Protein AF-D0MQZ5-F1 (afdb_monomer)

Solvent-accessible surface area (backbone atoms only — not comparable to full-atom values): 24372 Å² total; per-residue (Å²): 132,87,55,72,65,63,56,42,48,57,52,45,51,52,46,32,18,40,44,25,30,70,71,64,61,40,78,51,67,70,24,43,50,53,41,51,35,49,50,28,46,72,71,72,54,67,54,94,49,67,67,24,51,56,47,34,55,53,50,53,48,51,54,56,53,58,57,57,69,73,77,55,97,65,76,73,66,57,66,61,55,54,52,50,50,44,49,48,37,52,48,52,44,51,48,40,52,46,54,38,50,51,32,51,57,50,46,76,70,43,88,46,69,67,59,35,51,51,30,51,53,52,38,49,55,43,54,58,65,34,52,63,36,50,56,49,40,54,49,50,55,45,49,39,58,74,38,35,38,57,56,70,63,55,65,78,82,70,52,86,67,87,61,80,82,72,72,88,75,73,86,87,76,87,88,83,75,89,84,55,66,71,58,51,56,57,47,51,54,47,56,65,54,47,76,78,55,74,87,83,84,83,86,80,89,85,83,93,86,83,84,77,90,78,79,90,50,72,59,47,66,64,51,32,57,46,30,48,74,78,40,96,58,26,72,57,28,48,53,52,44,49,54,54,47,53,52,47,49,52,53,52,55,28,72,77,52,58,77,95,53,17,90,72,26,74,70,49,30,41,80,48,42,62,37,55,47,31,65,74,71,58,36,66,60,93,51,68,65,34,51,52,55,24,38,54,41,28,46,55,17,51,29,52,77,67,73,34,37,84,70,36,68,66,44,46,51,54,49,46,52,47,33,52,51,52,42,61,48,48,67,66,43,49,65,57,41,53,50,49,39,54,48,43,55,50,51,54,62,47,50,82,77,72,59,58,75,81,62,41,57,63,50,48,53,54,48,50,56,51,37,56,53,34,50,52,52,42,52,53,50,54,53,51,44,52,50,41,56,50,50,42,56,48,51,44,49,51,29,50,80,68,74,41,82,67,82,70,89,67,81,72,89,61,53,63,83,81,78,78,79,85,126

Sequence (423 aa):
MEMLATRIEAALVVEDALICARIGKCEEPTCRSVLLHYEHCKSDEVCRDPKCTEISVIYRHLSTCSAKSSTDGEKVVCPFCIRIRQRRTLGVCAAFDHLINDQRRALQGAHNEATRNFCLQSINRWTERKQPLRAESDRLNRLARESSAPIFNFPKYRWHLSDNVFIKREPTSECTTPSELKTMVTALFQVIGKHFQNAQQSQDALEDSIPGTANFNADFINQLLRAKAEGDNREMAQREFAGVMELGYAIVDASFCAPSKAQRCLLNCKSILDHLQHHLDLQVCSKPMCGAVEHHFAHLSECKARDENESCEYCLRMEERRLIRAVDFMEAEQPEAEAKVQKIINEITASFTSHRPDEREQEMIQLEDELDQAEANKQELLEKLGARRNELRQVRRSMENRGISASNSRRLPVHFTKTQRTF

Radius of gyration: 27.59 Å; Cα contacts (8 Å, |Δi|>4): 363; chains: 1; bounding box: 53×71×81 Å

InterPro domains:
  IPR035898 TAZ domain superfamily [SSF57933] (18-87)

Structure (mmCIF, N/CA/C/O backbone):
data_AF-D0MQZ5-F1
#
_entry.id   AF-D0MQZ5-F1
#
loop_
_atom_site.group_PDB
_atom_site.id
_atom_site.type_symbol
_atom_site.label_atom_id
_atom_site.label_alt_id
_atom_site.label_comp_id
_atom_site.label_asym_id
_atom_site.label_entity_id
_atom_site.label_seq_id
_atom_site.pdbx_PDB_ins_code
_atom_site.Cartn_x
_atom_site.Cartn_y
_atom_site.Cartn_z
_atom_site.occupancy
_atom_site.B_iso_or_equiv
_atom_site.auth_seq_id
_atom_site.auth_comp_id
_atom_site.auth_asym_id
_atom_site.auth_atom_id
_atom_site.pdbx_PDB_model_num
ATOM 1 N N . MET A 1 1 ? 16.566 -12.640 -20.746 1.00 35.75 1 MET A N 1
ATOM 2 C CA . MET A 1 1 ? 16.411 -12.935 -19.304 1.00 35.75 1 MET A CA 1
ATOM 3 C C . MET A 1 1 ? 14.928 -12.930 -18.988 1.00 35.75 1 MET A C 1
ATOM 5 O O . MET A 1 1 ? 14.232 -12.083 -19.531 1.00 35.75 1 MET A O 1
ATOM 9 N N . GLU A 1 2 ? 14.440 -13.868 -18.179 1.00 49.22 2 GLU A N 1
ATOM 10 C CA . GLU A 1 2 ? 13.049 -13.842 -17.701 1.00 49.22 2 GLU A CA 1
ATOM 11 C C . GLU A 1 2 ? 12.867 -12.737 -16.660 1.00 49.22 2 GLU A C 1
ATOM 13 O O . GLU A 1 2 ? 13.760 -12.509 -15.841 1.00 49.22 2 GLU A O 1
ATOM 18 N N . MET A 1 3 ? 11.710 -12.077 -16.664 1.00 65.88 3 MET A N 1
ATOM 19 C CA . MET A 1 3 ? 11.410 -11.036 -15.683 1.00 65.88 3 MET A CA 1
ATOM 20 C C . MET A 1 3 ? 11.067 -11.641 -14.318 1.00 65.88 3 MET A C 1
ATOM 22 O O . MET A 1 3 ? 10.486 -12.725 -14.223 1.00 65.88 3 MET A O 1
ATOM 26 N N . LEU A 1 4 ? 11.372 -10.899 -13.248 1.00 67.19 4 LEU A N 1
ATOM 27 C CA . LEU A 1 4 ? 11.028 -11.276 -11.873 1.00 67.19 4 LEU A CA 1
ATOM 28 C C . LEU A 1 4 ? 9.527 -11.577 -11.720 1.00 67.19 4 LEU A C 1
ATOM 30 O O . LEU A 1 4 ? 9.176 -12.563 -11.076 1.00 67.19 4 LEU A O 1
ATOM 34 N N . ALA A 1 5 ? 8.663 -10.782 -12.361 1.00 64.31 5 ALA A N 1
ATOM 35 C CA . ALA A 1 5 ? 7.214 -10.983 -12.375 1.00 64.31 5 ALA A CA 1
ATOM 36 C C . ALA A 1 5 ? 6.822 -12.381 -12.888 1.00 64.31 5 ALA A C 1
ATOM 38 O O . ALA A 1 5 ? 6.128 -13.113 -12.191 1.00 64.31 5 ALA A O 1
ATOM 39 N N . THR A 1 6 ? 7.346 -12.806 -14.043 1.00 72.12 6 THR A N 1
ATOM 40 C CA . THR A 1 6 ? 7.071 -14.128 -14.640 1.00 72.12 6 THR A CA 1
ATOM 41 C C . THR A 1 6 ? 7.492 -15.276 -13.717 1.00 72.12 6 THR A C 1
ATOM 43 O O . THR A 1 6 ? 6.785 -16.274 -13.587 1.00 72.12 6 THR A O 1
ATOM 46 N N . ARG A 1 7 ? 8.628 -15.124 -13.024 1.00 76.75 7 ARG A N 1
ATOM 47 C CA . ARG A 1 7 ? 9.110 -16.117 -12.050 1.00 76.75 7 ARG A CA 1
ATOM 48 C C . ARG A 1 7 ? 8.257 -16.161 -10.789 1.00 76.75 7 ARG A C 1
ATOM 50 O O . ARG A 1 7 ? 8.029 -17.247 -10.260 1.00 76.75 7 ARG A O 1
ATOM 57 N N . ILE A 1 8 ? 7.781 -15.006 -10.323 1.00 80.94 8 ILE A N 1
ATOM 58 C CA . ILE A 1 8 ? 6.795 -14.933 -9.244 1.00 80.94 8 ILE A CA 1
ATOM 59 C C . ILE A 1 8 ? 5.526 -15.659 -9.696 1.00 80.94 8 ILE A C 1
ATOM 61 O O . ILE A 1 8 ? 5.171 -16.642 -9.059 1.00 80.94 8 ILE A O 1
ATOM 65 N N . GLU A 1 9 ? 4.906 -15.284 -10.820 1.00 81.12 9 GLU A N 1
ATOM 66 C CA . GLU A 1 9 ? 3.686 -15.928 -11.332 1.00 81.12 9 GLU A CA 1
ATOM 67 C C . GLU A 1 9 ? 3.794 -17.458 -11.393 1.00 81.12 9 GLU A C 1
ATOM 69 O O . GLU A 1 9 ? 2.913 -18.146 -10.875 1.00 81.12 9 GLU A O 1
ATOM 74 N N . ALA A 1 10 ? 4.886 -17.999 -11.945 1.00 83.44 10 ALA A N 1
ATOM 75 C CA . ALA A 1 10 ? 5.131 -19.442 -11.986 1.00 83.44 10 ALA A CA 1
ATOM 76 C C . ALA A 1 10 ? 5.145 -20.080 -10.580 1.00 83.44 10 ALA A C 1
ATOM 78 O O . ALA A 1 10 ? 4.484 -21.094 -10.345 1.00 83.44 10 ALA A O 1
ATOM 79 N N . ALA A 1 11 ? 5.828 -19.455 -9.616 1.00 88.31 11 ALA A N 1
ATOM 80 C CA . ALA A 1 11 ? 5.855 -19.919 -8.229 1.00 88.31 11 ALA A CA 1
ATOM 81 C C . ALA A 1 11 ? 4.494 -19.803 -7.518 1.00 88.31 11 ALA A C 1
ATOM 83 O O . ALA A 1 11 ? 4.164 -20.636 -6.673 1.00 88.31 11 ALA A O 1
ATOM 84 N N . LEU A 1 12 ? 3.671 -18.817 -7.879 1.00 86.38 12 LEU A N 1
ATOM 85 C CA . LEU A 1 12 ? 2.321 -18.667 -7.336 1.00 86.38 12 LEU A CA 1
ATOM 86 C C . LEU A 1 12 ? 1.375 -19.770 -7.825 1.00 86.38 12 LEU A C 1
ATOM 88 O O . LEU A 1 12 ? 0.557 -20.242 -7.039 1.00 86.38 12 LEU A O 1
ATOM 92 N N . VAL A 1 13 ? 1.517 -20.240 -9.073 1.00 87.88 13 VAL A N 1
ATOM 93 C CA . VAL A 1 13 ? 0.777 -21.421 -9.561 1.00 87.88 13 VAL A CA 1
ATOM 94 C C . VAL A 1 13 ? 1.141 -22.674 -8.757 1.00 87.88 13 VAL A C 1
ATOM 96 O O . VAL A 1 13 ? 0.259 -23.467 -8.426 1.00 87.88 13 VAL A O 1
ATOM 99 N N . VAL A 1 14 ? 2.419 -22.833 -8.392 1.00 90.81 14 VAL A N 1
ATOM 100 C CA . VAL A 1 14 ? 2.876 -23.938 -7.533 1.00 90.81 14 VAL A CA 1
ATOM 101 C C . VAL A 1 14 ? 2.244 -23.848 -6.138 1.00 90.81 14 VAL A C 1
ATOM 103 O O . VAL A 1 14 ? 1.667 -24.832 -5.679 1.00 90.81 14 VAL A O 1
ATOM 106 N N . GLU A 1 15 ? 2.274 -22.687 -5.476 1.00 91.12 15 GLU A N 1
ATOM 107 C CA . GLU A 1 15 ? 1.632 -22.513 -4.158 1.00 91.12 15 GLU A CA 1
ATOM 108 C C . GLU A 1 15 ? 0.108 -22.727 -4.201 1.00 91.12 15 GLU A C 1
ATOM 110 O O . GLU A 1 15 ? -0.430 -23.440 -3.351 1.00 91.12 15 GLU A O 1
ATOM 115 N N . ASP A 1 16 ? -0.592 -22.184 -5.204 1.00 89.19 16 ASP A N 1
ATOM 116 C CA . ASP A 1 16 ? -2.041 -22.372 -5.378 1.00 89.19 16 ASP A CA 1
ATOM 117 C C . ASP A 1 16 ? -2.403 -23.863 -5.477 1.00 89.19 16 ASP A C 1
ATOM 119 O O . ASP A 1 16 ? -3.305 -24.344 -4.781 1.00 89.19 16 ASP A O 1
ATOM 123 N N . ALA A 1 17 ? -1.654 -24.615 -6.289 1.00 89.81 17 ALA A N 1
ATOM 124 C CA . ALA A 1 17 ? -1.826 -26.053 -6.456 1.00 89.81 17 ALA A CA 1
ATOM 125 C C . ALA A 1 17 ? -1.516 -26.840 -5.168 1.00 89.81 17 ALA A C 1
ATOM 127 O O . ALA A 1 17 ? -2.257 -27.766 -4.825 1.00 89.81 17 ALA A O 1
ATOM 128 N N . LEU A 1 18 ? -0.480 -26.456 -4.413 1.00 90.81 18 LEU A N 1
ATOM 129 C CA . LEU A 1 18 ? -0.138 -27.078 -3.128 1.00 90.81 18 LEU A CA 1
ATOM 130 C C . LEU A 1 18 ? -1.212 -26.850 -2.063 1.00 90.81 18 LEU A C 1
ATOM 132 O O . LEU A 1 18 ? -1.533 -27.778 -1.316 1.00 90.81 18 LEU A O 1
ATOM 136 N N . ILE A 1 19 ? -1.776 -25.643 -1.979 1.00 90.50 19 ILE A N 1
ATOM 137 C CA . ILE A 1 19 ? -2.862 -25.347 -1.036 1.00 90.50 19 ILE A CA 1
ATOM 138 C C . ILE A 1 19 ? -4.125 -26.116 -1.435 1.00 90.50 19 ILE A C 1
ATOM 140 O O . ILE A 1 19 ? -4.766 -26.730 -0.578 1.00 90.50 19 ILE A O 1
ATOM 144 N N . CYS A 1 20 ? -4.441 -26.160 -2.731 1.00 88.75 20 CYS A N 1
ATOM 145 C CA . CYS A 1 20 ? -5.564 -26.926 -3.260 1.00 88.75 20 CYS A CA 1
ATOM 146 C C . CYS A 1 20 ? -5.446 -28.425 -2.922 1.00 88.75 20 CYS A C 1
ATOM 148 O O . CYS A 1 20 ? -6.373 -29.010 -2.360 1.00 88.75 20 CYS A O 1
ATOM 150 N N . ALA A 1 21 ? -4.280 -29.033 -3.169 1.00 88.81 21 ALA A N 1
ATOM 151 C CA . ALA A 1 21 ? -4.033 -30.450 -2.905 1.00 88.81 21 ALA A CA 1
ATOM 152 C C . ALA A 1 21 ? -3.991 -30.800 -1.404 1.00 88.81 21 ALA A C 1
ATOM 154 O O . ALA A 1 21 ? -4.522 -31.839 -1.002 1.00 88.81 21 ALA A O 1
ATOM 155 N N . ARG A 1 22 ? -3.345 -29.969 -0.568 1.00 88.81 22 ARG A N 1
ATOM 156 C CA . ARG A 1 22 ? -3.133 -30.262 0.866 1.00 88.81 22 ARG A CA 1
ATOM 157 C C . ARG A 1 22 ? -4.298 -29.846 1.764 1.00 88.81 22 ARG A C 1
ATOM 159 O O . ARG A 1 22 ? -4.573 -30.539 2.738 1.00 88.81 22 ARG A O 1
ATOM 166 N N . ILE A 1 23 ? -4.939 -28.709 1.487 1.00 85.00 23 ILE A N 1
ATOM 167 C CA . ILE A 1 23 ? -5.983 -28.130 2.353 1.00 85.00 23 ILE A CA 1
ATOM 168 C C . ILE A 1 23 ? -7.363 -28.373 1.760 1.00 85.00 23 ILE A C 1
ATOM 170 O O . ILE A 1 23 ? -8.217 -28.928 2.443 1.00 85.00 23 ILE A O 1
ATOM 174 N N . GLY A 1 24 ? -7.546 -28.059 0.476 1.00 77.50 24 GLY A N 1
ATOM 175 C CA . GLY A 1 24 ? -8.777 -28.382 -0.251 1.00 77.50 24 GLY A CA 1
ATOM 176 C C . GLY A 1 24 ? -9.005 -29.877 -0.482 1.00 77.50 24 GLY A C 1
ATOM 177 O O . GLY A 1 24 ? -10.080 -30.255 -0.926 1.00 77.50 24 GLY A O 1
ATOM 178 N N . LYS A 1 25 ? -8.000 -30.726 -0.204 1.00 81.38 25 LYS A N 1
ATOM 179 C CA . LYS A 1 25 ? -7.991 -32.167 -0.522 1.00 81.38 25 LYS A CA 1
ATOM 180 C C . LYS A 1 25 ? -8.318 -32.458 -1.994 1.00 81.38 25 LYS A C 1
ATOM 182 O O . LYS A 1 25 ? -8.887 -33.493 -2.309 1.00 81.38 25 LYS A O 1
ATOM 187 N N . CYS A 1 26 ? -7.957 -31.543 -2.888 1.00 84.00 26 CYS A N 1
ATOM 188 C CA . CYS A 1 26 ? -8.283 -31.652 -4.301 1.00 84.00 26 CYS A CA 1
ATOM 189 C C . CYS A 1 26 ? -7.572 -32.841 -4.962 1.00 84.00 26 CYS A C 1
ATOM 191 O O . CYS A 1 26 ? -6.351 -32.977 -4.837 1.00 84.00 26 CYS A O 1
ATOM 193 N N . GLU A 1 27 ? -8.342 -33.657 -5.686 1.00 85.50 27 GLU A N 1
ATOM 194 C CA . GLU A 1 27 ? -7.865 -34.839 -6.416 1.00 85.50 27 GLU A CA 1
ATOM 195 C C . GLU A 1 27 ? -7.470 -34.555 -7.874 1.00 85.50 27 GLU A C 1
ATOM 197 O O . GLU A 1 27 ? -7.035 -35.465 -8.576 1.00 85.50 27 GLU A O 1
ATOM 202 N N . GLU A 1 28 ? -7.575 -33.305 -8.338 1.00 88.69 28 GLU A N 1
ATOM 203 C CA . GLU A 1 28 ? -7.226 -32.950 -9.718 1.00 88.69 28 GLU A CA 1
ATOM 204 C C . GLU A 1 28 ? -5.768 -33.327 -10.047 1.00 88.69 28 GLU A C 1
ATOM 206 O O . GLU A 1 28 ? -4.852 -32.936 -9.303 1.00 88.69 28 GLU A O 1
ATOM 211 N N . PRO A 1 29 ? -5.507 -34.036 -11.168 1.00 88.19 29 PRO A N 1
ATOM 212 C CA . PRO A 1 29 ? -4.176 -34.547 -11.502 1.00 88.19 29 PRO A CA 1
ATOM 213 C C . PRO A 1 29 ? -3.093 -33.467 -11.552 1.00 88.19 29 PRO A C 1
ATOM 215 O O . PRO A 1 29 ? -1.935 -33.726 -11.228 1.00 88.19 29 PRO A O 1
ATOM 218 N N . THR A 1 30 ? -3.461 -32.238 -11.917 1.00 88.25 30 THR A N 1
ATOM 219 C CA . THR A 1 30 ? -2.566 -31.073 -11.942 1.00 88.25 30 THR A CA 1
ATOM 220 C C . THR A 1 30 ? -2.082 -30.696 -10.539 1.00 88.25 30 THR A C 1
ATOM 222 O O . THR A 1 30 ? -0.877 -30.557 -10.323 1.00 88.25 30 THR A O 1
ATOM 225 N N . CYS A 1 31 ? -2.987 -30.605 -9.561 1.00 89.69 31 CYS A N 1
ATOM 226 C CA . CYS A 1 31 ? -2.654 -30.313 -8.166 1.00 89.69 31 CYS A CA 1
ATOM 227 C C . CYS A 1 31 ? -1.915 -31.478 -7.492 1.00 89.69 31 CYS A C 1
ATOM 229 O O . CYS A 1 31 ? -0.952 -31.254 -6.754 1.00 89.69 31 CYS A O 1
ATOM 231 N N . ARG A 1 32 ? -2.321 -32.724 -7.774 1.00 90.31 32 ARG A N 1
ATOM 232 C CA . ARG A 1 32 ? -1.657 -33.931 -7.257 1.00 90.31 32 ARG A CA 1
ATOM 233 C C . ARG A 1 32 ? -0.239 -34.108 -7.819 1.00 90.31 32 ARG A C 1
ATOM 235 O O . ARG A 1 32 ? 0.668 -34.399 -7.043 1.00 90.31 32 ARG A O 1
ATOM 242 N N . SER A 1 33 ? -0.015 -33.835 -9.109 1.00 91.62 33 SER A N 1
ATOM 243 C CA . SER A 1 33 ? 1.320 -33.810 -9.736 1.00 91.62 33 SER A CA 1
ATOM 244 C C . SER A 1 33 ? 2.240 -32.777 -9.076 1.00 91.62 33 SER A C 1
ATOM 246 O O . SER A 1 33 ? 3.346 -33.126 -8.668 1.00 91.62 33 SER A O 1
ATOM 248 N N . VAL A 1 34 ? 1.785 -31.530 -8.888 1.00 91.69 34 VAL A N 1
ATOM 249 C CA . VAL A 1 34 ? 2.594 -30.496 -8.212 1.00 91.69 34 VAL A CA 1
ATOM 250 C C . VAL A 1 34 ? 2.942 -30.903 -6.778 1.00 91.69 34 VAL A C 1
ATOM 252 O O . VAL A 1 34 ? 4.086 -30.730 -6.361 1.00 91.69 34 VAL A O 1
ATOM 255 N N . LEU A 1 35 ? 1.994 -31.484 -6.032 1.00 91.06 35 LEU A N 1
ATOM 256 C CA . LEU A 1 35 ? 2.261 -31.985 -4.683 1.00 91.06 35 LEU A CA 1
ATOM 257 C C . LEU A 1 35 ? 3.336 -33.083 -4.685 1.00 91.06 35 LEU A C 1
ATOM 259 O O . LEU A 1 35 ? 4.284 -32.975 -3.912 1.00 91.06 35 LEU A O 1
ATOM 263 N N . LEU A 1 36 ? 3.228 -34.082 -5.566 1.00 92.06 36 LEU A N 1
ATOM 264 C CA . LEU A 1 36 ? 4.205 -35.169 -5.695 1.00 92.06 36 LEU A CA 1
ATOM 265 C C . LEU A 1 36 ? 5.621 -34.636 -5.968 1.00 92.06 36 LEU A C 1
ATOM 267 O O . LEU A 1 36 ? 6.551 -34.934 -5.221 1.00 92.06 36 LEU A O 1
ATOM 271 N N . HIS A 1 37 ? 5.778 -33.789 -6.988 1.00 92.62 37 HIS A N 1
ATOM 272 C CA . HIS A 1 37 ? 7.078 -33.209 -7.333 1.00 92.62 37 HIS A CA 1
ATOM 273 C C . HIS A 1 37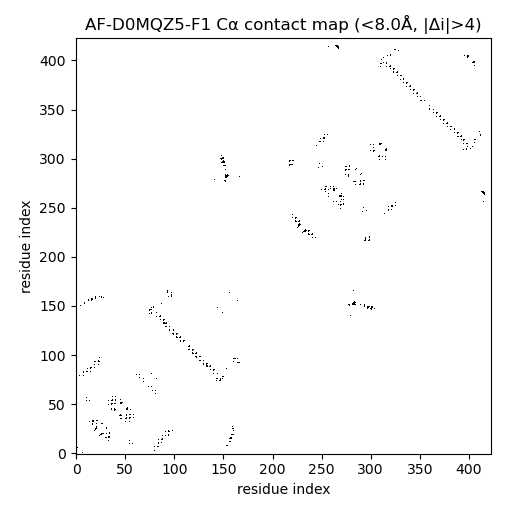 ? 7.628 -32.286 -6.234 1.00 92.62 37 HIS A C 1
ATOM 275 O O . HIS A 1 37 ? 8.841 -32.204 -6.053 1.00 92.62 37 HIS A O 1
ATOM 281 N N . TYR A 1 38 ? 6.768 -31.620 -5.459 1.00 91.31 38 TYR A N 1
ATOM 282 C CA . TYR A 1 38 ? 7.208 -30.840 -4.301 1.00 91.31 38 TYR A CA 1
ATOM 283 C C . TYR A 1 38 ? 7.709 -31.731 -3.156 1.00 91.31 38 TYR A C 1
ATOM 285 O O . TYR A 1 38 ? 8.665 -31.355 -2.483 1.00 91.31 38 TYR A O 1
ATOM 293 N N . GLU A 1 39 ? 7.105 -32.901 -2.920 1.00 90.62 39 GLU A N 1
ATOM 294 C CA . GLU A 1 39 ? 7.630 -33.864 -1.940 1.00 90.62 39 GLU A CA 1
ATOM 295 C C . GLU A 1 39 ? 8.967 -34.468 -2.409 1.00 90.62 39 GLU A C 1
ATOM 297 O O . GLU A 1 39 ? 9.906 -34.486 -1.617 1.00 90.62 39 GLU A O 1
ATOM 302 N N . HIS A 1 40 ? 9.124 -34.812 -3.699 1.00 91.06 40 HIS A N 1
ATOM 303 C CA . HIS A 1 40 ? 10.432 -35.193 -4.271 1.00 91.06 40 HIS A CA 1
ATOM 304 C C . HIS A 1 40 ? 11.514 -34.138 -3.972 1.00 91.06 40 HIS A C 1
ATOM 306 O O . HIS A 1 40 ? 12.623 -34.471 -3.563 1.00 91.06 40 HIS A O 1
ATOM 312 N N . CYS A 1 41 ? 11.182 -32.849 -4.120 1.00 87.94 41 CYS A N 1
ATOM 313 C CA . CYS A 1 41 ? 12.110 -31.749 -3.844 1.00 87.94 41 CYS A CA 1
ATOM 314 C C . CYS A 1 41 ? 12.467 -31.588 -2.357 1.00 87.94 41 CYS A C 1
ATOM 316 O O . CYS A 1 41 ? 13.501 -30.997 -2.067 1.00 87.94 41 CYS A O 1
ATOM 318 N N . LYS A 1 42 ? 11.650 -32.086 -1.415 1.00 86.69 42 LYS A N 1
ATOM 319 C CA . LYS A 1 42 ? 12.014 -32.111 0.014 1.00 86.69 42 LYS A CA 1
ATOM 320 C C . LYS A 1 42 ? 12.966 -33.251 0.361 1.00 86.69 42 LYS A C 1
ATOM 322 O O . LYS A 1 42 ? 13.755 -33.088 1.284 1.00 86.69 42 LYS A O 1
ATOM 327 N N . SER A 1 43 ? 12.849 -34.378 -0.338 1.00 87.94 43 SER A N 1
ATOM 328 C CA . SER A 1 43 ? 13.692 -35.568 -0.157 1.00 87.94 43 SER A CA 1
ATOM 329 C C . SER A 1 43 ? 14.997 -35.514 -0.966 1.00 87.94 43 SER A C 1
ATOM 331 O O . SER A 1 43 ? 15.755 -36.475 -0.947 1.00 87.94 43 SER A O 1
ATOM 333 N N . ASP A 1 44 ? 15.239 -34.423 -1.704 1.00 83.00 44 ASP A N 1
ATOM 334 C CA . ASP A 1 44 ? 16.311 -34.271 -2.703 1.00 83.00 44 ASP A CA 1
ATOM 335 C C . ASP A 1 44 ? 16.269 -35.306 -3.863 1.00 83.00 44 ASP A C 1
ATOM 337 O O . ASP A 1 44 ? 17.234 -35.486 -4.606 1.00 83.00 44 ASP A O 1
ATOM 341 N N . GLU A 1 45 ? 15.104 -35.915 -4.111 1.00 86.25 45 GLU A N 1
ATOM 342 C CA . GLU A 1 45 ? 14.850 -36.950 -5.131 1.00 86.25 45 GLU A CA 1
ATOM 343 C C . GLU A 1 45 ? 14.304 -36.361 -6.452 1.00 86.25 45 GLU A C 1
ATOM 345 O O . GLU A 1 45 ? 13.280 -36.795 -6.988 1.00 86.25 45 GLU A O 1
ATOM 350 N N . VAL A 1 46 ? 14.954 -35.323 -6.994 1.00 83.81 46 VAL A N 1
ATOM 351 C CA . VAL A 1 46 ? 14.469 -34.627 -8.205 1.00 83.81 46 VAL A CA 1
ATOM 352 C C . VAL A 1 46 ? 14.404 -35.584 -9.406 1.00 83.81 46 VAL A C 1
ATOM 354 O O . VAL A 1 46 ? 15.423 -36.075 -9.893 1.00 83.81 46 VAL A O 1
ATOM 357 N N . CYS A 1 47 ? 13.193 -35.834 -9.914 1.00 89.12 47 CYS A N 1
ATOM 358 C CA . CYS A 1 47 ? 12.971 -36.734 -11.045 1.00 89.12 47 CYS A CA 1
ATOM 359 C C . CYS A 1 47 ? 13.137 -36.024 -12.404 1.00 89.12 47 CYS A C 1
ATOM 361 O O . CYS A 1 47 ? 13.228 -34.801 -12.485 1.00 89.12 47 CYS A O 1
ATOM 363 N N . ARG A 1 48 ? 13.141 -36.799 -13.500 1.00 86.81 48 ARG A N 1
ATOM 364 C CA . ARG A 1 48 ? 13.341 -36.296 -14.878 1.00 86.81 48 ARG A CA 1
ATOM 365 C C . ARG A 1 48 ? 12.177 -35.463 -15.445 1.00 86.81 48 ARG A C 1
ATOM 367 O O . ARG A 1 48 ? 12.253 -35.050 -16.599 1.00 86.81 48 ARG A O 1
ATOM 374 N N . ASP A 1 49 ? 11.105 -35.238 -14.685 1.00 87.88 49 ASP A N 1
ATOM 375 C CA . ASP A 1 49 ? 9.999 -34.377 -15.119 1.00 87.88 49 ASP A CA 1
ATOM 376 C C . ASP A 1 49 ? 10.436 -32.894 -15.083 1.00 87.88 49 ASP A C 1
ATOM 378 O O . ASP A 1 49 ? 10.937 -32.441 -14.044 1.00 87.88 49 ASP A O 1
ATOM 382 N N . PRO A 1 50 ? 10.240 -32.111 -16.163 1.00 86.19 50 PRO A N 1
ATOM 383 C CA . PRO A 1 50 ? 10.551 -30.681 -16.179 1.00 86.19 50 PRO A CA 1
ATOM 384 C C . PRO A 1 50 ? 9.931 -29.899 -15.011 1.00 86.19 50 PRO A C 1
ATOM 386 O O . PRO A 1 50 ? 10.615 -29.074 -14.402 1.00 86.19 50 PRO A O 1
ATOM 389 N N . LYS A 1 51 ? 8.696 -30.224 -14.600 1.00 85.12 51 LYS A N 1
ATOM 390 C CA . LYS A 1 51 ? 8.030 -29.590 -13.448 1.00 85.12 51 LYS A CA 1
ATOM 391 C C . LYS A 1 51 ? 8.772 -29.846 -12.144 1.00 85.12 51 LYS A C 1
ATOM 393 O O . LYS A 1 51 ? 8.818 -28.975 -11.282 1.00 85.12 51 LYS A O 1
ATOM 398 N N . CYS A 1 52 ? 9.365 -31.030 -11.983 1.00 89.44 52 CYS A N 1
ATOM 399 C CA . CYS A 1 52 ? 10.170 -31.341 -10.805 1.00 89.44 52 CYS A CA 1
ATOM 400 C C . CYS A 1 52 ? 11.426 -30.463 -10.751 1.00 89.44 52 CYS A C 1
ATOM 402 O O . CYS A 1 52 ? 11.830 -30.032 -9.674 1.00 89.44 52 CYS A O 1
ATOM 404 N N . THR A 1 53 ? 11.997 -30.131 -11.912 1.00 86.88 53 THR A N 1
ATOM 405 C CA . THR A 1 53 ? 13.130 -29.203 -12.007 1.00 86.88 53 THR A CA 1
ATOM 406 C C . THR A 1 53 ? 12.695 -27.773 -11.668 1.00 86.88 53 THR A C 1
ATOM 408 O O . THR A 1 53 ? 13.305 -27.158 -10.793 1.00 86.88 53 THR A O 1
ATOM 411 N N . GLU A 1 54 ? 11.606 -27.270 -12.259 1.00 86.50 54 GLU A N 1
ATOM 412 C CA . GLU A 1 54 ? 11.035 -25.941 -11.962 1.00 86.50 54 GLU A CA 1
ATOM 413 C C . GLU A 1 54 ? 10.700 -25.766 -10.469 1.00 86.50 54 GLU A C 1
ATOM 415 O O . GLU A 1 54 ? 11.141 -24.806 -9.829 1.00 86.50 54 GLU A O 1
ATOM 420 N N . ILE A 1 55 ? 9.987 -26.735 -9.884 1.00 90.69 55 ILE A N 1
ATOM 421 C CA . ILE A 1 55 ? 9.628 -26.739 -8.461 1.00 90.69 55 ILE A CA 1
ATOM 422 C C . ILE A 1 55 ? 10.886 -26.800 -7.583 1.00 90.69 55 ILE A C 1
ATOM 424 O O . ILE A 1 55 ? 10.946 -26.085 -6.581 1.00 90.69 55 ILE A O 1
ATOM 428 N N . SER A 1 56 ? 11.921 -27.562 -7.964 1.00 89.44 56 SER A N 1
ATOM 429 C CA . SER A 1 56 ? 13.174 -27.626 -7.194 1.00 89.44 56 SER A CA 1
ATOM 430 C C . SER A 1 56 ? 13.901 -26.278 -7.127 1.00 89.44 56 SER A C 1
ATOM 432 O O . SER A 1 56 ? 14.458 -25.938 -6.082 1.00 89.44 56 SER A O 1
ATOM 434 N N . VAL A 1 57 ? 13.858 -25.473 -8.199 1.00 88.00 57 VAL A N 1
ATOM 435 C CA . VAL A 1 57 ? 14.462 -24.129 -8.233 1.00 88.00 57 VAL A CA 1
ATOM 436 C C . VAL A 1 57 ? 13.734 -23.193 -7.270 1.00 88.00 57 VAL A C 1
ATOM 438 O O . VAL A 1 57 ? 14.380 -22.522 -6.461 1.00 88.00 57 VAL A O 1
ATOM 441 N N . ILE A 1 58 ? 12.398 -23.190 -7.307 1.00 89.00 58 ILE A N 1
ATOM 442 C CA . ILE A 1 58 ? 11.556 -22.392 -6.404 1.00 89.00 58 ILE A CA 1
ATOM 443 C C . ILE A 1 58 ? 11.795 -22.818 -4.948 1.00 89.00 58 ILE A C 1
ATOM 445 O O . ILE A 1 58 ? 12.103 -21.980 -4.099 1.00 89.00 58 ILE A O 1
ATOM 449 N N . TYR A 1 59 ? 11.719 -24.121 -4.665 1.00 88.69 59 TYR A N 1
ATOM 450 C CA . TYR A 1 59 ? 11.899 -24.687 -3.327 1.00 88.69 59 TYR A CA 1
ATOM 451 C C . TYR A 1 59 ? 13.278 -24.366 -2.737 1.00 88.69 59 TYR A C 1
ATOM 453 O O . TYR A 1 59 ? 13.365 -23.870 -1.613 1.00 88.69 59 TYR A O 1
ATOM 461 N N . ARG A 1 60 ? 14.353 -24.577 -3.509 1.00 87.50 60 ARG A N 1
ATOM 462 C CA . ARG A 1 60 ? 15.733 -24.305 -3.079 1.00 87.50 60 ARG A CA 1
ATOM 463 C C . ARG A 1 60 ? 15.975 -22.817 -2.835 1.00 87.50 60 ARG A C 1
ATOM 465 O O . ARG A 1 60 ? 16.685 -22.461 -1.895 1.00 87.50 60 ARG A O 1
ATOM 472 N N . HIS A 1 61 ? 15.384 -21.934 -3.641 1.00 88.56 61 HIS A N 1
ATOM 473 C CA . HIS A 1 61 ? 15.458 -20.497 -3.379 1.00 88.56 61 HIS A CA 1
ATOM 474 C C . HIS A 1 61 ? 14.727 -20.133 -2.078 1.00 88.56 61 HIS A C 1
ATOM 476 O O . HIS A 1 61 ? 15.290 -19.436 -1.236 1.00 88.56 61 HIS A O 1
ATOM 482 N N . LEU A 1 62 ? 13.506 -20.640 -1.872 1.00 85.44 62 LEU A N 1
ATOM 483 C CA . LEU A 1 62 ? 12.729 -20.379 -0.658 1.00 85.44 62 LEU A CA 1
ATOM 484 C C . LEU A 1 62 ? 13.442 -20.880 0.606 1.00 85.44 62 LEU A C 1
ATOM 486 O O . LEU A 1 62 ? 13.473 -20.152 1.599 1.00 85.44 62 LEU A O 1
ATOM 490 N N . SER A 1 63 ? 14.034 -22.078 0.590 1.00 83.06 63 SER A N 1
ATOM 491 C CA . SER A 1 63 ? 14.751 -22.624 1.750 1.00 83.06 63 SER A CA 1
ATOM 492 C C . SER A 1 63 ? 16.029 -21.835 2.060 1.00 83.06 63 SER A C 1
ATOM 494 O O . SER A 1 63 ? 16.210 -21.370 3.187 1.00 83.06 63 SER A O 1
ATOM 496 N N . THR A 1 64 ? 16.878 -21.595 1.056 1.00 82.88 64 THR A N 1
ATOM 497 C CA . THR A 1 64 ? 18.161 -20.893 1.244 1.00 82.88 64 THR A CA 1
ATOM 498 C C . THR A 1 64 ? 17.999 -19.407 1.568 1.00 82.88 64 THR A C 1
ATOM 500 O O . THR A 1 64 ? 18.719 -18.889 2.423 1.00 82.88 64 THR A O 1
ATOM 503 N N . CYS A 1 65 ? 17.042 -18.708 0.951 1.00 82.00 65 CYS A N 1
ATOM 504 C CA . CYS A 1 65 ? 16.781 -17.300 1.249 1.00 82.00 65 CYS A CA 1
ATOM 505 C C . CYS A 1 65 ? 16.186 -17.116 2.654 1.00 82.00 65 CYS A C 1
ATOM 507 O O . CYS A 1 65 ? 16.570 -16.184 3.360 1.00 82.00 65 CYS A O 1
ATOM 509 N N . SER A 1 66 ? 15.325 -18.042 3.100 1.00 67.94 66 SER A N 1
ATOM 510 C CA . SER A 1 66 ? 14.770 -18.019 4.462 1.00 67.94 66 SER A CA 1
ATOM 511 C C . SER A 1 66 ? 15.839 -18.183 5.545 1.00 67.94 66 SER A C 1
ATOM 513 O O . SER A 1 66 ? 15.717 -17.573 6.604 1.00 67.94 66 SER A O 1
ATOM 515 N N . ALA A 1 67 ? 16.892 -18.966 5.285 1.00 60.03 67 ALA A N 1
ATOM 516 C CA . ALA A 1 67 ? 18.007 -19.114 6.218 1.00 60.03 67 ALA A CA 1
ATOM 517 C C . ALA A 1 67 ? 18.797 -17.799 6.369 1.00 60.03 67 ALA A C 1
ATOM 519 O O . ALA A 1 67 ? 19.013 -17.340 7.490 1.00 60.03 67 ALA A O 1
ATOM 520 N N . LYS A 1 68 ? 19.147 -17.153 5.246 1.00 58.03 68 LYS A N 1
ATOM 521 C CA . LYS A 1 68 ? 19.941 -15.908 5.216 1.00 58.03 68 LYS A CA 1
ATOM 522 C C . LYS A 1 68 ? 19.252 -14.707 5.870 1.00 58.03 68 LYS A C 1
ATOM 524 O O . LYS A 1 68 ? 19.922 -13.896 6.489 1.00 58.03 68 LYS A O 1
ATOM 529 N N . SER A 1 69 ? 17.919 -14.621 5.829 1.00 52.06 69 SER A N 1
ATOM 530 C CA . SER A 1 69 ? 17.164 -13.550 6.513 1.00 52.06 69 SER A CA 1
ATOM 531 C C . SER A 1 69 ? 17.194 -13.611 8.053 1.00 52.06 69 SER A C 1
ATOM 533 O O . SER A 1 69 ? 16.445 -12.887 8.701 1.00 52.06 69 SER A O 1
ATOM 535 N N . SER A 1 70 ? 17.991 -14.513 8.637 1.00 48.78 70 SER A N 1
ATOM 536 C CA . SER A 1 70 ? 18.092 -14.736 10.087 1.00 48.78 70 SER A CA 1
ATOM 537 C C . SER A 1 70 ? 19.431 -14.282 10.678 1.00 48.78 70 SER A C 1
ATOM 539 O O . SER A 1 70 ? 19.550 -14.227 11.899 1.00 48.78 70 SER A O 1
ATOM 541 N N . THR A 1 71 ? 20.443 -14.025 9.841 1.00 47.91 71 THR A N 1
ATOM 542 C CA . THR A 1 71 ? 21.831 -13.770 10.271 1.00 47.91 71 THR A CA 1
ATOM 543 C C . THR A 1 71 ? 22.228 -12.301 10.222 1.00 47.91 71 THR A C 1
ATOM 545 O O . THR A 1 71 ? 22.974 -11.861 11.091 1.00 47.91 71 THR A O 1
ATOM 548 N N . ASP A 1 72 ? 21.698 -11.542 9.263 1.00 41.31 72 ASP A N 1
ATOM 549 C CA . ASP A 1 72 ? 21.992 -10.119 9.098 1.00 41.31 72 ASP A CA 1
ATOM 550 C C . ASP A 1 72 ? 20.758 -9.285 9.458 1.00 41.31 72 ASP A C 1
ATOM 552 O O . ASP A 1 72 ? 19.656 -9.535 8.969 1.00 41.31 72 ASP A O 1
ATOM 556 N N . GLY A 1 73 ? 20.935 -8.283 10.325 1.00 46.84 73 GLY A N 1
ATOM 557 C CA . GLY A 1 73 ? 19.862 -7.427 10.856 1.00 46.84 73 GLY A CA 1
ATOM 558 C C . GLY A 1 73 ? 19.261 -6.430 9.854 1.00 46.84 73 GLY A C 1
ATOM 559 O O . GLY A 1 73 ? 18.736 -5.391 10.258 1.00 46.84 73 GLY A O 1
ATOM 560 N N . GLU A 1 74 ? 19.364 -6.702 8.555 1.00 49.09 74 GLU A N 1
ATOM 561 C CA . GLU A 1 74 ? 18.922 -5.810 7.490 1.00 49.09 74 GLU A CA 1
ATOM 562 C C . GLU A 1 74 ? 17.416 -5.924 7.221 1.00 49.09 74 GLU A C 1
ATOM 564 O O . GLU A 1 74 ? 16.842 -7.004 7.087 1.00 49.09 74 GLU A O 1
ATOM 569 N N . LYS A 1 75 ? 16.758 -4.772 7.052 1.00 56.12 75 LYS A N 1
ATOM 570 C CA . LYS A 1 75 ? 15.314 -4.662 6.763 1.00 56.12 75 LYS A CA 1
ATOM 571 C C . LYS A 1 75 ? 14.960 -4.978 5.298 1.00 56.12 75 LYS A C 1
ATOM 573 O O . LYS A 1 75 ? 13.948 -4.493 4.788 1.00 56.12 75 LYS A O 1
ATOM 578 N N . VAL A 1 76 ? 15.794 -5.740 4.593 1.00 59.12 76 VAL A N 1
ATOM 579 C CA . VAL A 1 76 ? 15.676 -5.998 3.152 1.00 59.12 76 VAL A CA 1
ATOM 580 C C . VAL A 1 76 ? 15.094 -7.391 2.933 1.00 59.12 76 VAL A C 1
ATOM 582 O O . VAL A 1 76 ? 15.779 -8.400 3.078 1.00 59.12 76 VAL A O 1
ATOM 585 N N . VAL A 1 77 ? 13.811 -7.469 2.566 1.00 73.31 77 VAL A N 1
ATOM 586 C CA . VAL A 1 77 ? 13.187 -8.757 2.234 1.00 73.31 77 VAL A CA 1
ATOM 587 C C . VAL A 1 77 ? 13.277 -9.032 0.737 1.00 73.31 77 VAL A C 1
ATOM 589 O O . VAL A 1 77 ? 12.917 -8.194 -0.085 1.00 73.31 77 VAL A O 1
ATOM 592 N N . CYS A 1 78 ? 13.695 -10.250 0.380 1.00 80.06 78 CYS A N 1
ATOM 593 C CA . CYS A 1 78 ? 13.724 -10.724 -1.001 1.00 80.06 78 CYS A CA 1
ATOM 594 C C . CYS A 1 78 ? 12.350 -10.546 -1.699 1.00 80.06 78 CYS A C 1
ATOM 596 O O . CYS A 1 78 ? 11.372 -11.176 -1.270 1.00 80.06 78 CYS A O 1
ATOM 598 N N . PRO A 1 79 ? 12.272 -9.773 -2.807 1.00 74.75 79 PRO A N 1
ATOM 599 C CA . PRO A 1 79 ? 11.029 -9.514 -3.542 1.00 74.75 79 PRO A CA 1
ATOM 600 C C . PRO A 1 79 ? 10.290 -10.763 -4.042 1.00 74.75 79 PRO A C 1
ATOM 602 O O . PRO A 1 79 ? 9.067 -10.761 -4.135 1.00 74.75 79 PRO A O 1
ATOM 605 N N . PHE A 1 80 ? 11.015 -11.847 -4.327 1.00 82.44 80 PHE A N 1
ATOM 606 C CA . PHE A 1 80 ? 10.431 -13.133 -4.716 1.00 82.44 80 PHE A CA 1
ATOM 607 C C . PHE A 1 80 ? 9.810 -13.853 -3.505 1.00 82.44 80 PHE A C 1
ATOM 609 O O . PHE A 1 80 ? 8.628 -14.201 -3.509 1.00 82.44 80 PHE A O 1
ATOM 616 N N . CYS A 1 81 ? 10.579 -14.014 -2.421 1.00 85.19 81 CYS A N 1
ATOM 617 C CA . CYS A 1 81 ? 10.132 -14.747 -1.234 1.00 85.19 81 CYS A CA 1
ATOM 618 C C . CYS A 1 81 ? 8.968 -14.067 -0.498 1.00 85.19 81 CYS A C 1
ATOM 620 O O . CYS A 1 81 ? 8.065 -14.768 -0.037 1.00 85.19 81 CYS A O 1
ATOM 622 N N . ILE A 1 82 ? 8.957 -12.730 -0.384 1.00 81.62 82 ILE A N 1
ATOM 623 C CA . ILE A 1 82 ? 7.874 -12.006 0.308 1.00 81.62 82 ILE A CA 1
ATOM 624 C C . ILE A 1 82 ? 6.519 -12.263 -0.366 1.00 81.62 82 ILE A C 1
ATOM 626 O O . ILE A 1 82 ? 5.547 -12.574 0.322 1.00 81.62 82 ILE A O 1
ATOM 630 N N . ARG A 1 83 ? 6.467 -12.232 -1.706 1.00 80.81 83 ARG A N 1
ATOM 631 C CA . ARG A 1 83 ? 5.233 -12.402 -2.490 1.00 80.81 83 ARG A CA 1
ATOM 632 C C . ARG A 1 83 ? 4.703 -13.834 -2.420 1.00 80.81 83 ARG A C 1
ATOM 634 O O . ARG A 1 83 ? 3.508 -14.030 -2.212 1.00 80.81 83 ARG A O 1
ATOM 641 N N . ILE A 1 84 ? 5.586 -14.831 -2.488 1.00 87.56 84 ILE A N 1
ATOM 642 C CA . ILE A 1 84 ? 5.216 -16.249 -2.335 1.00 87.56 84 ILE A CA 1
ATOM 643 C C . ILE A 1 84 ? 4.691 -16.525 -0.919 1.00 87.56 84 ILE A C 1
ATOM 645 O O . ILE A 1 84 ? 3.646 -17.157 -0.762 1.00 87.56 84 ILE A O 1
ATOM 649 N N . ARG A 1 85 ? 5.344 -15.986 0.124 1.00 87.06 85 ARG A N 1
ATOM 650 C CA . ARG A 1 85 ? 4.852 -16.091 1.510 1.00 87.06 85 ARG A CA 1
ATOM 651 C C . ARG A 1 85 ? 3.493 -15.405 1.688 1.00 87.06 85 ARG A C 1
ATOM 653 O O . ARG A 1 85 ? 2.599 -16.013 2.268 1.00 87.06 85 ARG A O 1
ATOM 660 N N . GLN A 1 86 ? 3.304 -14.193 1.155 1.00 82.38 86 GLN A N 1
ATOM 661 C CA . GLN A 1 86 ? 2.010 -13.492 1.178 1.00 82.38 86 GLN A CA 1
ATOM 662 C C . GLN A 1 86 ? 0.913 -14.326 0.513 1.00 82.38 86 GLN A C 1
ATOM 664 O O . GLN A 1 86 ? -0.129 -14.565 1.126 1.00 82.38 86 GLN A O 1
ATOM 669 N N . ARG A 1 87 ? 1.163 -14.840 -0.700 1.00 85.50 87 ARG A N 1
ATOM 670 C CA . ARG A 1 87 ? 0.210 -15.702 -1.409 1.00 85.50 87 ARG A CA 1
ATOM 671 C C . ARG A 1 87 ? -0.154 -16.931 -0.612 1.00 85.50 87 ARG A C 1
ATOM 673 O O . ARG A 1 87 ? -1.337 -17.238 -0.493 1.00 85.50 87 ARG A O 1
ATOM 680 N N . ARG A 1 88 ? 0.852 -17.619 -0.073 1.00 88.50 88 ARG A N 1
ATOM 681 C CA . ARG A 1 88 ? 0.656 -18.836 0.703 1.00 88.50 88 ARG A CA 1
ATOM 682 C C . ARG A 1 88 ? -0.203 -18.560 1.932 1.00 88.50 88 ARG A C 1
ATOM 684 O O . ARG A 1 88 ? -1.194 -19.246 2.149 1.00 88.50 88 ARG A O 1
ATOM 691 N N . THR A 1 89 ? 0.118 -17.521 2.695 1.00 85.88 89 THR A N 1
ATOM 692 C CA . THR A 1 89 ? -0.625 -17.136 3.901 1.00 85.88 89 THR A CA 1
ATOM 693 C C . THR A 1 89 ? -2.073 -16.733 3.592 1.00 85.88 89 THR A C 1
ATOM 695 O O . THR A 1 89 ? -3.001 -17.227 4.240 1.00 85.88 89 THR A O 1
ATOM 698 N N . LEU A 1 90 ? -2.297 -15.907 2.563 1.00 82.50 90 LEU A N 1
ATOM 699 C CA . LEU A 1 90 ? -3.641 -15.515 2.121 1.00 82.50 90 LEU A CA 1
ATOM 700 C C . LEU A 1 90 ? -4.433 -16.690 1.531 1.00 82.50 90 LEU A C 1
ATOM 702 O O . LEU A 1 90 ? -5.617 -16.846 1.817 1.00 82.50 90 LEU A O 1
ATOM 706 N N . GLY A 1 91 ? -3.778 -17.551 0.751 1.00 84.00 91 GLY A N 1
ATOM 707 C CA . GLY A 1 91 ? -4.393 -18.724 0.137 1.00 84.00 91 GLY A CA 1
ATOM 708 C C . GLY A 1 91 ? -4.791 -19.771 1.171 1.00 84.00 91 GLY A C 1
ATOM 709 O O . GLY A 1 91 ? -5.887 -20.314 1.102 1.00 84.00 91 GLY A O 1
ATOM 710 N N . VAL A 1 92 ? -3.978 -20.003 2.204 1.00 89.06 92 VAL A N 1
ATOM 711 C CA . VAL A 1 92 ? -4.378 -20.863 3.328 1.00 89.06 92 VAL A CA 1
ATOM 712 C C . VAL A 1 92 ? -5.574 -20.260 4.080 1.00 89.06 92 VAL A C 1
ATOM 714 O O . VAL A 1 92 ? -6.512 -20.990 4.397 1.00 89.06 92 VAL A O 1
ATOM 717 N N . CYS A 1 93 ? -5.601 -18.939 4.308 1.00 85.19 93 CYS A N 1
ATOM 718 C CA . CYS A 1 93 ? -6.767 -18.258 4.889 1.00 85.19 93 CYS A CA 1
ATOM 719 C C . CYS A 1 93 ? -8.045 -18.465 4.058 1.00 85.19 93 CYS A C 1
ATOM 721 O O . CYS A 1 93 ? -9.088 -18.790 4.623 1.00 85.19 93 CYS A O 1
ATOM 723 N N . ALA A 1 94 ? -7.960 -18.295 2.738 1.00 83.38 94 ALA A N 1
ATOM 724 C CA . ALA A 1 94 ? -9.078 -18.469 1.814 1.00 83.38 94 ALA A CA 1
ATOM 725 C C . ALA A 1 94 ? -9.536 -19.937 1.698 1.00 83.38 94 ALA A C 1
ATOM 727 O O . ALA A 1 94 ? -10.735 -20.205 1.640 1.00 83.38 94 ALA A O 1
ATOM 728 N N . ALA A 1 95 ? -8.609 -20.897 1.735 1.00 85.94 95 ALA A N 1
ATOM 729 C CA . ALA A 1 95 ? -8.940 -22.320 1.751 1.00 85.94 95 ALA A CA 1
ATOM 730 C C . ALA A 1 95 ? -9.639 -22.729 3.060 1.00 85.94 95 ALA A C 1
ATOM 732 O O . ALA A 1 95 ? -10.572 -23.529 3.033 1.00 85.94 95 ALA A O 1
ATOM 733 N N . PHE A 1 96 ? -9.251 -22.150 4.204 1.00 88.12 96 PHE A N 1
ATOM 734 C CA . PHE A 1 96 ? -9.999 -22.324 5.452 1.00 88.12 96 PHE A CA 1
ATOM 735 C C . PHE A 1 96 ? -11.393 -21.688 5.398 1.00 88.12 96 PHE A C 1
ATOM 737 O O . PHE A 1 96 ? -12.322 -22.293 5.918 1.00 88.12 96 PHE A O 1
ATOM 744 N N . ASP A 1 97 ? -11.579 -20.533 4.749 1.00 84.81 97 ASP A N 1
ATOM 745 C CA . ASP A 1 97 ? -12.920 -19.948 4.575 1.00 84.81 97 ASP A CA 1
ATOM 746 C C . ASP A 1 97 ? -13.846 -20.846 3.745 1.00 84.81 97 ASP A C 1
ATOM 748 O O . ASP A 1 97 ? -14.994 -21.056 4.137 1.00 84.81 97 ASP A O 1
ATOM 752 N N . HIS A 1 98 ? -13.342 -21.428 2.653 1.00 84.25 98 HIS A N 1
ATOM 753 C CA . HIS A 1 98 ? -14.077 -22.417 1.860 1.00 84.25 98 HIS A CA 1
ATOM 754 C C . HIS A 1 98 ? -14.499 -23.626 2.713 1.00 84.25 98 HIS A C 1
ATOM 756 O O . HIS A 1 98 ? -15.687 -23.925 2.813 1.00 84.25 98 HIS A O 1
ATOM 762 N N . LEU A 1 99 ? -13.554 -24.250 3.427 1.00 85.50 99 LEU A N 1
ATOM 763 C CA . LEU A 1 99 ? -13.842 -25.397 4.296 1.00 85.50 99 LEU A CA 1
ATOM 764 C C . LEU A 1 99 ? -14.826 -25.057 5.434 1.00 85.50 99 LEU A C 1
ATOM 766 O O . LEU A 1 99 ? -15.709 -25.855 5.756 1.00 85.50 99 LEU A O 1
ATOM 770 N N . ILE A 1 100 ? -14.714 -23.868 6.038 1.00 86.19 100 ILE A N 1
ATOM 771 C CA . ILE A 1 100 ? -15.666 -23.375 7.046 1.00 86.19 100 ILE A CA 1
ATOM 772 C C . ILE A 1 100 ? -17.067 -23.236 6.434 1.00 86.19 100 ILE A C 1
ATOM 774 O O . ILE A 1 100 ? -18.048 -23.618 7.073 1.00 86.19 100 ILE A O 1
ATOM 778 N N . ASN A 1 101 ? -17.179 -22.720 5.209 1.00 83.12 101 ASN A N 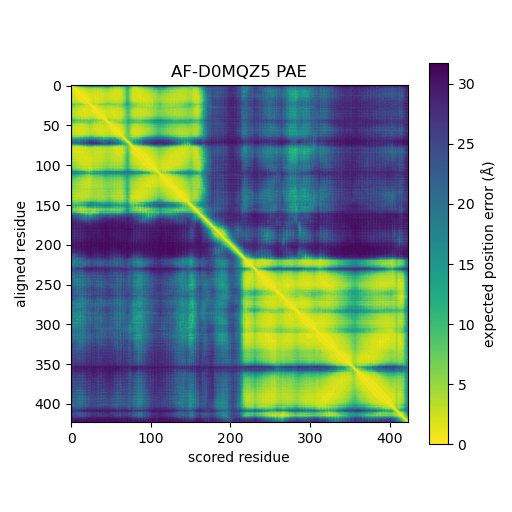1
ATOM 779 C CA . ASN A 1 101 ? -18.459 -22.583 4.517 1.00 83.12 101 ASN A CA 1
ATOM 780 C C . ASN A 1 101 ? -19.055 -23.944 4.123 1.00 83.12 101 ASN A C 1
ATOM 782 O O . ASN A 1 101 ? -20.254 -24.142 4.319 1.00 83.12 101 ASN A O 1
ATOM 786 N N . ASP A 1 102 ? -18.241 -24.910 3.690 1.00 83.81 102 ASP A N 1
ATOM 787 C CA . ASP A 1 102 ? -18.671 -26.301 3.489 1.00 83.81 102 ASP A CA 1
ATOM 788 C C . ASP A 1 102 ? -19.251 -26.910 4.765 1.00 83.81 102 ASP A C 1
ATOM 790 O O . ASP A 1 102 ? -20.356 -27.452 4.748 1.00 83.81 102 ASP A O 1
ATOM 794 N N . GLN A 1 103 ? -18.555 -26.784 5.899 1.00 85.31 103 GLN A N 1
ATOM 795 C CA . GLN A 1 103 ? -19.059 -27.321 7.165 1.00 85.31 103 GLN A CA 1
ATOM 796 C C . GLN A 1 103 ? -20.283 -26.560 7.684 1.00 85.31 103 GLN A C 1
ATOM 798 O O . GLN A 1 103 ? -21.132 -27.169 8.325 1.00 85.31 103 GLN A O 1
ATOM 803 N N . ARG A 1 104 ? -20.440 -25.265 7.379 1.00 86.12 104 ARG A N 1
ATOM 804 C CA . ARG A 1 104 ? -21.677 -24.514 7.668 1.00 86.12 104 ARG A CA 1
ATOM 805 C C . ARG A 1 104 ? -22.856 -24.999 6.822 1.00 86.12 104 ARG A C 1
ATOM 807 O O . ARG A 1 104 ? -23.943 -25.157 7.368 1.00 86.12 104 ARG A O 1
ATOM 814 N N . ARG A 1 105 ? -22.645 -25.282 5.531 1.00 84.81 105 ARG A N 1
ATOM 815 C CA . ARG A 1 105 ? -23.658 -25.902 4.656 1.00 84.81 105 ARG A CA 1
ATOM 816 C C . ARG A 1 105 ? -24.030 -27.303 5.152 1.00 84.81 105 ARG A C 1
ATOM 818 O O . ARG A 1 105 ? -25.210 -27.607 5.287 1.00 84.81 105 ARG A O 1
ATOM 825 N N . ALA A 1 106 ? -23.045 -28.123 5.522 1.00 82.75 106 ALA A N 1
ATOM 826 C CA . ALA A 1 106 ? -23.283 -29.441 6.114 1.00 82.75 106 ALA A CA 1
ATOM 827 C C . ALA A 1 106 ? -24.052 -29.357 7.449 1.00 82.75 106 ALA A C 1
ATOM 829 O O . ALA A 1 106 ? -24.981 -30.129 7.674 1.00 82.75 106 ALA A O 1
ATOM 830 N N . LEU A 1 107 ? -23.728 -28.379 8.303 1.00 83.81 107 LEU A N 1
ATOM 831 C CA . LEU A 1 107 ? -24.401 -28.131 9.583 1.00 83.81 107 LEU A CA 1
ATOM 832 C C . LEU A 1 107 ? -25.888 -27.768 9.417 1.00 83.81 107 LEU A C 1
ATOM 834 O O . LEU A 1 107 ? -26.692 -28.133 10.272 1.00 83.81 107 LEU A O 1
ATOM 838 N N . GLN A 1 108 ? -26.266 -27.088 8.328 1.00 82.38 108 GLN A N 1
ATOM 839 C CA . GLN A 1 108 ? -27.669 -26.772 8.014 1.00 82.38 108 GLN A CA 1
ATOM 840 C C . GLN A 1 108 ? -28.500 -28.024 7.675 1.00 82.38 108 GLN A C 1
ATOM 842 O O . GLN A 1 108 ? -29.695 -28.042 7.954 1.00 82.38 108 GLN A O 1
ATOM 847 N N . GLY A 1 109 ? -27.875 -29.073 7.124 1.00 76.81 109 GLY A N 1
ATOM 848 C CA . GLY A 1 109 ? -28.503 -30.374 6.846 1.00 76.81 109 GLY A CA 1
ATOM 849 C C . GLY A 1 109 ? -28.256 -31.453 7.912 1.00 76.81 109 GLY A C 1
ATOM 850 O O . GLY A 1 109 ? -28.624 -32.611 7.717 1.00 76.81 109 GLY A O 1
ATOM 851 N N . ALA A 1 110 ? -27.598 -31.123 9.029 1.00 75.56 110 ALA A N 1
ATOM 852 C CA . ALA A 1 110 ? -27.201 -32.101 10.039 1.00 75.56 110 ALA A CA 1
ATOM 853 C C . ALA A 1 110 ? -28.358 -32.440 10.999 1.00 75.56 110 ALA A C 1
ATOM 855 O O . ALA A 1 110 ? -28.601 -31.734 11.978 1.00 75.56 110 ALA A O 1
ATOM 856 N N . HIS A 1 111 ? -29.033 -33.566 10.750 1.00 74.31 111 HIS A N 1
ATOM 857 C CA . HIS A 1 111 ? -30.127 -34.075 11.594 1.00 74.31 111 HIS A CA 1
ATOM 858 C C . HIS A 1 111 ? -29.679 -34.932 12.792 1.00 74.31 111 HIS A C 1
ATOM 860 O O . HIS A 1 111 ? -30.516 -35.323 13.600 1.00 74.31 111 HIS A O 1
ATOM 866 N N . ASN A 1 112 ? -28.384 -35.239 12.921 1.00 86.69 112 ASN A N 1
ATOM 867 C CA . ASN A 1 112 ? -27.840 -36.003 14.046 1.00 86.69 112 ASN A CA 1
ATOM 868 C C . ASN A 1 112 ? -26.783 -35.192 14.821 1.00 86.69 112 ASN A C 1
ATOM 870 O O . ASN A 1 112 ? -26.090 -34.335 14.264 1.00 86.69 112 ASN A O 1
ATOM 874 N N . GLU A 1 113 ? -26.659 -35.475 16.117 1.00 85.62 113 GLU A N 1
ATOM 875 C CA . GLU A 1 113 ? -25.802 -34.717 17.033 1.00 85.62 113 GLU A CA 1
ATOM 876 C C . GLU A 1 113 ? -24.299 -34.915 16.763 1.00 85.62 113 GLU A C 1
ATOM 878 O O . GLU A 1 113 ? -23.519 -33.968 16.860 1.00 85.62 113 GLU A O 1
ATOM 883 N N . ALA A 1 114 ? -23.883 -36.114 16.342 1.00 83.88 114 ALA A N 1
ATOM 884 C CA . ALA A 1 114 ? -22.481 -36.426 16.061 1.00 83.88 114 ALA A CA 1
ATOM 885 C C . ALA A 1 114 ? -21.928 -35.613 14.873 1.00 83.88 114 ALA A C 1
ATOM 887 O O . ALA A 1 114 ? -20.872 -34.989 14.983 1.00 83.88 114 ALA A O 1
ATOM 888 N N . THR A 1 115 ? -22.667 -35.553 13.760 1.00 81.38 115 THR A N 1
ATOM 889 C CA . THR A 1 115 ? -22.344 -34.716 12.596 1.00 81.38 115 THR A CA 1
ATOM 890 C C . THR A 1 115 ? -22.374 -33.236 12.972 1.00 81.38 115 THR A C 1
ATOM 892 O O . THR A 1 115 ? -21.451 -32.505 12.614 1.00 81.38 115 THR A O 1
ATOM 895 N N . ARG A 1 116 ? -23.368 -32.791 13.756 1.00 84.25 116 ARG A N 1
ATOM 896 C CA . ARG A 1 116 ? -23.449 -31.405 14.247 1.00 84.25 116 ARG A CA 1
ATOM 897 C C . ARG A 1 116 ? -22.196 -31.011 15.041 1.00 84.25 116 ARG A C 1
ATOM 899 O O . ARG A 1 116 ? -21.583 -29.984 14.749 1.00 84.25 116 ARG A O 1
ATOM 906 N N . ASN A 1 117 ? -21.782 -31.849 15.991 1.00 85.50 117 ASN A N 1
ATOM 907 C CA . ASN A 1 117 ? -20.596 -31.624 16.818 1.00 85.50 117 ASN A CA 1
ATOM 908 C C . ASN A 1 117 ? -19.299 -31.668 15.992 1.00 85.50 117 ASN A C 1
ATOM 910 O O . ASN A 1 117 ? -18.442 -30.802 16.165 1.00 85.50 117 ASN A O 1
ATOM 914 N N . PHE A 1 118 ? -19.176 -32.597 15.037 1.00 87.81 118 PHE A N 1
ATOM 915 C CA . PHE A 1 118 ? -18.034 -32.667 14.119 1.00 87.81 118 PHE A CA 1
ATOM 916 C C . PHE A 1 118 ? -17.883 -31.400 13.257 1.00 87.81 118 PHE A C 1
ATOM 918 O O . PHE A 1 118 ? -16.777 -30.861 13.130 1.00 87.81 118 PHE A O 1
ATOM 925 N N . CYS A 1 119 ? -18.984 -30.891 12.692 1.00 84.00 119 CYS A N 1
ATOM 926 C CA . CYS A 1 119 ? -18.976 -29.659 11.903 1.00 84.00 119 CYS A CA 1
ATOM 927 C C . CYS A 1 119 ? -18.545 -28.454 12.756 1.00 84.00 119 CYS A C 1
ATOM 929 O O . CYS A 1 119 ? -17.674 -27.692 12.338 1.00 84.00 119 CYS A O 1
ATOM 931 N N . LEU A 1 120 ? -19.090 -28.307 13.972 1.00 87.38 120 LEU A N 1
ATOM 932 C CA . LEU A 1 120 ? -18.732 -27.220 14.894 1.00 87.38 120 LEU A CA 1
ATOM 933 C C . LEU A 1 120 ? -17.257 -27.277 15.327 1.00 87.38 120 LEU A C 1
ATOM 935 O O . LEU A 1 120 ? -16.563 -26.262 15.269 1.00 87.38 120 LEU A O 1
ATOM 939 N N . GLN A 1 121 ? -16.746 -28.460 15.685 1.00 90.69 121 GLN A N 1
ATOM 940 C CA . GLN A 1 121 ? -15.327 -28.653 16.014 1.00 90.69 121 GLN A CA 1
ATOM 941 C C . GLN A 1 121 ? -14.412 -28.303 14.832 1.00 90.69 121 GLN A C 1
ATOM 943 O O . GLN A 1 121 ? -13.384 -27.650 15.015 1.00 90.69 121 GLN A O 1
ATOM 948 N N . SER A 1 122 ? -14.795 -28.690 13.612 1.00 88.12 122 SER A N 1
ATOM 949 C CA . SER A 1 122 ? -14.033 -28.381 12.396 1.00 88.12 122 SER A CA 1
ATOM 950 C C . SER A 1 122 ? -14.005 -26.875 12.101 1.00 88.12 122 SER A C 1
ATOM 952 O O . SER A 1 122 ? -12.933 -26.322 11.846 1.00 88.12 122 SER A O 1
ATOM 954 N N . ILE A 1 123 ? -15.153 -26.194 12.217 1.00 88.44 123 ILE A N 1
ATOM 955 C CA . ILE A 1 123 ? -15.272 -24.735 12.056 1.00 88.44 123 ILE A CA 1
ATOM 956 C C . ILE A 1 123 ? -14.386 -23.999 13.067 1.00 88.44 123 ILE A C 1
ATOM 958 O O . ILE A 1 123 ? -13.608 -23.127 12.666 1.00 88.44 123 ILE A O 1
ATOM 962 N N . ASN A 1 124 ? -14.456 -24.361 14.353 1.00 90.75 124 ASN A N 1
ATOM 963 C CA . ASN A 1 124 ? -13.646 -23.730 15.399 1.00 90.75 124 ASN A CA 1
ATOM 964 C C . ASN A 1 124 ? -12.150 -23.932 15.126 1.00 90.75 124 ASN A C 1
ATOM 966 O O . ASN A 1 124 ? -11.406 -22.956 15.028 1.00 90.75 124 ASN A O 1
ATOM 970 N N . ARG A 1 125 ? -11.731 -25.175 14.852 1.00 92.06 125 ARG A N 1
ATOM 971 C CA . ARG A 1 125 ? -10.333 -25.526 14.568 1.00 92.06 125 ARG A CA 1
ATOM 972 C C . ARG A 1 125 ? -9.739 -24.748 13.392 1.00 92.06 125 ARG A C 1
ATOM 974 O O . ARG A 1 125 ? -8.576 -24.348 13.448 1.00 92.06 125 ARG A O 1
ATOM 981 N N . TRP A 1 126 ? -10.480 -24.543 12.302 1.00 90.69 126 TRP A N 1
ATOM 982 C CA . TRP A 1 126 ? -9.975 -23.737 11.182 1.00 90.69 126 TRP A CA 1
ATOM 983 C C . TRP A 1 126 ? -10.019 -22.235 11.470 1.00 90.69 126 TRP A C 1
ATOM 985 O O . TRP A 1 126 ? -9.114 -21.519 11.044 1.00 90.69 126 TRP A O 1
ATOM 995 N N . THR A 1 127 ? -11.005 -21.763 12.237 1.00 87.19 127 THR A N 1
ATOM 996 C CA . THR A 1 127 ? -11.091 -20.359 12.672 1.00 87.19 127 THR A CA 1
ATOM 997 C C . THR A 1 127 ? -9.898 -19.980 13.554 1.00 87.19 127 THR A C 1
ATOM 999 O O . THR A 1 127 ? -9.249 -18.964 13.301 1.00 87.19 127 THR A O 1
ATOM 1002 N N . GLU A 1 128 ? -9.543 -20.830 14.520 1.00 90.19 128 GLU A N 1
ATOM 1003 C CA . GLU A 1 128 ? -8.347 -20.694 15.361 1.00 90.19 128 GLU A CA 1
ATOM 1004 C C . GLU A 1 128 ? -7.068 -20.676 14.516 1.00 90.19 128 GLU A C 1
ATOM 1006 O O . GLU A 1 128 ? -6.278 -19.734 14.593 1.00 90.19 128 GLU A O 1
ATOM 1011 N N . ARG A 1 129 ? -6.888 -21.661 13.620 1.00 90.00 129 ARG A N 1
ATOM 1012 C CA . ARG A 1 129 ? -5.706 -21.741 12.738 1.00 90.00 129 ARG A CA 1
ATOM 1013 C C . ARG A 1 129 ? -5.582 -20.569 11.758 1.00 90.00 129 ARG A C 1
ATOM 1015 O O . ARG A 1 129 ? -4.490 -20.342 11.240 1.00 90.00 129 ARG A O 1
ATOM 1022 N N . LYS A 1 130 ? -6.659 -19.821 11.508 1.00 89.50 130 LYS A N 1
ATOM 1023 C CA . LYS A 1 130 ? -6.660 -18.627 10.654 1.00 89.50 130 LYS A CA 1
ATOM 1024 C C . LYS A 1 130 ? -6.127 -17.375 11.361 1.00 89.50 130 LYS A C 1
ATOM 1026 O O . LYS A 1 130 ? -5.577 -16.502 10.692 1.00 89.50 130 LYS A O 1
ATOM 1031 N N . GLN A 1 131 ? -6.252 -17.268 12.687 1.00 83.56 131 GLN A N 1
ATOM 1032 C CA . GLN A 1 131 ? -5.777 -16.096 13.437 1.00 83.56 131 GLN A CA 1
ATOM 1033 C C . GLN A 1 131 ? -4.271 -15.804 13.254 1.00 83.56 131 GLN A C 1
ATOM 1035 O O . GLN A 1 131 ? -3.955 -14.690 12.829 1.00 83.56 131 GLN A O 1
ATOM 1040 N N . PRO A 1 132 ? -3.334 -16.756 13.468 1.00 87.31 132 PRO A N 1
ATOM 1041 C CA . PRO A 1 132 ? -1.906 -16.482 13.289 1.00 87.31 132 PRO A CA 1
ATOM 1042 C C . PRO A 1 132 ? -1.540 -16.185 11.828 1.00 87.31 132 PRO A C 1
ATOM 1044 O O . PRO A 1 132 ? -0.612 -15.426 11.570 1.00 87.31 132 PRO A O 1
ATOM 1047 N N . LEU A 1 133 ? -2.293 -16.724 10.862 1.00 83.38 133 LEU A N 1
ATOM 1048 C CA . LEU A 1 133 ? -2.090 -16.435 9.441 1.00 83.38 133 LEU A CA 1
ATOM 1049 C C . LEU A 1 133 ? -2.496 -15.001 9.078 1.00 83.38 133 LEU A C 1
ATOM 1051 O O . LEU A 1 133 ? -1.825 -14.376 8.265 1.00 83.38 133 LEU A O 1
ATOM 1055 N N . ARG A 1 134 ? -3.543 -14.442 9.696 1.00 76.88 134 ARG A N 1
ATOM 1056 C CA . ARG A 1 134 ? -3.867 -13.014 9.534 1.00 76.88 134 ARG A CA 1
ATOM 1057 C C . ARG A 1 134 ? -2.742 -12.130 10.071 1.00 76.88 134 ARG A C 1
ATOM 1059 O O . ARG A 1 134 ? -2.243 -11.292 9.329 1.00 76.88 134 ARG A O 1
ATOM 1066 N N . ALA A 1 135 ? -2.273 -12.397 11.290 1.00 76.06 135 ALA A N 1
ATOM 1067 C CA . ALA A 1 135 ? -1.166 -11.652 11.891 1.00 76.06 135 ALA A CA 1
ATOM 1068 C C . ALA A 1 135 ? 0.132 -11.738 11.059 1.00 76.06 135 ALA A C 1
ATOM 1070 O O . ALA A 1 135 ? 0.799 -10.725 10.846 1.00 76.06 135 ALA A O 1
ATOM 1071 N N . GLU A 1 136 ? 0.469 -12.919 10.525 1.00 82.56 136 GLU A N 1
ATOM 1072 C CA . GLU A 1 136 ? 1.613 -13.076 9.617 1.00 82.56 136 GLU A CA 1
ATOM 1073 C C . GLU A 1 136 ? 1.380 -12.367 8.273 1.00 82.56 136 GLU A C 1
ATOM 1075 O O . GLU A 1 136 ? 2.309 -11.773 7.736 1.00 82.56 136 GLU A O 1
ATOM 1080 N N . SER A 1 137 ? 0.153 -12.342 7.739 1.00 76.94 137 SER A N 1
ATOM 1081 C CA . SER A 1 137 ? -0.173 -11.556 6.540 1.00 76.94 137 SER A CA 1
ATOM 1082 C C . SER A 1 137 ? 0.038 -10.059 6.775 1.00 76.94 137 SER A C 1
ATOM 1084 O O . SER A 1 137 ? 0.661 -9.394 5.950 1.00 76.94 137 SER A O 1
ATOM 1086 N N . ASP A 1 138 ? -0.419 -9.526 7.910 1.00 71.19 138 ASP A N 1
ATOM 1087 C CA . ASP A 1 138 ? -0.244 -8.115 8.270 1.00 71.19 138 ASP A CA 1
ATOM 1088 C C . ASP A 1 138 ? 1.236 -7.763 8.478 1.00 71.19 138 ASP A C 1
ATOM 1090 O O . ASP A 1 138 ? 1.698 -6.699 8.051 1.00 71.19 138 ASP A O 1
ATOM 1094 N N . ARG A 1 139 ? 2.008 -8.684 9.070 1.00 78.50 139 ARG A N 1
ATOM 1095 C CA . ARG A 1 139 ? 3.467 -8.586 9.209 1.00 78.50 139 ARG A CA 1
ATOM 1096 C C . ARG A 1 139 ? 4.173 -8.602 7.854 1.00 78.50 139 ARG A C 1
ATOM 1098 O O . ARG A 1 139 ? 4.994 -7.724 7.605 1.00 78.50 139 ARG A O 1
ATOM 1105 N N . LEU A 1 140 ? 3.840 -9.530 6.959 1.00 76.88 140 LEU A N 1
ATOM 1106 C CA . LEU A 1 140 ? 4.404 -9.590 5.606 1.00 76.88 140 LEU A CA 1
ATOM 1107 C C . LEU A 1 140 ? 4.032 -8.344 4.785 1.00 76.88 140 LEU A C 1
ATOM 1109 O O . LEU A 1 140 ? 4.880 -7.795 4.087 1.00 76.88 140 LEU A O 1
ATOM 1113 N N . ASN A 1 141 ? 2.805 -7.836 4.921 1.00 69.88 141 ASN A N 1
ATOM 1114 C CA . ASN A 1 141 ? 2.360 -6.590 4.290 1.00 69.88 141 ASN A CA 1
ATOM 1115 C C . ASN A 1 141 ? 3.071 -5.357 4.864 1.00 69.88 141 ASN A C 1
ATOM 1117 O O . ASN A 1 141 ? 3.305 -4.386 4.146 1.00 69.88 141 ASN A O 1
ATOM 1121 N N . ARG A 1 142 ? 3.417 -5.358 6.155 1.00 66.62 142 ARG A N 1
ATOM 1122 C CA . ARG A 1 142 ? 4.257 -4.320 6.766 1.00 66.62 142 ARG A CA 1
ATOM 1123 C C . ARG A 1 142 ? 5.689 -4.384 6.228 1.00 66.62 142 ARG A C 1
ATOM 1125 O O . ARG A 1 142 ? 6.162 -3.385 5.701 1.00 66.62 142 ARG A O 1
ATOM 1132 N N . LEU A 1 143 ? 6.317 -5.559 6.257 1.00 70.69 143 LEU A N 1
ATOM 1133 C CA . LEU A 1 143 ? 7.668 -5.783 5.733 1.00 70.69 143 LEU A CA 1
ATOM 1134 C C . LEU A 1 143 ? 7.781 -5.398 4.251 1.00 70.69 143 LEU A C 1
ATOM 1136 O O . LEU A 1 143 ? 8.693 -4.671 3.879 1.00 70.69 143 LEU A O 1
ATOM 1140 N N . ALA A 1 144 ? 6.815 -5.794 3.414 1.00 68.38 144 ALA A N 1
ATOM 1141 C CA . ALA A 1 144 ? 6.775 -5.400 2.006 1.00 68.38 144 ALA A CA 1
ATOM 1142 C C . ALA A 1 144 ? 6.744 -3.870 1.820 1.00 68.38 144 ALA A C 1
ATOM 1144 O O . ALA A 1 144 ? 7.418 -3.356 0.933 1.00 68.38 144 ALA A O 1
ATOM 1145 N N . ARG A 1 145 ? 6.002 -3.136 2.665 1.00 62.31 145 ARG A N 1
ATOM 1146 C CA . ARG A 1 145 ? 5.949 -1.662 2.638 1.00 62.31 145 ARG A CA 1
ATOM 1147 C C . ARG A 1 145 ? 7.248 -1.021 3.138 1.00 62.31 145 ARG A C 1
ATOM 1149 O O . ARG A 1 145 ? 7.740 -0.088 2.510 1.00 62.31 145 ARG A O 1
ATOM 1156 N N . GLU A 1 146 ? 7.825 -1.528 4.226 1.00 64.06 146 GLU A N 1
ATOM 1157 C CA . GLU A 1 146 ? 9.063 -1.008 4.832 1.00 64.06 146 GLU A CA 1
ATOM 1158 C C . GLU A 1 146 ? 10.291 -1.229 3.929 1.00 64.06 146 GLU A C 1
ATOM 1160 O O . GLU A 1 146 ? 11.044 -0.287 3.658 1.00 64.06 146 GLU A O 1
ATOM 1165 N N . SER A 1 147 ? 10.439 -2.436 3.367 1.00 60.56 147 SER A N 1
ATOM 1166 C CA . SER A 1 147 ? 11.426 -2.750 2.320 1.00 60.56 147 SER A CA 1
ATOM 1167 C C . SER A 1 147 ? 11.077 -2.130 0.957 1.00 60.56 147 SER A C 1
ATOM 1169 O O . SER A 1 147 ? 11.838 -2.281 0.008 1.00 60.56 147 SER A O 1
ATOM 1171 N N . SER A 1 148 ? 9.924 -1.460 0.845 1.00 58.53 148 SER A N 1
ATOM 1172 C CA . SER A 1 148 ? 9.364 -0.861 -0.377 1.00 58.53 148 SER A CA 1
ATOM 1173 C C . SER A 1 148 ? 9.146 -1.821 -1.557 1.00 58.53 148 SER A C 1
ATOM 1175 O O . SER A 1 148 ? 8.875 -1.342 -2.647 1.00 58.53 148 SER A O 1
ATOM 1177 N N . ALA A 1 149 ? 9.211 -3.141 -1.342 1.00 58.34 149 ALA A N 1
ATOM 1178 C CA . ALA A 1 149 ? 9.305 -4.180 -2.372 1.00 58.34 149 ALA A CA 1
ATOM 1179 C C . ALA A 1 149 ? 8.246 -4.056 -3.497 1.00 58.34 149 ALA A C 1
ATOM 1181 O O . ALA A 1 149 ? 7.070 -3.825 -3.186 1.00 58.34 149 ALA A O 1
ATOM 1182 N N . PRO A 1 150 ? 8.593 -4.325 -4.779 1.00 51.81 150 PRO A N 1
ATOM 1183 C CA . PRO A 1 150 ? 7.710 -4.079 -5.923 1.00 51.81 150 PRO A CA 1
ATOM 1184 C C . PRO A 1 150 ? 6.348 -4.759 -5.759 1.00 51.81 150 PRO A C 1
ATOM 1186 O O . PRO A 1 150 ? 6.277 -5.917 -5.322 1.00 51.81 150 PRO A O 1
ATOM 1189 N N . ILE A 1 151 ? 5.264 -4.031 -6.040 1.00 52.47 151 ILE A N 1
ATOM 1190 C CA . ILE A 1 151 ? 3.892 -4.483 -5.769 1.00 52.47 151 ILE A CA 1
ATOM 1191 C C . ILE A 1 151 ? 3.270 -5.062 -7.038 1.00 52.47 151 ILE A C 1
ATOM 1193 O O . ILE A 1 151 ? 2.828 -4.322 -7.905 1.00 52.47 151 ILE A O 1
ATOM 1197 N N . PHE A 1 152 ? 3.245 -6.393 -7.119 1.00 52.72 152 PHE A N 1
ATOM 1198 C CA . PHE A 1 152 ? 2.671 -7.142 -8.237 1.00 52.72 152 PHE A CA 1
ATOM 1199 C C . PHE A 1 152 ? 1.197 -7.499 -7.974 1.00 52.72 152 PHE A C 1
ATOM 1201 O O . PHE A 1 152 ? 0.869 -8.026 -6.906 1.00 52.72 152 PHE A O 1
ATOM 1208 N N . ASN A 1 153 ? 0.319 -7.264 -8.957 1.00 51.44 153 ASN A N 1
ATOM 1209 C CA . ASN A 1 153 ? -1.068 -7.759 -8.958 1.00 51.44 153 ASN A CA 1
ATOM 1210 C C . ASN A 1 153 ? -1.106 -9.296 -9.066 1.00 51.44 153 ASN A C 1
ATOM 1212 O O . ASN A 1 153 ? -0.345 -9.881 -9.827 1.00 51.44 153 ASN A O 1
ATOM 1216 N N . PHE A 1 154 ? -1.984 -9.991 -8.332 1.00 59.22 154 PHE A N 1
ATOM 1217 C CA . PHE A 1 154 ? -1.472 -11.242 -7.753 1.00 59.22 154 PHE A CA 1
ATOM 1218 C C . PHE A 1 154 ? -1.055 -12.451 -8.635 1.00 59.22 154 PHE A C 1
ATOM 1220 O O . PHE A 1 154 ? 0.098 -12.825 -8.462 1.00 59.22 154 PHE A O 1
ATOM 1227 N N . PRO A 1 155 ? -1.833 -13.138 -9.513 1.00 59.28 155 PRO A N 1
ATOM 1228 C CA . PRO A 1 155 ? -3.197 -12.917 -10.002 1.00 59.28 155 PRO A CA 1
ATOM 1229 C C . PRO A 1 155 ? -4.252 -13.814 -9.293 1.00 59.28 155 PRO A C 1
ATOM 1231 O O . PRO A 1 155 ? -4.053 -14.217 -8.148 1.00 59.28 155 PRO A O 1
ATOM 1234 N N . LYS A 1 156 ? -5.419 -14.113 -9.909 1.00 66.62 156 LYS A N 1
ATOM 1235 C CA . LYS A 1 156 ? -6.498 -14.941 -9.301 1.00 66.62 156 LYS A CA 1
ATOM 1236 C C . LYS A 1 156 ? -5.983 -16.333 -8.906 1.00 66.62 156 LYS A C 1
ATOM 1238 O O . LYS A 1 156 ? -5.104 -16.861 -9.582 1.00 66.62 156 LYS A O 1
ATOM 1243 N N . TYR A 1 157 ? -6.548 -16.925 -7.850 1.00 70.38 157 TYR A N 1
ATOM 1244 C CA . TYR A 1 157 ? -6.216 -18.291 -7.426 1.00 70.38 157 TYR A CA 1
ATOM 1245 C C . TYR A 1 157 ? -6.489 -19.301 -8.544 1.00 70.38 157 TYR A C 1
ATOM 1247 O O . TYR A 1 157 ? -7.627 -19.437 -8.993 1.00 70.38 157 TYR A O 1
ATOM 1255 N N . ARG A 1 158 ? -5.445 -20.010 -8.989 1.00 72.06 158 ARG A N 1
ATOM 1256 C CA . ARG A 1 158 ? -5.526 -21.084 -9.993 1.00 72.06 158 ARG A CA 1
ATOM 1257 C C . ARG A 1 158 ? -5.720 -22.434 -9.300 1.00 72.06 158 ARG A C 1
ATOM 1259 O O . ARG A 1 158 ? -4.879 -23.324 -9.389 1.00 72.06 158 ARG A O 1
ATOM 1266 N N . TRP A 1 159 ? -6.820 -22.550 -8.563 1.00 75.56 159 TRP A N 1
ATOM 1267 C CA . TRP A 1 159 ? -7.168 -23.737 -7.785 1.00 75.56 159 TRP A CA 1
ATOM 1268 C C . TRP A 1 159 ? -8.598 -24.214 -8.062 1.00 75.56 159 TRP A C 1
ATOM 1270 O O . TRP A 1 159 ? -9.405 -23.483 -8.630 1.00 75.56 159 TRP A O 1
ATOM 1280 N N . HIS A 1 160 ? -8.916 -25.433 -7.634 1.00 77.75 160 HIS A N 1
ATOM 1281 C CA . HIS A 1 160 ? -10.193 -26.106 -7.910 1.00 77.75 160 HIS A CA 1
ATOM 1282 C C . HIS A 1 160 ? -11.141 -26.121 -6.696 1.00 77.75 160 HIS A C 1
ATOM 1284 O O . HIS A 1 160 ? -11.942 -27.038 -6.540 1.00 77.75 160 HIS A O 1
ATOM 1290 N N . LEU A 1 161 ? -11.026 -25.134 -5.799 1.00 67.00 161 LEU A N 1
ATOM 1291 C CA . LEU A 1 161 ? -11.997 -24.955 -4.715 1.00 67.00 161 LEU A CA 1
ATOM 1292 C C . LEU A 1 161 ? -13.303 -24.409 -5.306 1.00 67.00 161 LEU A C 1
ATOM 1294 O O . LEU A 1 161 ? -13.265 -23.486 -6.120 1.00 67.00 161 LEU A O 1
ATOM 1298 N N . SER A 1 162 ? -14.441 -24.990 -4.924 1.00 55.28 162 SER A N 1
ATOM 1299 C CA . SER A 1 162 ? -15.731 -24.736 -5.584 1.00 55.28 162 SER A CA 1
ATOM 1300 C C . SER A 1 162 ? -16.396 -23.421 -5.168 1.00 55.28 162 SER A C 1
ATOM 1302 O O . SER A 1 162 ? -17.162 -22.853 -5.948 1.00 55.28 162 SER A O 1
ATOM 1304 N N . ASP A 1 163 ? -16.081 -22.890 -3.982 1.00 51.69 163 ASP A N 1
ATOM 1305 C CA . ASP A 1 163 ? -16.455 -21.520 -3.631 1.00 51.69 163 ASP A CA 1
ATOM 1306 C C . ASP A 1 163 ? -15.549 -20.513 -4.346 1.00 51.69 163 ASP A C 1
ATOM 1308 O O . ASP A 1 163 ? -14.318 -20.579 -4.274 1.00 51.69 163 ASP A O 1
ATOM 1312 N N . ASN A 1 164 ? -16.167 -19.492 -4.946 1.00 44.75 164 ASN A N 1
ATOM 1313 C CA . ASN A 1 164 ? -15.445 -18.300 -5.374 1.00 44.75 164 ASN A CA 1
ATOM 1314 C C . ASN A 1 164 ? -14.665 -17.706 -4.195 1.00 44.75 164 ASN A C 1
ATOM 1316 O O . ASN A 1 164 ? -15.221 -17.459 -3.124 1.00 44.75 164 ASN A O 1
ATOM 1320 N N . VAL A 1 165 ? -13.381 -17.416 -4.413 1.00 42.75 165 VAL A N 1
ATOM 1321 C CA . VAL A 1 165 ? -12.539 -16.805 -3.383 1.00 42.75 165 VAL A CA 1
ATOM 1322 C C . VAL A 1 165 ? -12.941 -15.351 -3.187 1.00 42.75 165 VAL A C 1
ATOM 1324 O O . VAL A 1 165 ? -12.477 -14.456 -3.897 1.00 42.75 165 VAL A O 1
ATOM 1327 N N . PHE A 1 166 ? -13.785 -15.106 -2.192 1.00 39.16 166 PHE A N 1
ATOM 1328 C CA . PHE A 1 166 ? -14.092 -13.762 -1.727 1.00 39.16 166 PHE A CA 1
ATOM 1329 C C . PHE A 1 166 ? -12.919 -13.216 -0.904 1.00 39.16 166 PHE A C 1
ATOM 1331 O O . PHE A 1 166 ? -12.979 -13.123 0.322 1.00 39.16 166 PHE A O 1
ATOM 1338 N N . ILE A 1 167 ? -11.858 -12.788 -1.601 1.00 40.62 167 ILE A N 1
ATOM 1339 C CA . ILE A 1 167 ? -11.031 -11.687 -1.093 1.00 40.62 167 ILE A CA 1
ATOM 1340 C C . ILE A 1 167 ? -12.012 -10.535 -0.859 1.00 40.62 167 ILE A C 1
ATOM 1342 O O . ILE A 1 167 ? -12.737 -10.157 -1.780 1.00 40.62 167 ILE A O 1
ATOM 1346 N N . LYS A 1 168 ? -12.108 -10.101 0.402 1.00 28.80 168 LYS A N 1
ATOM 1347 C CA . LYS A 1 168 ? -13.178 -9.279 0.987 1.00 28.80 168 LYS A CA 1
ATOM 1348 C C . LYS A 1 168 ? -13.752 -8.243 -0.001 1.00 28.80 168 LYS A C 1
ATOM 1350 O O . LYS A 1 168 ? -13.167 -7.185 -0.201 1.00 28.80 168 LYS A O 1
ATOM 1355 N N . ARG A 1 169 ? -14.908 -8.552 -0.604 1.00 27.36 169 ARG A N 1
ATOM 1356 C CA . ARG A 1 169 ? -15.641 -7.643 -1.499 1.00 27.36 169 ARG A CA 1
ATOM 1357 C C . ARG A 1 169 ? -16.680 -6.845 -0.724 1.00 27.36 169 ARG A C 1
ATOM 1359 O O . ARG A 1 169 ? -17.583 -7.428 -0.132 1.00 27.36 169 ARG A O 1
ATOM 1366 N N . GLU A 1 170 ? -16.594 -5.530 -0.844 1.00 25.05 170 GLU A N 1
ATOM 1367 C CA . GLU A 1 170 ? -17.734 -4.613 -0.744 1.00 25.05 170 GLU A CA 1
ATOM 1368 C C . GLU A 1 170 ? -18.146 -4.176 -2.176 1.00 25.05 170 GLU A C 1
ATOM 1370 O O . GLU A 1 170 ? -17.482 -4.589 -3.136 1.00 25.05 170 GLU A O 1
ATOM 1375 N N . PRO A 1 171 ? -19.322 -3.548 -2.380 1.00 28.86 171 PRO A N 1
ATOM 1376 C CA . PRO A 1 171 ? -20.192 -3.924 -3.496 1.00 28.86 171 PRO A CA 1
ATOM 1377 C C . PRO A 1 171 ? -19.679 -3.588 -4.903 1.00 28.86 171 PRO A C 1
ATOM 1379 O O . PRO A 1 171 ? -19.047 -2.566 -5.159 1.00 28.86 171 PRO A O 1
ATOM 1382 N N . THR A 1 172 ? -20.025 -4.472 -5.840 1.00 25.58 172 THR A N 1
ATOM 1383 C CA . THR A 1 172 ? -19.773 -4.333 -7.278 1.00 25.58 172 THR A CA 1
ATOM 1384 C C . THR A 1 172 ? -20.433 -3.090 -7.864 1.00 25.58 172 THR A C 1
ATOM 1386 O O . THR A 1 172 ? -21.640 -2.913 -7.727 1.00 25.58 172 THR A O 1
ATOM 1389 N N . SER A 1 173 ? -19.656 -2.317 -8.625 1.00 27.27 173 SER A N 1
ATOM 1390 C CA . SER A 1 173 ? -20.172 -1.532 -9.750 1.00 27.27 173 SER A CA 1
ATOM 1391 C C . SER A 1 173 ? -19.858 -2.273 -11.053 1.00 27.27 173 SER A C 1
ATOM 1393 O O . SER A 1 173 ? -18.879 -3.024 -11.123 1.00 27.27 173 SER A O 1
ATOM 1395 N N . GLU A 1 174 ? -20.733 -2.133 -12.042 1.00 29.36 174 GLU A N 1
ATOM 1396 C CA . GLU A 1 174 ? -20.864 -3.071 -13.158 1.00 29.36 174 GLU A CA 1
ATOM 1397 C C . GLU A 1 174 ? -19.774 -2.934 -14.235 1.00 29.36 174 GLU A C 1
ATOM 1399 O O . GLU A 1 174 ? -18.989 -1.985 -14.280 1.00 29.36 174 GLU A O 1
ATOM 1404 N N . CYS A 1 175 ? -19.686 -3.961 -15.081 1.00 24.84 175 CYS A N 1
ATOM 1405 C CA . CYS A 1 175 ? -18.649 -4.121 -16.093 1.00 24.84 175 CYS A CA 1
ATOM 1406 C C . CYS A 1 175 ? -19.167 -3.692 -17.471 1.00 24.84 175 CYS A C 1
ATOM 1408 O O . CYS A 1 175 ? -20.094 -4.309 -17.990 1.00 24.84 175 CYS A O 1
ATOM 1410 N N . THR A 1 176 ? -18.522 -2.700 -18.090 1.00 27.86 176 THR A N 1
ATOM 1411 C CA . THR A 1 176 ? -18.755 -2.325 -19.497 1.00 27.86 176 THR A CA 1
ATOM 1412 C C . THR A 1 176 ? -17.725 -2.988 -20.421 1.00 27.86 176 THR A C 1
ATOM 1414 O O . THR A 1 176 ? -16.614 -3.324 -20.003 1.00 27.86 176 THR A O 1
ATOM 1417 N N . THR A 1 177 ? -18.124 -3.244 -21.667 1.00 28.55 177 THR A N 1
ATOM 1418 C CA . THR A 1 177 ? -17.506 -4.191 -22.610 1.00 28.55 177 THR A CA 1
ATOM 1419 C C . THR A 1 177 ? -16.337 -3.623 -23.449 1.00 28.55 177 THR A C 1
ATOM 1421 O O . THR A 1 177 ? -16.136 -2.412 -23.505 1.00 28.55 177 THR A O 1
ATOM 1424 N N . PRO A 1 178 ? -15.519 -4.473 -24.114 1.00 30.52 178 PRO A N 1
ATOM 1425 C CA . PRO A 1 178 ? -14.141 -4.115 -24.500 1.00 30.52 178 PRO A CA 1
ATOM 1426 C C . PRO A 1 178 ? -13.926 -3.207 -25.731 1.00 30.52 178 PRO A C 1
ATOM 1428 O O . PRO A 1 178 ? -12.801 -3.152 -26.226 1.00 30.52 178 PRO A O 1
ATOM 1431 N N . SER A 1 179 ? -14.942 -2.515 -26.260 1.00 28.47 179 SER A N 1
ATOM 1432 C CA . SER A 1 179 ? -14.817 -1.791 -27.545 1.00 28.47 179 SER A CA 1
ATOM 1433 C C . SER A 1 179 ? -14.393 -0.316 -27.437 1.00 28.47 179 SER A C 1
ATOM 1435 O O . SER A 1 179 ? -14.102 0.305 -28.456 1.00 28.47 179 SER A O 1
ATOM 1437 N N . GLU A 1 180 ? -14.321 0.254 -26.232 1.00 33.59 180 GLU A N 1
ATOM 1438 C CA . GLU A 1 180 ? -14.018 1.685 -26.003 1.00 33.59 180 GLU A CA 1
ATOM 1439 C C . GLU A 1 180 ? -12.543 1.939 -25.608 1.00 33.59 180 GLU A C 1
ATOM 1441 O O . GLU A 1 180 ? -12.142 3.050 -25.250 1.00 33.59 180 GLU A O 1
ATOM 1446 N N . LEU A 1 181 ? -11.709 0.893 -25.677 1.00 37.78 181 LEU A N 1
ATOM 1447 C CA . LEU A 1 181 ? -10.396 0.826 -25.024 1.00 37.78 181 LEU A CA 1
ATOM 1448 C C . LEU A 1 181 ? -9.344 1.806 -25.580 1.00 37.78 181 LEU A C 1
ATOM 1450 O O . LEU A 1 181 ? -8.506 2.291 -24.821 1.00 37.78 181 LEU A O 1
ATOM 1454 N N . LYS A 1 182 ? -9.375 2.112 -26.886 1.00 32.59 182 LYS A N 1
ATOM 1455 C CA . LYS A 1 182 ? -8.486 3.123 -27.499 1.00 32.59 182 LYS A CA 1
ATOM 1456 C C . LYS A 1 182 ? -8.984 4.549 -27.261 1.00 32.59 182 LYS A C 1
ATOM 1458 O O . LYS A 1 182 ? -8.176 5.445 -27.032 1.00 32.59 182 LYS A O 1
ATOM 1463 N N . THR A 1 183 ? -10.299 4.751 -27.256 1.00 35.91 183 THR A N 1
ATOM 1464 C CA . THR A 1 183 ? -10.920 6.063 -27.046 1.00 35.91 183 THR A CA 1
ATOM 1465 C C . THR A 1 183 ? -10.675 6.566 -25.624 1.00 35.91 183 THR A C 1
ATOM 1467 O O . THR A 1 183 ? -10.351 7.735 -25.444 1.00 35.91 183 THR A O 1
ATOM 1470 N N . MET A 1 184 ? -10.750 5.690 -24.612 1.00 36.59 184 MET A N 1
ATOM 1471 C CA . MET A 1 184 ? -10.574 6.083 -23.207 1.00 36.59 184 MET A CA 1
ATOM 1472 C C . MET A 1 184 ? -9.169 6.586 -22.849 1.00 36.59 184 MET A C 1
ATOM 1474 O O . MET A 1 184 ? -9.061 7.503 -22.039 1.00 36.59 184 MET A O 1
ATOM 1478 N N . VAL A 1 185 ? -8.096 6.035 -23.430 1.00 40.84 185 VAL A N 1
ATOM 1479 C CA . VAL A 1 185 ? -6.727 6.500 -23.129 1.00 40.84 185 VAL A CA 1
ATOM 1480 C C . VAL A 1 185 ? -6.518 7.906 -23.694 1.00 40.84 185 VAL A C 1
ATOM 1482 O O . VAL A 1 185 ? -6.150 8.820 -22.957 1.00 40.84 185 VAL A O 1
ATOM 1485 N N . THR A 1 186 ? -6.859 8.119 -24.967 1.00 38.00 186 THR A N 1
ATOM 1486 C CA . THR A 1 186 ? -6.795 9.440 -25.612 1.00 38.00 186 THR A CA 1
ATOM 1487 C C . THR A 1 186 ? -7.752 10.447 -24.961 1.00 38.00 186 THR A C 1
ATOM 1489 O O . THR A 1 186 ? -7.405 11.618 -24.820 1.00 38.00 186 THR A O 1
ATOM 1492 N N . ALA A 1 187 ? -8.927 10.009 -24.495 1.00 34.44 187 ALA A N 1
ATOM 1493 C CA . ALA A 1 187 ? -9.860 10.853 -23.751 1.00 34.44 187 ALA A CA 1
ATOM 1494 C C . ALA A 1 187 ? -9.330 11.241 -22.362 1.00 34.44 187 ALA A C 1
ATOM 1496 O O . ALA A 1 187 ? -9.516 12.384 -21.959 1.00 34.44 187 ALA A O 1
ATOM 1497 N N . LEU A 1 188 ? -8.626 10.354 -21.647 1.00 38.09 188 LEU A N 1
ATOM 1498 C CA . LEU A 1 188 ? -8.011 10.697 -20.360 1.00 38.09 188 LEU A CA 1
ATOM 1499 C C . LEU A 1 188 ? -6.916 11.763 -20.542 1.00 38.09 188 LEU A C 1
ATOM 1501 O O . LEU A 1 188 ? -6.902 12.752 -19.809 1.00 38.09 188 LEU A O 1
ATOM 1505 N N . PHE A 1 189 ? -6.077 11.628 -21.577 1.00 40.19 189 PHE A N 1
ATOM 1506 C CA . PHE A 1 189 ? -5.101 12.658 -21.953 1.00 40.19 189 PHE A CA 1
ATOM 1507 C C . PHE A 1 189 ? -5.768 13.972 -22.404 1.00 40.19 189 PHE A C 1
ATOM 1509 O O . PHE A 1 189 ? -5.315 15.048 -22.014 1.00 40.19 189 PHE A O 1
ATOM 1516 N N . GLN A 1 190 ? -6.882 13.926 -23.147 1.00 35.81 190 GLN A N 1
ATOM 1517 C CA . GLN A 1 190 ? -7.624 15.143 -23.507 1.00 35.81 190 GLN A CA 1
ATOM 1518 C C . GLN A 1 190 ? -8.338 15.805 -22.320 1.00 35.81 190 GLN A C 1
ATOM 1520 O O . GLN A 1 190 ? -8.411 17.029 -22.293 1.00 35.81 190 GLN A O 1
ATOM 1525 N N . VAL A 1 191 ? -8.860 15.057 -21.344 1.00 35.94 191 VAL A N 1
ATOM 1526 C CA . VAL A 1 191 ? -9.540 15.625 -20.162 1.00 35.94 191 VAL A CA 1
ATOM 1527 C C . VAL A 1 191 ? -8.534 16.263 -19.201 1.00 35.94 191 VAL A C 1
ATOM 1529 O O . VAL A 1 191 ? -8.796 17.351 -18.688 1.00 35.94 191 VAL A O 1
ATOM 1532 N N . ILE A 1 192 ? -7.366 15.643 -19.005 1.00 39.56 192 ILE A N 1
ATOM 1533 C CA . ILE A 1 192 ? -6.282 16.218 -18.192 1.00 39.56 192 ILE A CA 1
ATOM 1534 C C . ILE A 1 192 ? -5.684 17.455 -18.889 1.00 39.56 192 ILE A C 1
ATOM 1536 O O . ILE A 1 192 ? -5.476 18.477 -18.236 1.00 39.56 192 ILE A O 1
ATOM 1540 N N . GLY A 1 193 ? -5.511 17.421 -20.218 1.00 31.83 193 GLY A N 1
ATOM 1541 C CA . GLY A 1 193 ? -5.024 18.566 -20.998 1.00 31.83 193 GLY A CA 1
ATOM 1542 C C . GLY A 1 193 ? -6.011 19.741 -21.105 1.00 31.83 193 GLY A C 1
ATOM 1543 O O . GLY A 1 193 ? -5.617 20.895 -20.938 1.00 31.83 193 GLY A O 1
ATOM 1544 N N . LYS A 1 194 ? -7.306 19.482 -21.345 1.00 29.50 194 LYS A N 1
ATOM 1545 C CA . LYS A 1 194 ? -8.316 20.540 -21.567 1.00 29.50 194 LYS A CA 1
ATOM 1546 C C . LYS A 1 194 ? -8.756 21.266 -20.294 1.00 29.50 194 LYS A C 1
ATOM 1548 O O . LYS A 1 194 ? -9.252 22.382 -20.392 1.00 29.50 194 LYS A O 1
ATOM 1553 N N . HIS A 1 195 ? -8.545 20.709 -19.099 1.00 34.34 195 HIS A N 1
ATOM 1554 C CA . HIS A 1 195 ? -8.904 21.411 -17.857 1.00 34.34 195 HIS A CA 1
ATOM 1555 C C . HIS A 1 195 ? -7.935 22.531 -17.438 1.00 34.34 195 HIS A C 1
ATOM 1557 O O . HIS A 1 195 ? -8.239 23.250 -16.486 1.00 34.34 195 HIS A O 1
ATOM 1563 N N . PHE A 1 196 ? -6.819 22.731 -18.152 1.00 35.44 196 PHE A N 1
ATOM 1564 C CA . PHE A 1 196 ? -5.863 23.813 -17.879 1.00 35.44 196 PHE A CA 1
ATOM 1565 C C . PHE A 1 196 ? -5.683 24.839 -19.012 1.00 35.44 196 PHE A C 1
ATOM 1567 O O . PHE A 1 196 ? -4.942 25.804 -18.817 1.00 35.44 196 PHE A O 1
ATOM 1574 N N . GLN A 1 197 ? -6.360 24.694 -20.160 1.00 29.59 197 GLN A N 1
ATOM 1575 C CA . GLN A 1 197 ? -6.297 25.668 -21.262 1.00 29.59 197 GLN A CA 1
ATOM 1576 C C . GLN A 1 197 ? -7.660 25.859 -21.955 1.00 29.59 197 GLN A C 1
ATOM 1578 O O . GLN A 1 197 ? -8.169 24.934 -22.578 1.00 29.59 197 GLN A O 1
ATOM 1583 N N . ASN A 1 198 ? -8.161 27.103 -21.904 1.00 24.44 198 ASN A N 1
ATOM 1584 C CA . ASN A 1 198 ? -9.282 27.684 -22.668 1.00 24.44 198 ASN A CA 1
ATOM 1585 C C . ASN A 1 198 ? -10.695 27.124 -22.352 1.00 24.44 198 ASN A C 1
ATOM 1587 O O . ASN A 1 198 ? -10.919 25.924 -22.299 1.00 24.44 198 ASN A O 1
ATOM 1591 N N . ALA A 1 199 ? -11.746 27.913 -22.092 1.00 31.88 199 ALA A N 1
ATOM 1592 C CA . ALA A 1 199 ? -12.055 29.307 -22.444 1.00 31.88 199 ALA A CA 1
ATOM 1593 C C . ALA A 1 199 ? -12.036 29.583 -23.964 1.00 31.88 199 ALA A C 1
ATOM 1595 O O . ALA A 1 199 ? -11.067 30.103 -24.497 1.00 31.88 199 ALA A O 1
ATOM 1596 N N . GLN A 1 200 ? -13.170 29.266 -24.606 1.00 29.56 200 GLN A N 1
ATOM 1597 C CA . GLN A 1 200 ? -13.557 29.498 -26.012 1.00 29.56 200 GLN A CA 1
ATOM 1598 C C . GLN A 1 200 ? -13.006 28.567 -27.123 1.00 29.56 200 GLN A C 1
ATOM 1600 O O . GLN A 1 200 ? -11.850 28.620 -27.516 1.00 29.56 200 GLN A O 1
ATOM 1605 N N . GLN A 1 201 ? -13.987 27.865 -27.717 1.00 25.69 201 GLN A N 1
ATOM 1606 C CA . GLN A 1 201 ? -14.262 27.666 -29.154 1.00 25.69 201 GLN A CA 1
ATOM 1607 C C . GLN A 1 201 ? -13.635 26.529 -30.002 1.00 25.69 201 GLN A C 1
ATOM 1609 O O . GLN A 1 201 ? -12.430 26.327 -30.084 1.00 25.69 201 GLN A O 1
ATOM 1614 N N . SER A 1 202 ? -14.572 25.925 -30.758 1.00 24.53 202 SER A N 1
ATOM 1615 C CA . SER A 1 202 ? -14.504 25.230 -32.063 1.00 24.53 202 SER A CA 1
ATOM 1616 C C . SER A 1 202 ? -13.891 23.824 -32.210 1.00 24.53 202 SER A C 1
ATOM 1618 O O . SER A 1 202 ? -12.792 23.520 -31.760 1.00 24.53 202 SER A O 1
ATOM 1620 N N . GLN A 1 203 ? -14.665 22.994 -32.923 1.00 29.17 203 GLN A N 1
ATOM 1621 C CA . GLN A 1 203 ? -14.293 21.765 -33.648 1.00 29.17 203 GLN A CA 1
ATOM 1622 C C . GLN A 1 203 ? -13.430 22.159 -34.886 1.00 29.17 203 GLN A C 1
ATOM 1624 O O . GLN A 1 203 ? -13.371 23.342 -35.208 1.00 29.17 203 GLN A O 1
ATOM 1629 N N . ASP A 1 204 ? -12.692 21.306 -35.606 1.00 24.06 204 ASP A N 1
ATOM 1630 C CA . ASP A 1 204 ? -13.010 19.959 -36.111 1.00 24.06 204 ASP A CA 1
ATOM 1631 C C . ASP A 1 204 ? -11.743 19.157 -36.522 1.00 24.06 204 ASP A C 1
ATOM 1633 O O . ASP A 1 204 ? -10.659 19.719 -36.625 1.00 24.06 204 ASP A O 1
ATOM 1637 N N . ALA A 1 205 ? -11.930 17.852 -36.780 1.00 27.31 205 ALA A N 1
ATOM 1638 C CA . ALA A 1 205 ? -11.123 16.914 -37.595 1.00 27.31 205 ALA A CA 1
ATOM 1639 C C . ALA A 1 205 ? -9.564 16.947 -37.608 1.00 27.31 205 ALA A C 1
ATOM 1641 O O . ALA A 1 205 ? -8.955 17.843 -38.185 1.00 27.31 205 ALA A O 1
ATOM 1642 N N . LEU A 1 206 ? -8.929 15.830 -37.200 1.00 24.50 206 LEU A N 1
ATOM 1643 C CA . LEU A 1 206 ? -8.012 15.056 -38.072 1.00 24.50 206 LEU A CA 1
ATOM 1644 C C . LEU A 1 206 ? -7.785 13.612 -37.556 1.00 24.50 206 LEU A C 1
ATOM 1646 O O . LEU A 1 206 ? -8.099 13.301 -36.407 1.00 24.50 206 LEU A O 1
ATOM 1650 N N . GLU A 1 207 ? -7.287 12.739 -38.436 1.00 23.47 207 GLU A N 1
ATOM 1651 C CA . GLU A 1 207 ? -7.334 11.268 -38.345 1.00 23.47 207 GLU A CA 1
ATOM 1652 C C . GLU A 1 207 ? -6.182 10.581 -37.575 1.00 23.47 207 GLU A C 1
ATOM 1654 O O . GLU A 1 207 ? -5.179 11.181 -37.191 1.00 23.47 207 GLU A O 1
ATOM 1659 N N . ASP A 1 208 ? -6.366 9.269 -37.383 1.00 27.59 208 ASP A N 1
ATOM 1660 C CA . ASP A 1 208 ? -5.454 8.265 -36.825 1.00 27.59 208 ASP A CA 1
ATOM 1661 C C . ASP A 1 208 ? -3.956 8.405 -37.161 1.00 27.59 208 ASP A C 1
ATOM 1663 O O . ASP A 1 208 ? -3.556 8.380 -38.325 1.00 27.59 208 ASP A O 1
ATOM 1667 N N . SER A 1 209 ? -3.113 8.300 -36.123 1.00 25.09 209 SER A N 1
ATOM 1668 C CA . SER A 1 209 ? -1.990 7.339 -36.075 1.00 25.09 209 SER A CA 1
ATOM 1669 C C . SER A 1 209 ? -1.303 7.323 -34.702 1.00 25.09 209 SER A C 1
ATOM 1671 O O . SER A 1 209 ? -0.578 8.249 -34.349 1.00 25.09 209 SER A O 1
ATOM 1673 N N . ILE A 1 210 ? -1.459 6.227 -33.948 1.00 25.12 210 ILE A N 1
ATOM 1674 C CA . ILE A 1 210 ? -0.575 5.885 -32.817 1.00 25.12 210 ILE A CA 1
ATOM 1675 C C . ILE A 1 210 ? 0.188 4.606 -33.191 1.00 25.12 210 ILE A C 1
ATOM 1677 O O . ILE A 1 210 ? -0.448 3.553 -33.319 1.00 25.12 210 ILE A O 1
ATOM 1681 N N . PRO A 1 211 ? 1.521 4.653 -33.366 1.00 30.88 211 PRO A N 1
ATOM 1682 C CA . PRO A 1 211 ? 2.317 3.454 -33.579 1.00 30.88 211 PRO A CA 1
ATOM 1683 C C . PRO A 1 211 ? 2.551 2.711 -32.256 1.00 30.88 211 PRO A C 1
ATOM 1685 O O . PRO A 1 211 ? 2.797 3.324 -31.222 1.00 30.88 211 PRO A O 1
ATOM 1688 N N . GLY A 1 212 ? 2.566 1.379 -32.316 1.00 28.58 212 GLY A N 1
ATOM 1689 C CA . GLY A 1 212 ? 3.151 0.540 -31.267 1.00 28.58 212 GLY A CA 1
ATOM 1690 C C . GLY A 1 212 ? 2.206 0.102 -30.145 1.00 28.58 212 GLY A C 1
ATOM 1691 O O . GLY A 1 212 ? 1.813 0.863 -29.266 1.00 28.58 212 GLY A O 1
ATOM 1692 N N . THR A 1 213 ? 1.937 -1.201 -30.102 1.00 32.12 213 THR A N 1
ATOM 1693 C CA . THR A 1 213 ? 1.505 -1.905 -28.889 1.00 32.12 213 THR A CA 1
ATOM 1694 C C . THR A 1 213 ? 2.634 -1.886 -27.853 1.00 32.12 213 THR A C 1
ATOM 1696 O O . THR A 1 213 ? 3.496 -2.767 -27.863 1.00 32.12 213 THR A O 1
ATOM 1699 N N . ALA A 1 214 ? 2.652 -0.883 -26.972 1.00 31.27 214 ALA A N 1
ATOM 1700 C CA . ALA A 1 214 ? 3.617 -0.811 -25.879 1.00 31.27 214 ALA A CA 1
ATOM 1701 C C . ALA A 1 214 ? 3.427 -1.998 -24.916 1.00 31.27 214 ALA A C 1
ATOM 1703 O O . ALA A 1 214 ? 2.386 -2.149 -24.276 1.00 31.27 214 ALA A O 1
ATOM 1704 N N . ASN A 1 215 ? 4.439 -2.861 -24.834 1.00 35.72 215 ASN A N 1
ATOM 1705 C CA . ASN A 1 215 ? 4.459 -4.008 -23.934 1.00 35.72 215 ASN A CA 1
ATOM 1706 C C . ASN A 1 215 ? 4.980 -3.537 -22.564 1.00 35.72 215 ASN A C 1
ATOM 1708 O O . ASN A 1 215 ? 6.189 -3.398 -22.375 1.00 35.72 215 ASN A O 1
ATOM 1712 N N . PHE A 1 216 ? 4.068 -3.205 -21.647 1.00 42.59 216 PHE A N 1
ATOM 1713 C CA . PHE A 1 216 ? 4.385 -2.530 -20.383 1.00 42.59 216 PHE A CA 1
ATOM 1714 C C . PHE A 1 216 ? 5.228 -3.413 -19.442 1.00 42.59 216 PHE A C 1
ATOM 1716 O O . PHE A 1 216 ? 4.744 -4.362 -18.829 1.00 42.59 216 PHE A O 1
ATOM 1723 N N . ASN A 1 217 ? 6.519 -3.090 -19.351 1.00 51.16 217 ASN A N 1
ATOM 1724 C CA . ASN A 1 217 ? 7.543 -3.804 -18.585 1.00 51.16 217 ASN A CA 1
ATOM 1725 C C . ASN A 1 217 ? 7.784 -3.107 -17.226 1.00 51.16 217 ASN A C 1
ATOM 1727 O O . ASN A 1 217 ? 7.705 -1.885 -17.138 1.00 51.16 217 ASN A O 1
ATOM 1731 N N . ALA A 1 218 ? 8.111 -3.858 -16.169 1.00 49.78 218 ALA A N 1
ATOM 1732 C CA . ALA A 1 218 ? 8.491 -3.306 -14.862 1.00 49.78 218 ALA A CA 1
ATOM 1733 C C . ALA A 1 218 ? 9.617 -2.250 -14.955 1.00 49.78 218 ALA A C 1
ATOM 1735 O O . ALA A 1 218 ? 9.555 -1.234 -14.267 1.00 49.78 218 ALA A O 1
ATOM 1736 N N . ASP A 1 219 ? 10.566 -2.435 -15.878 1.00 63.53 219 ASP A N 1
ATOM 1737 C CA . ASP A 1 219 ? 11.706 -1.537 -16.105 1.00 63.53 219 ASP A CA 1
ATOM 1738 C C . ASP A 1 219 ? 11.357 -0.261 -16.907 1.00 63.53 219 ASP A C 1
ATOM 1740 O O . ASP A 1 219 ? 12.258 0.512 -17.243 1.00 63.53 219 ASP A O 1
ATOM 1744 N N . PHE A 1 220 ? 10.089 -0.028 -17.271 1.00 74.88 220 PHE A N 1
ATOM 1745 C CA . PHE A 1 220 ? 9.682 1.012 -18.233 1.00 74.88 220 PHE A CA 1
ATOM 1746 C C . PHE A 1 220 ? 10.205 2.417 -17.886 1.00 74.88 220 PHE A C 1
ATOM 1748 O O . PHE A 1 220 ? 10.758 3.098 -18.748 1.00 74.88 220 PHE A O 1
ATOM 1755 N N . ILE A 1 221 ? 10.140 2.828 -16.614 1.00 81.81 221 ILE A N 1
ATOM 1756 C CA . ILE A 1 221 ? 10.649 4.141 -16.174 1.00 81.81 221 ILE A CA 1
ATOM 1757 C C . ILE A 1 221 ? 12.179 4.228 -16.348 1.00 81.81 221 ILE A C 1
ATOM 1759 O O . ILE A 1 221 ? 12.690 5.235 -16.838 1.00 81.81 221 ILE A O 1
ATOM 1763 N N . ASN A 1 222 ? 12.917 3.149 -16.060 1.00 79.88 222 ASN A N 1
ATOM 1764 C CA . ASN A 1 222 ? 14.373 3.077 -16.261 1.00 79.88 222 ASN A CA 1
ATOM 1765 C C . ASN A 1 222 ? 14.764 3.045 -17.746 1.00 79.88 222 ASN A C 1
ATOM 1767 O O . ASN A 1 222 ? 15.872 3.442 -18.111 1.00 79.88 222 ASN A O 1
ATOM 1771 N N . GLN A 1 223 ? 13.899 2.510 -18.610 1.00 81.81 223 GLN A N 1
ATOM 1772 C CA . GLN A 1 223 ? 14.096 2.516 -20.061 1.00 81.81 223 GLN A CA 1
ATOM 1773 C C . GLN A 1 223 ? 13.885 3.926 -20.624 1.00 81.81 223 GLN A C 1
ATOM 1775 O O . GLN A 1 223 ? 14.737 4.402 -21.371 1.00 81.81 223 GLN A O 1
ATOM 1780 N N . LEU A 1 224 ? 12.837 4.636 -20.187 1.00 83.06 224 LEU A N 1
ATOM 1781 C CA . LEU A 1 224 ? 12.597 6.038 -20.552 1.00 83.06 224 LEU A CA 1
ATOM 1782 C C . LEU A 1 224 ? 13.722 6.972 -20.090 1.00 83.06 224 LEU A C 1
ATOM 1784 O O . LEU A 1 224 ? 14.190 7.796 -20.875 1.00 83.06 224 LEU A O 1
ATOM 1788 N N . LEU A 1 225 ? 14.195 6.825 -18.847 1.00 84.56 225 LEU A N 1
ATOM 1789 C CA . LEU A 1 225 ? 15.304 7.625 -18.312 1.00 84.56 225 LEU A CA 1
ATOM 1790 C C . LEU A 1 225 ? 16.599 7.436 -19.122 1.00 84.56 225 LEU A C 1
ATOM 1792 O O . LEU A 1 225 ? 17.264 8.422 -19.438 1.00 84.56 225 LEU A O 1
ATOM 1796 N N . ARG A 1 226 ? 16.922 6.199 -19.528 1.00 84.69 226 ARG A N 1
ATOM 1797 C CA . ARG A 1 226 ? 18.070 5.912 -20.409 1.00 84.69 226 ARG A CA 1
ATOM 1798 C C . ARG A 1 226 ? 17.862 6.448 -21.827 1.00 84.69 226 ARG A C 1
ATOM 1800 O O . ARG A 1 226 ? 18.728 7.146 -22.342 1.00 84.69 226 ARG A O 1
ATOM 1807 N N . ALA A 1 227 ? 16.695 6.225 -22.432 1.00 82.75 227 ALA A N 1
ATOM 1808 C CA . ALA A 1 227 ? 16.380 6.727 -23.773 1.00 82.75 227 ALA A CA 1
ATOM 1809 C C . ALA A 1 227 ? 16.415 8.268 -23.865 1.00 82.75 227 ALA A C 1
ATOM 1811 O O . ALA A 1 227 ? 16.826 8.820 -24.884 1.00 82.75 227 ALA A O 1
ATOM 1812 N N . LYS A 1 228 ? 16.046 8.970 -22.785 1.00 82.50 228 LYS A N 1
ATOM 1813 C CA . LYS A 1 228 ? 16.161 10.432 -22.638 1.00 82.50 228 LYS A CA 1
ATOM 1814 C C . LYS A 1 228 ? 17.616 10.930 -22.565 1.00 82.50 228 LYS A C 1
ATOM 1816 O O . LYS A 1 228 ? 17.880 12.079 -22.938 1.00 82.50 228 LYS A O 1
ATOM 1821 N N . ALA A 1 229 ? 18.532 10.107 -22.056 1.00 78.44 229 ALA A N 1
ATOM 1822 C CA . ALA A 1 229 ? 19.944 10.445 -21.889 1.00 78.44 229 ALA A CA 1
ATOM 1823 C C . ALA A 1 229 ? 20.800 10.078 -23.117 1.00 78.44 229 ALA A C 1
ATOM 1825 O O . ALA A 1 229 ? 21.676 10.854 -23.488 1.00 78.44 229 ALA A O 1
ATOM 1826 N N . GLU A 1 230 ? 20.533 8.929 -23.746 1.00 70.75 230 GLU A N 1
ATOM 1827 C CA . GLU A 1 230 ? 21.478 8.253 -24.655 1.00 70.75 230 GLU A CA 1
ATOM 1828 C C . GLU A 1 230 ? 20.900 7.886 -26.042 1.00 70.75 230 GLU A C 1
ATOM 1830 O O . GLU A 1 230 ? 21.633 7.356 -26.872 1.00 70.75 230 GLU A O 1
ATOM 1835 N N . GLY A 1 231 ? 19.607 8.120 -26.316 1.00 66.62 231 GLY A N 1
ATOM 1836 C CA . GLY A 1 231 ? 18.926 7.588 -27.511 1.00 66.62 231 GLY A CA 1
ATOM 1837 C C . GLY A 1 231 ? 18.542 8.605 -28.597 1.00 66.62 231 GLY A C 1
ATOM 1838 O O . GLY A 1 231 ? 18.183 9.745 -28.305 1.00 66.62 231 GLY A O 1
ATOM 1839 N N . ASP A 1 232 ? 18.492 8.143 -29.854 1.00 67.44 232 ASP A N 1
ATOM 1840 C CA . ASP A 1 232 ? 18.080 8.936 -31.031 1.00 67.44 232 ASP A CA 1
ATOM 1841 C C . ASP A 1 232 ? 16.637 9.479 -30.933 1.00 67.44 232 ASP A C 1
ATOM 1843 O O . ASP A 1 232 ? 16.326 10.558 -31.432 1.00 67.44 232 ASP A O 1
ATOM 1847 N N . ASN A 1 233 ? 15.748 8.775 -30.221 1.00 73.31 233 ASN A N 1
ATOM 1848 C CA . ASN A 1 233 ? 14.341 9.156 -30.013 1.00 73.31 233 ASN A CA 1
ATOM 1849 C C . ASN A 1 233 ? 14.119 10.046 -28.770 1.00 73.31 233 ASN A C 1
ATOM 1851 O O . ASN A 1 233 ? 13.068 9.985 -28.123 1.00 73.31 233 ASN A O 1
ATOM 1855 N N . ARG A 1 234 ? 15.101 10.887 -28.420 1.00 79.88 234 ARG A N 1
ATOM 1856 C CA . ARG A 1 234 ? 15.127 11.689 -27.183 1.00 79.88 234 ARG A CA 1
ATOM 1857 C C . ARG A 1 234 ? 13.859 12.512 -26.929 1.00 79.88 234 ARG A C 1
ATOM 1859 O O . ARG A 1 234 ? 13.383 12.557 -25.797 1.00 79.88 234 ARG A O 1
ATOM 1866 N N . GLU A 1 235 ? 13.283 13.141 -27.954 1.00 81.38 235 GLU A N 1
ATOM 1867 C CA . GLU A 1 235 ? 12.049 13.934 -27.808 1.00 81.38 235 GLU A CA 1
ATOM 1868 C C . GLU A 1 235 ? 10.801 13.094 -27.511 1.00 81.38 235 GLU A C 1
ATOM 1870 O O . GLU A 1 235 ? 9.897 13.554 -26.809 1.00 81.38 235 GLU A O 1
ATOM 1875 N N . MET A 1 236 ? 10.734 11.881 -28.063 1.00 79.75 236 MET A N 1
ATOM 1876 C CA . MET A 1 236 ? 9.634 10.945 -27.833 1.00 79.75 236 MET A CA 1
ATOM 1877 C C . MET A 1 236 ? 9.726 10.397 -26.407 1.00 79.75 236 MET A C 1
ATOM 1879 O O . MET A 1 236 ? 8.772 10.525 -25.644 1.00 79.75 236 MET A O 1
ATOM 1883 N N . ALA A 1 237 ? 10.917 9.942 -26.001 1.00 81.38 237 ALA A N 1
ATOM 1884 C CA . ALA A 1 237 ? 11.194 9.510 -24.632 1.00 81.38 237 ALA A CA 1
ATOM 1885 C C . ALA A 1 237 ? 10.932 10.624 -23.600 1.00 81.38 237 ALA A C 1
ATOM 1887 O O . ALA A 1 237 ? 10.377 10.364 -22.536 1.00 81.38 237 ALA A O 1
ATOM 1888 N N . GLN A 1 238 ? 11.264 11.882 -23.917 1.00 83.00 238 GLN A N 1
ATOM 1889 C CA . GLN A 1 238 ? 10.969 13.035 -23.060 1.00 83.00 238 GLN A CA 1
ATOM 1890 C C . GLN A 1 238 ? 9.458 13.295 -22.915 1.00 83.00 238 GLN A C 1
ATOM 1892 O O . GLN A 1 238 ? 9.007 13.628 -21.817 1.00 83.00 238 GLN A O 1
ATOM 1897 N N . ARG A 1 239 ? 8.671 13.140 -23.991 1.00 82.06 239 ARG A N 1
ATOM 1898 C CA . ARG A 1 239 ? 7.201 13.266 -23.960 1.00 82.06 239 ARG A CA 1
ATOM 1899 C C . ARG A 1 239 ? 6.540 12.125 -23.186 1.00 82.06 239 ARG A C 1
ATOM 1901 O O . ARG A 1 239 ? 5.674 12.382 -22.354 1.00 82.06 239 ARG A O 1
ATOM 1908 N N . GLU A 1 240 ? 6.980 10.888 -23.393 1.00 82.25 240 GLU A N 1
ATOM 1909 C CA . GLU A 1 240 ? 6.489 9.726 -22.640 1.00 82.25 240 GLU A CA 1
ATOM 1910 C C . GLU A 1 240 ? 6.847 9.824 -21.152 1.00 82.25 240 GLU A C 1
ATOM 1912 O O . GLU A 1 240 ? 5.991 9.615 -20.291 1.00 82.25 240 GLU A O 1
ATOM 1917 N N . PHE A 1 241 ? 8.075 10.245 -20.830 1.00 85.69 241 PHE A N 1
ATOM 1918 C CA . PHE A 1 241 ? 8.493 10.498 -19.453 1.00 85.69 241 PHE A CA 1
ATOM 1919 C C . PHE A 1 241 ? 7.665 11.608 -18.789 1.00 85.69 241 PHE A C 1
ATOM 1921 O O . PHE A 1 241 ? 7.301 11.468 -17.625 1.00 85.69 241 PHE A O 1
ATOM 1928 N N . ALA A 1 242 ? 7.299 12.674 -19.512 1.00 83.44 242 ALA A N 1
ATOM 1929 C CA . ALA A 1 242 ? 6.389 13.698 -18.995 1.00 83.44 242 ALA A CA 1
ATOM 1930 C C . ALA A 1 242 ? 5.000 13.125 -18.635 1.00 83.44 242 ALA A C 1
ATOM 1932 O O . ALA A 1 242 ? 4.496 13.412 -17.551 1.00 83.44 242 ALA A O 1
ATOM 1933 N N . GLY A 1 243 ? 4.427 12.242 -19.461 1.00 81.88 243 GLY A N 1
ATOM 1934 C CA . GLY A 1 243 ? 3.171 11.552 -19.133 1.00 81.88 243 GLY A CA 1
ATOM 1935 C C . GLY A 1 243 ? 3.284 10.628 -17.910 1.00 81.88 243 GLY A C 1
ATOM 1936 O O . GLY A 1 243 ? 2.413 10.621 -17.039 1.00 81.88 243 GLY A O 1
ATOM 1937 N N . VAL A 1 244 ? 4.393 9.891 -17.787 1.00 86.38 244 VAL A N 1
ATOM 1938 C CA . VAL A 1 244 ? 4.702 9.056 -16.606 1.00 86.38 244 VAL A CA 1
ATOM 1939 C C . VAL A 1 244 ? 4.894 9.904 -15.340 1.00 86.38 244 VAL A C 1
ATOM 1941 O O . VAL A 1 244 ? 4.498 9.491 -14.246 1.00 86.38 244 VAL A O 1
ATOM 1944 N N . MET A 1 245 ? 5.458 11.104 -15.479 1.00 88.81 245 MET A N 1
ATOM 1945 C CA . MET A 1 245 ? 5.619 12.085 -14.405 1.00 88.81 245 MET A CA 1
ATOM 1946 C C . MET A 1 245 ? 4.277 12.652 -13.921 1.00 88.81 245 MET A C 1
ATOM 1948 O O . MET A 1 245 ? 4.042 12.690 -12.713 1.00 88.81 245 MET A O 1
ATOM 1952 N N . GLU A 1 246 ? 3.379 13.042 -14.831 1.00 87.81 246 GLU A N 1
ATOM 1953 C CA . GLU A 1 246 ? 2.022 13.501 -14.488 1.00 87.81 246 GLU A CA 1
ATOM 1954 C C . GLU A 1 246 ? 1.221 12.415 -13.761 1.00 87.81 246 GLU A C 1
ATOM 1956 O O . GLU A 1 246 ? 0.590 12.679 -12.735 1.00 87.81 246 GLU A O 1
ATOM 1961 N N . LEU A 1 247 ? 1.308 11.173 -14.243 1.00 86.44 247 LEU A N 1
ATOM 1962 C CA . LEU A 1 247 ? 0.666 10.016 -13.626 1.00 86.44 247 LEU A CA 1
ATOM 1963 C C . LEU A 1 247 ? 1.240 9.711 -12.234 1.00 86.44 247 LEU A C 1
ATOM 1965 O O . LEU A 1 247 ? 0.482 9.463 -11.297 1.00 86.44 247 LEU A O 1
ATOM 1969 N N . GLY A 1 248 ? 2.562 9.809 -12.069 1.00 88.12 248 GLY A N 1
ATOM 1970 C CA . GLY A 1 248 ? 3.223 9.717 -10.767 1.00 88.12 248 GLY A CA 1
ATOM 1971 C C . GLY A 1 248 ? 2.739 10.790 -9.787 1.00 88.12 248 GLY A C 1
ATOM 1972 O O . GLY A 1 248 ? 2.380 10.472 -8.655 1.00 88.12 248 GLY A O 1
ATOM 1973 N N . TYR A 1 249 ? 2.632 12.049 -10.227 1.00 90.00 249 TYR A N 1
ATOM 1974 C CA . TYR A 1 249 ? 2.064 13.120 -9.403 1.00 90.00 249 TYR A CA 1
ATOM 1975 C C . TYR A 1 249 ? 0.598 12.870 -9.041 1.00 90.00 249 TYR A C 1
ATOM 1977 O O . TYR A 1 249 ? 0.213 13.144 -7.908 1.00 90.00 249 TYR A O 1
ATOM 1985 N N . ALA A 1 250 ? -0.214 12.330 -9.953 1.00 88.38 250 ALA A N 1
ATOM 1986 C CA . ALA A 1 250 ? -1.605 11.985 -9.668 1.00 88.38 250 ALA A CA 1
ATOM 1987 C C . ALA A 1 250 ? -1.721 10.849 -8.632 1.00 88.38 250 ALA A C 1
ATOM 1989 O O . ALA A 1 250 ? -2.599 10.899 -7.770 1.00 88.38 250 ALA A O 1
ATOM 1990 N N . ILE A 1 251 ? -0.811 9.866 -8.665 1.00 86.69 251 ILE A N 1
ATOM 1991 C CA . ILE A 1 251 ? -0.706 8.794 -7.661 1.00 86.69 251 ILE A CA 1
ATOM 1992 C C . ILE A 1 251 ? -0.291 9.354 -6.294 1.00 86.69 251 ILE A C 1
ATOM 1994 O O . ILE A 1 251 ? -0.955 9.072 -5.292 1.00 86.69 251 ILE A O 1
ATOM 1998 N N . VAL A 1 252 ? 0.754 10.188 -6.249 1.00 87.50 252 VAL A N 1
ATOM 1999 C CA . VAL A 1 252 ? 1.198 10.858 -5.016 1.00 87.50 252 VAL A CA 1
ATOM 2000 C C . VAL A 1 252 ? 0.076 11.718 -4.442 1.00 87.50 252 VAL A C 1
ATOM 2002 O O . VAL A 1 252 ? -0.258 11.562 -3.271 1.00 87.50 252 VAL A O 1
ATOM 2005 N N . ASP A 1 253 ? -0.559 12.564 -5.252 1.00 86.62 253 ASP A N 1
ATOM 2006 C CA . ASP A 1 253 ? -1.675 13.406 -4.822 1.00 86.62 253 ASP A CA 1
ATOM 2007 C C . ASP A 1 253 ? -2.843 12.559 -4.289 1.00 86.62 253 ASP A C 1
ATOM 2009 O O . ASP A 1 253 ? -3.354 12.831 -3.204 1.00 86.62 253 ASP A O 1
ATOM 2013 N N . ALA A 1 254 ? -3.241 11.493 -4.994 1.00 85.44 254 ALA A N 1
ATOM 2014 C CA . ALA A 1 254 ? -4.326 10.613 -4.559 1.00 85.44 254 ALA A CA 1
ATOM 2015 C C . ALA A 1 254 ? -4.092 10.015 -3.164 1.00 85.44 254 ALA A C 1
ATOM 2017 O O . ALA A 1 254 ? -5.060 9.856 -2.420 1.00 85.44 254 ALA A O 1
ATOM 2018 N N . SER A 1 255 ? -2.838 9.763 -2.768 1.00 82.06 255 SER A N 1
ATOM 2019 C CA . SER A 1 255 ? -2.511 9.247 -1.430 1.00 82.06 255 SER A CA 1
ATOM 2020 C C . SER A 1 255 ? -2.852 10.203 -0.268 1.00 82.06 255 SER A C 1
ATOM 2022 O O . SER A 1 255 ? -3.027 9.741 0.857 1.00 82.06 255 SER A O 1
ATOM 2024 N N . PHE A 1 256 ? -3.030 11.506 -0.531 1.00 81.38 256 PHE A N 1
ATOM 2025 C CA . PHE A 1 256 ? -3.479 12.508 0.453 1.00 81.38 256 PHE A CA 1
ATOM 2026 C C . PHE A 1 256 ? -5.010 12.696 0.475 1.00 81.38 256 PHE A C 1
ATOM 2028 O O . PHE A 1 256 ? -5.537 13.523 1.222 1.00 81.38 256 PHE A O 1
ATOM 2035 N N . CYS A 1 257 ? -5.757 11.934 -0.330 1.00 81.75 257 CYS A N 1
ATOM 2036 C CA . CYS A 1 257 ? -7.212 11.998 -0.374 1.00 81.75 257 CYS A CA 1
ATOM 2037 C C . CYS A 1 257 ? -7.849 10.904 0.499 1.00 81.75 257 CYS A C 1
ATOM 2039 O O . CYS A 1 257 ? -7.637 9.712 0.290 1.00 81.75 257 CYS A O 1
ATOM 2041 N N . ALA A 1 258 ? -8.695 11.300 1.454 1.00 74.81 258 ALA A N 1
ATOM 2042 C CA . ALA A 1 258 ? -9.445 10.356 2.281 1.00 74.81 258 ALA A CA 1
ATOM 2043 C C . ALA A 1 258 ? -10.448 9.541 1.425 1.00 74.81 258 ALA A C 1
ATOM 2045 O O . ALA A 1 258 ? -11.311 10.156 0.784 1.00 74.81 258 ALA A O 1
ATOM 2046 N N . PRO A 1 259 ? -10.431 8.189 1.457 1.00 73.25 259 PRO A N 1
ATOM 2047 C CA . PRO A 1 259 ? -11.305 7.353 0.624 1.00 73.25 259 PRO A CA 1
ATOM 2048 C C . PRO A 1 259 ? -12.800 7.678 0.756 1.00 73.25 259 PRO A C 1
ATOM 2050 O O . PRO A 1 259 ? -13.513 7.758 -0.242 1.00 73.25 259 PRO A O 1
ATOM 2053 N N . SER A 1 260 ? -13.263 7.981 1.973 1.00 71.88 260 SER A N 1
ATOM 2054 C CA . SER A 1 260 ? -14.652 8.371 2.263 1.00 71.88 260 SER A CA 1
ATOM 2055 C C . SER A 1 260 ? -15.093 9.687 1.606 1.00 71.88 260 SER A C 1
ATOM 2057 O O . SER A 1 260 ? -16.289 9.914 1.425 1.00 71.88 260 SER A O 1
ATOM 2059 N N . LYS A 1 261 ? -14.148 10.556 1.225 1.00 74.75 261 LYS A N 1
ATOM 2060 C CA . LYS A 1 261 ? -14.406 11.840 0.551 1.00 74.75 261 LYS A CA 1
ATOM 2061 C C . LYS A 1 261 ? -14.061 11.801 -0.947 1.00 74.75 261 LYS A C 1
ATOM 2063 O O . LYS A 1 261 ? -14.472 12.694 -1.685 1.00 74.75 261 LYS A O 1
ATOM 2068 N N . ALA A 1 262 ? -13.368 10.762 -1.420 1.00 79.06 262 ALA A N 1
ATOM 2069 C CA . ALA A 1 262 ? -12.798 10.667 -2.767 1.00 79.06 262 ALA A CA 1
ATOM 2070 C C . ALA A 1 262 ? -13.807 10.848 -3.917 1.00 79.06 262 ALA A C 1
ATOM 2072 O O . ALA A 1 262 ? -13.458 11.397 -4.959 1.00 79.06 262 ALA A O 1
ATOM 2073 N N . GLN A 1 263 ? -15.069 10.448 -3.726 1.00 77.00 263 GLN A N 1
ATOM 2074 C CA . GLN A 1 263 ? -16.136 10.601 -4.728 1.00 77.00 263 GLN A CA 1
ATOM 2075 C C . GLN A 1 263 ? -16.559 12.062 -4.978 1.00 77.00 263 GLN A C 1
ATOM 2077 O O . GLN A 1 263 ? -17.219 12.342 -5.973 1.00 77.00 263 GLN A O 1
ATOM 2082 N N . ARG A 1 264 ? -16.187 12.995 -4.092 1.00 79.94 264 ARG A N 1
ATOM 2083 C CA . ARG A 1 264 ? -16.400 14.446 -4.253 1.00 79.94 264 ARG A CA 1
ATOM 2084 C C . ARG A 1 264 ? -15.079 15.210 -4.413 1.00 79.94 264 ARG A C 1
ATOM 2086 O O . ARG A 1 264 ? -15.045 16.421 -4.220 1.00 79.94 264 ARG A O 1
ATOM 2093 N N . CYS A 1 265 ? -13.979 14.504 -4.684 1.00 81.94 265 CYS A N 1
ATOM 2094 C CA . CYS A 1 265 ? -12.662 15.113 -4.810 1.00 81.94 265 CYS A CA 1
ATOM 2095 C C . CYS A 1 265 ? -12.488 15.753 -6.190 1.00 81.94 265 CYS A C 1
ATOM 2097 O O . CYS A 1 265 ? -12.674 15.091 -7.207 1.00 81.94 265 CYS A O 1
ATOM 2099 N N . LEU A 1 266 ? -12.052 17.013 -6.216 1.00 84.06 266 LEU A N 1
ATOM 2100 C CA . LEU A 1 266 ? -11.844 17.798 -7.438 1.00 84.06 266 LEU A CA 1
ATOM 2101 C C . LEU A 1 266 ? -10.741 17.231 -8.347 1.00 84.06 266 LEU A C 1
ATOM 2103 O O . LEU A 1 266 ? -10.722 17.517 -9.538 1.00 84.06 266 LEU A O 1
ATOM 2107 N N . LEU A 1 267 ? -9.845 16.406 -7.797 1.00 83.88 267 LEU A N 1
ATOM 2108 C CA . LEU A 1 267 ? -8.791 15.712 -8.548 1.00 83.88 267 LEU A CA 1
ATOM 2109 C C . LEU A 1 267 ? -9.209 14.293 -8.977 1.00 83.88 267 LEU A C 1
ATOM 2111 O O . LEU A 1 267 ? -8.369 13.506 -9.401 1.00 83.88 267 LEU A O 1
ATOM 2115 N N . ASN A 1 268 ? -10.491 13.937 -8.820 1.00 83.56 268 ASN A N 1
ATOM 2116 C CA . ASN A 1 268 ? -11.061 12.629 -9.159 1.00 83.56 268 ASN A CA 1
ATOM 2117 C C . ASN A 1 268 ? -10.325 11.424 -8.535 1.00 83.56 268 ASN A C 1
ATOM 2119 O O . ASN A 1 268 ? -10.383 10.320 -9.073 1.00 83.56 268 ASN A O 1
ATOM 2123 N N . CYS A 1 269 ? -9.680 11.605 -7.371 1.00 84.56 269 CYS A N 1
ATOM 2124 C CA . CYS A 1 269 ? -8.777 10.619 -6.759 1.00 84.56 269 CYS A CA 1
ATOM 2125 C C . CYS A 1 269 ? -9.369 9.213 -6.584 1.00 84.56 269 CYS A C 1
ATOM 2127 O O . CYS A 1 269 ? -8.600 8.262 -6.499 1.00 84.56 269 CYS A O 1
ATOM 2129 N N . LYS A 1 270 ? -10.701 9.048 -6.559 1.00 84.00 270 LYS A N 1
ATOM 2130 C CA . LYS A 1 270 ? -11.368 7.736 -6.525 1.00 84.00 270 LYS A CA 1
ATOM 2131 C C . LYS A 1 270 ? -10.865 6.780 -7.618 1.00 84.00 270 LYS A C 1
ATOM 2133 O O . LYS A 1 270 ? -10.595 5.623 -7.319 1.00 84.00 270 LYS A O 1
ATOM 2138 N N . SER A 1 271 ? -10.644 7.269 -8.843 1.00 83.44 271 SER A N 1
ATOM 2139 C CA . SER A 1 271 ? -10.163 6.444 -9.967 1.00 83.44 271 SER A CA 1
ATOM 2140 C C . SER A 1 271 ? -8.740 5.897 -9.786 1.00 83.44 271 SER A C 1
ATOM 2142 O O . SER A 1 271 ? -8.350 4.982 -10.506 1.00 83.44 271 SER A O 1
ATOM 2144 N N . ILE A 1 272 ? -7.977 6.432 -8.828 1.00 85.88 272 ILE A N 1
ATOM 2145 C CA . ILE A 1 272 ? -6.624 5.986 -8.474 1.00 85.88 272 ILE A CA 1
ATOM 2146 C C . ILE A 1 272 ? -6.639 5.263 -7.121 1.00 85.88 272 ILE A C 1
ATOM 2148 O O . ILE A 1 272 ? -5.997 4.228 -6.972 1.00 85.88 272 ILE A O 1
ATOM 2152 N N . LEU A 1 273 ? -7.411 5.755 -6.148 1.00 79.94 273 LEU A N 1
ATOM 2153 C CA . LEU A 1 273 ? -7.543 5.174 -4.810 1.00 79.94 273 LEU A CA 1
ATOM 2154 C C . LEU A 1 273 ? -8.082 3.745 -4.834 1.00 79.94 273 LEU A C 1
ATOM 2156 O O . LEU A 1 273 ? -7.528 2.904 -4.135 1.00 79.94 273 LEU A O 1
ATOM 2160 N N . ASP A 1 274 ? -9.078 3.440 -5.672 1.00 81.88 274 ASP A N 1
ATOM 2161 C CA . ASP A 1 274 ? -9.574 2.065 -5.829 1.00 81.88 274 ASP A CA 1
ATOM 2162 C C . ASP A 1 274 ? -8.427 1.121 -6.271 1.00 81.88 274 ASP A C 1
ATOM 2164 O O . ASP A 1 274 ? -8.331 -0.026 -5.840 1.00 81.88 274 ASP A O 1
ATOM 2168 N N . HIS A 1 275 ? -7.492 1.629 -7.081 1.00 81.50 275 HIS A N 1
ATOM 2169 C CA . HIS A 1 275 ? -6.354 0.885 -7.626 1.00 81.50 275 HIS A CA 1
ATOM 2170 C C . HIS A 1 275 ? -5.167 0.802 -6.652 1.00 81.50 275 HIS A C 1
ATOM 2172 O O . HIS A 1 275 ? -4.528 -0.245 -6.561 1.00 81.50 275 HIS A O 1
ATOM 2178 N N . LEU A 1 276 ? -4.916 1.855 -5.870 1.00 76.44 276 LEU A N 1
ATOM 2179 C CA . LEU A 1 276 ? -4.013 1.823 -4.715 1.00 76.44 276 LEU A CA 1
ATOM 2180 C C . LEU A 1 276 ? -4.500 0.815 -3.665 1.00 76.44 276 LEU A C 1
ATOM 2182 O O . LEU A 1 276 ? -3.703 0.047 -3.128 1.00 76.44 276 LEU A O 1
ATOM 2186 N N . GLN A 1 277 ? -5.811 0.764 -3.420 1.00 74.50 277 GLN A N 1
ATOM 2187 C CA . GLN A 1 277 ? -6.415 -0.177 -2.486 1.00 74.50 277 GLN A CA 1
ATOM 2188 C C . GLN A 1 277 ? -6.293 -1.624 -2.979 1.00 74.50 277 GLN A C 1
ATOM 2190 O O . GLN A 1 277 ? -5.934 -2.489 -2.184 1.00 74.50 277 GLN A O 1
ATOM 2195 N N . HIS A 1 278 ? -6.471 -1.898 -4.282 1.00 75.88 278 HIS A N 1
ATOM 2196 C CA . HIS A 1 278 ? -6.181 -3.228 -4.839 1.00 75.88 278 HIS A CA 1
ATOM 2197 C C . HIS A 1 278 ? -4.745 -3.686 -4.528 1.00 75.88 278 HIS A C 1
ATOM 2199 O O . HIS A 1 278 ? -4.539 -4.844 -4.173 1.00 75.88 278 HIS A O 1
ATOM 2205 N N . HIS A 1 279 ? -3.769 -2.779 -4.615 1.00 67.00 279 HIS A N 1
ATOM 2206 C CA . HIS A 1 279 ? -2.360 -3.056 -4.317 1.00 67.00 279 HIS A CA 1
ATOM 2207 C C . HIS A 1 279 ? -2.072 -3.274 -2.826 1.00 67.00 279 HIS A C 1
ATOM 2209 O O . HIS A 1 279 ? -1.238 -4.110 -2.480 1.00 67.00 279 HIS A O 1
ATOM 2215 N N . LEU A 1 280 ? -2.779 -2.577 -1.932 1.00 60.72 280 LEU A N 1
ATOM 2216 C CA . LEU A 1 280 ? -2.698 -2.800 -0.482 1.00 60.72 280 LEU A CA 1
ATOM 2217 C C . LEU A 1 280 ? -3.357 -4.123 -0.057 1.00 60.72 280 LEU A C 1
ATOM 2219 O O . LEU A 1 280 ? -2.794 -4.858 0.755 1.00 60.72 280 LEU A O 1
ATOM 2223 N N . ASP A 1 281 ? -4.516 -4.440 -0.635 1.00 59.50 281 ASP A N 1
ATOM 2224 C CA . ASP A 1 281 ? -5.303 -5.648 -0.350 1.00 59.50 281 ASP A CA 1
ATOM 2225 C C . ASP A 1 281 ? -4.833 -6.885 -1.130 1.00 59.50 281 ASP A C 1
ATOM 2227 O O . ASP A 1 281 ? -5.432 -7.957 -1.012 1.00 59.50 281 ASP A O 1
ATOM 2231 N N . LEU A 1 282 ? -3.774 -6.750 -1.937 1.00 55.34 282 LEU A N 1
ATOM 2232 C CA . LEU A 1 282 ? -3.214 -7.816 -2.771 1.00 55.34 282 LEU A CA 1
ATOM 2233 C C . LEU A 1 282 ? -4.255 -8.435 -3.731 1.00 55.34 282 LEU A C 1
ATOM 2235 O O . LEU A 1 282 ? -4.239 -9.631 -4.037 1.00 55.34 282 LEU A O 1
ATOM 2239 N N . GLN A 1 283 ? -5.171 -7.593 -4.212 1.00 54.56 283 GLN A N 1
ATOM 2240 C CA . GLN A 1 283 ? -6.190 -7.933 -5.197 1.00 54.56 283 GLN A CA 1
ATOM 2241 C C . GLN A 1 283 ? -5.615 -7.956 -6.620 1.00 54.56 283 GLN A C 1
ATOM 2243 O O . GLN A 1 283 ? -4.467 -7.609 -6.886 1.00 54.56 283 GLN A O 1
ATOM 2248 N N . VAL A 1 284 ? -6.433 -8.433 -7.556 1.00 55.53 284 VAL A N 1
ATOM 2249 C CA . VAL A 1 284 ? -6.015 -8.739 -8.924 1.00 55.53 284 VAL A CA 1
ATOM 2250 C C . VAL A 1 284 ? -6.789 -7.854 -9.876 1.00 55.53 284 VAL A C 1
ATOM 2252 O O . VAL A 1 284 ? -7.997 -8.023 -10.048 1.00 55.53 284 VAL A O 1
ATOM 2255 N N . CYS A 1 285 ? -6.084 -6.922 -10.502 1.00 67.75 285 CYS A N 1
ATOM 2256 C CA . CYS A 1 285 ? -6.689 -5.854 -11.271 1.00 67.75 285 CYS A CA 1
ATOM 2257 C C . CYS A 1 285 ? -5.961 -5.681 -12.609 1.00 67.75 285 CYS A C 1
ATOM 2259 O O . CYS A 1 285 ? -4.865 -5.139 -12.674 1.00 67.75 285 CYS A O 1
ATOM 2261 N N . SER A 1 286 ? -6.598 -6.109 -13.701 1.00 69.75 286 SER A N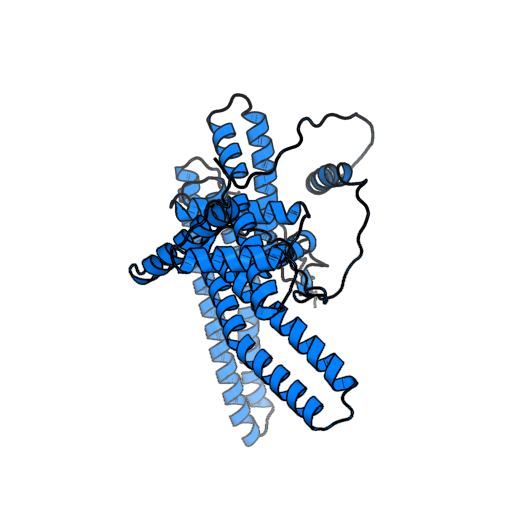 1
ATOM 2262 C CA . SER A 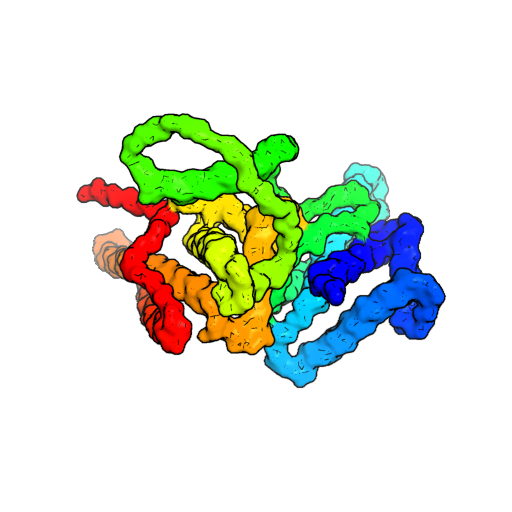1 286 ? -6.070 -5.990 -15.071 1.00 69.75 286 SER A CA 1
ATOM 2263 C C . SER A 1 286 ? -6.343 -4.630 -15.731 1.00 69.75 286 SER A C 1
ATOM 2265 O O . SER A 1 286 ? -6.128 -4.466 -16.930 1.00 69.75 286 SER A O 1
ATOM 2267 N N . LYS A 1 287 ? -6.865 -3.651 -14.982 1.00 75.75 287 LYS A N 1
ATOM 2268 C CA . LYS A 1 287 ? -7.116 -2.296 -15.494 1.00 75.75 287 LYS A CA 1
ATOM 2269 C C . LYS A 1 287 ? -5.787 -1.522 -15.592 1.00 75.75 287 LYS A C 1
ATOM 2271 O O . LYS A 1 287 ? -5.017 -1.587 -14.634 1.00 75.75 287 LYS A O 1
ATOM 2276 N N . PRO A 1 288 ? -5.549 -0.704 -16.639 1.00 75.75 288 PRO A N 1
ATOM 2277 C CA . PRO A 1 288 ? -4.270 -0.008 -16.848 1.00 75.75 288 PRO A CA 1
ATOM 2278 C C . PRO A 1 288 ? -3.761 0.803 -15.648 1.00 75.75 288 PRO A C 1
ATOM 2280 O O . PRO A 1 288 ? -2.571 0.785 -15.359 1.00 75.75 288 PRO A O 1
ATOM 2283 N N . MET A 1 289 ? -4.656 1.445 -14.888 1.00 81.81 289 MET A N 1
ATOM 2284 C CA . MET A 1 289 ? -4.284 2.205 -13.686 1.00 81.81 289 MET A CA 1
ATOM 2285 C C . MET A 1 289 ? -3.663 1.328 -12.577 1.00 81.81 289 MET A C 1
ATOM 2287 O O . MET A 1 289 ? -2.808 1.800 -11.837 1.00 81.81 289 MET A O 1
ATOM 2291 N N . CYS A 1 290 ? -4.006 0.035 -12.482 1.00 78.62 290 CYS A N 1
ATOM 2292 C CA . CYS A 1 290 ? -3.303 -0.878 -11.567 1.00 78.62 290 CYS A CA 1
ATOM 2293 C C . CYS A 1 290 ? -1.875 -1.175 -12.038 1.00 78.62 290 CYS A C 1
ATOM 2295 O O . CYS A 1 290 ? -0.980 -1.219 -11.200 1.00 78.62 290 CYS A O 1
ATOM 2297 N N . GLY A 1 291 ? -1.646 -1.301 -13.351 1.00 74.19 291 GLY A N 1
ATOM 2298 C CA . GLY A 1 291 ? -0.298 -1.394 -13.922 1.00 74.19 291 GLY A CA 1
ATOM 2299 C C . GLY A 1 291 ? 0.514 -0.114 -13.696 1.00 74.19 291 GLY A C 1
ATOM 2300 O O . GLY A 1 291 ? 1.661 -0.171 -13.278 1.00 74.19 291 GLY A O 1
ATOM 2301 N N . ALA A 1 292 ? -0.095 1.062 -13.862 1.00 78.88 292 ALA A N 1
ATOM 2302 C CA . ALA A 1 292 ? 0.560 2.340 -13.572 1.00 78.88 292 ALA A CA 1
ATOM 2303 C C . ALA A 1 292 ? 1.030 2.462 -12.110 1.00 78.88 292 ALA A C 1
ATOM 2305 O O . ALA A 1 292 ? 2.171 2.846 -11.853 1.00 78.88 292 ALA A O 1
ATOM 2306 N N . VAL A 1 293 ? 0.164 2.100 -11.157 1.00 79.00 293 VAL A N 1
ATOM 2307 C CA . VAL A 1 293 ? 0.496 2.068 -9.723 1.00 79.00 293 VAL A CA 1
ATOM 2308 C C . VAL A 1 293 ? 1.589 1.030 -9.425 1.00 79.00 293 VAL A C 1
ATOM 2310 O O . VAL A 1 293 ? 2.500 1.308 -8.646 1.00 79.00 293 VAL A O 1
ATOM 2313 N N . GLU A 1 294 ? 1.543 -0.130 -10.083 1.00 75.88 294 GLU A N 1
ATOM 2314 C CA . GLU A 1 294 ? 2.573 -1.174 -10.006 1.00 75.88 294 GLU A CA 1
ATOM 2315 C C . GLU A 1 294 ? 3.943 -0.656 -10.466 1.00 75.88 294 GLU A C 1
ATOM 2317 O O . GLU A 1 294 ? 4.909 -0.749 -9.711 1.00 75.88 294 GLU A O 1
ATOM 2322 N N . HIS A 1 295 ? 4.027 -0.027 -11.643 1.00 76.88 295 HIS A N 1
ATOM 2323 C CA . HIS A 1 295 ? 5.271 0.547 -12.170 1.00 76.88 295 HIS A CA 1
ATOM 2324 C C . HIS A 1 295 ? 5.824 1.680 -11.294 1.00 76.88 295 HIS A C 1
ATOM 2326 O O . HIS A 1 295 ? 7.032 1.730 -11.062 1.00 76.88 295 HIS A O 1
ATOM 2332 N N . HIS A 1 296 ? 4.957 2.555 -10.768 1.00 84.00 296 HIS A N 1
ATOM 2333 C CA . HIS A 1 296 ? 5.349 3.617 -9.838 1.00 84.00 296 HIS A CA 1
ATOM 2334 C C . HIS A 1 296 ? 6.064 3.039 -8.606 1.00 84.00 296 HIS A C 1
ATOM 2336 O O . HIS A 1 296 ? 7.204 3.411 -8.320 1.00 84.00 296 HIS A O 1
ATOM 2342 N N . PHE A 1 297 ? 5.444 2.081 -7.907 1.00 79.75 297 PHE A N 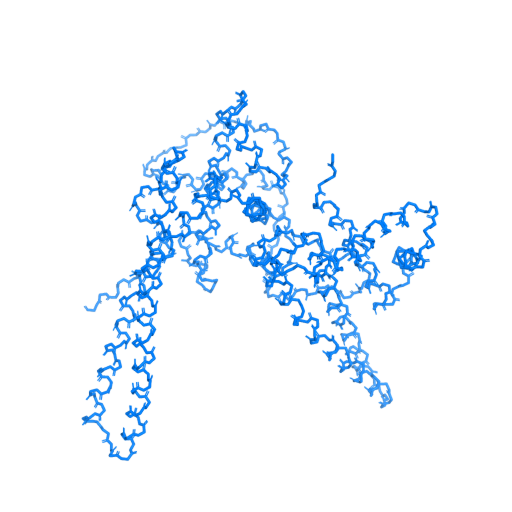1
ATOM 2343 C CA . PHE A 1 297 ? 6.057 1.485 -6.716 1.00 79.75 297 PHE A CA 1
ATOM 2344 C C . PHE A 1 297 ? 7.224 0.545 -7.032 1.00 79.75 297 PHE A C 1
ATOM 2346 O O . PHE A 1 297 ? 8.170 0.493 -6.249 1.00 79.75 297 PHE A O 1
ATOM 2353 N N . ALA A 1 298 ? 7.207 -0.163 -8.164 1.00 74.19 298 ALA A N 1
ATOM 2354 C CA . ALA A 1 298 ? 8.323 -1.007 -8.588 1.00 74.19 298 ALA A CA 1
ATOM 2355 C C . ALA A 1 298 ? 9.606 -0.189 -8.793 1.00 74.19 298 ALA A C 1
ATOM 2357 O O . ALA A 1 298 ? 10.643 -0.541 -8.236 1.00 74.19 298 ALA A O 1
ATOM 2358 N N . HIS A 1 299 ? 9.522 0.939 -9.502 1.00 81.06 299 HIS A N 1
ATOM 2359 C CA . HIS A 1 299 ? 10.671 1.815 -9.724 1.00 81.06 299 HIS A CA 1
ATOM 2360 C C . HIS A 1 299 ? 11.160 2.479 -8.423 1.00 81.06 299 HIS A C 1
ATOM 2362 O O . HIS A 1 299 ? 12.357 2.459 -8.138 1.00 81.06 299 HIS A O 1
ATOM 2368 N N . LEU A 1 300 ? 10.250 2.992 -7.577 1.00 81.94 300 LEU A N 1
ATOM 2369 C CA . LEU A 1 300 ? 10.633 3.529 -6.261 1.00 81.94 300 LEU A CA 1
ATOM 2370 C C . LEU A 1 300 ? 11.309 2.462 -5.378 1.00 81.94 300 LEU A C 1
ATOM 2372 O O . LEU A 1 300 ? 12.273 2.771 -4.677 1.00 81.94 300 LEU A O 1
ATOM 2376 N N . SER A 1 301 ? 10.844 1.208 -5.433 1.00 73.75 301 SER A N 1
ATOM 2377 C CA . SER A 1 301 ? 11.488 0.083 -4.748 1.00 73.75 301 SER A CA 1
ATOM 2378 C C . SER A 1 301 ? 12.897 -0.179 -5.254 1.00 73.75 301 SER A C 1
ATOM 2380 O O . SER A 1 301 ? 13.787 -0.456 -4.454 1.00 73.75 301 SER A O 1
ATOM 2382 N N . GLU A 1 302 ? 13.073 -0.197 -6.572 1.00 75.69 302 GLU A N 1
ATOM 2383 C CA . GLU A 1 302 ? 14.309 -0.609 -7.223 1.00 75.69 302 GLU A CA 1
ATOM 2384 C C . GLU A 1 302 ? 15.413 0.418 -6.983 1.00 75.69 302 GLU A C 1
ATOM 2386 O O . GLU A 1 302 ? 16.493 0.04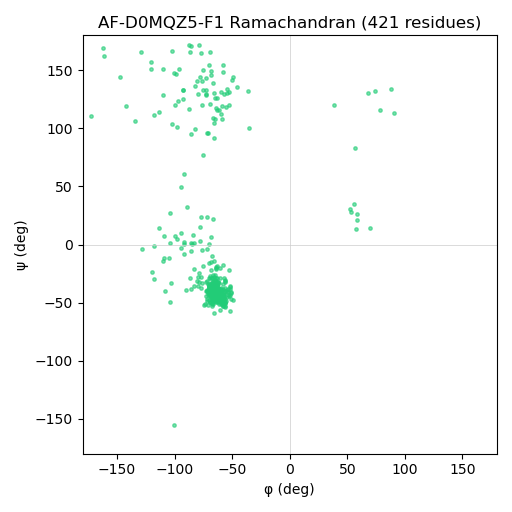8 -6.526 1.00 75.69 302 GLU A O 1
ATOM 2391 N N . CYS A 1 303 ? 15.117 1.708 -7.177 1.00 80.88 303 CYS A N 1
ATOM 2392 C CA . CYS A 1 303 ? 16.066 2.772 -6.872 1.00 80.88 303 CYS A CA 1
ATOM 2393 C C . CYS A 1 303 ? 16.415 2.807 -5.378 1.00 80.88 303 CYS A C 1
ATOM 2395 O O . CYS A 1 303 ? 17.583 2.954 -5.041 1.00 80.88 303 CYS A O 1
ATOM 2397 N N . LYS A 1 304 ? 15.453 2.590 -4.466 1.00 78.69 304 LYS A N 1
ATOM 2398 C CA . LYS A 1 304 ? 15.749 2.485 -3.024 1.00 78.69 304 LYS A CA 1
ATOM 2399 C C . LYS A 1 304 ? 16.629 1.271 -2.697 1.00 78.69 304 LYS A C 1
ATOM 2401 O O . LYS A 1 304 ? 17.519 1.370 -1.864 1.00 78.69 304 LYS A O 1
ATOM 2406 N N . ALA A 1 305 ? 16.410 0.132 -3.356 1.00 70.31 305 ALA A N 1
ATOM 2407 C CA . ALA A 1 305 ? 17.217 -1.075 -3.164 1.00 70.31 305 ALA A CA 1
ATOM 2408 C C . ALA A 1 305 ? 18.650 -0.958 -3.724 1.00 70.31 305 ALA A C 1
ATOM 2410 O O . ALA A 1 305 ? 19.498 -1.777 -3.376 1.00 70.31 305 ALA A O 1
ATOM 2411 N N . ARG A 1 306 ? 18.917 0.040 -4.579 1.00 75.75 306 ARG A N 1
ATOM 2412 C CA . ARG A 1 306 ? 20.250 0.376 -5.109 1.00 75.75 306 ARG A CA 1
ATOM 2413 C C . ARG A 1 306 ? 20.892 1.613 -4.469 1.00 75.75 306 ARG A C 1
ATOM 2415 O O . ARG A 1 306 ? 21.985 1.979 -4.882 1.00 75.75 306 ARG A O 1
ATOM 2422 N N . ASP A 1 307 ? 20.227 2.254 -3.505 1.00 77.75 307 ASP A N 1
ATOM 2423 C CA . ASP A 1 307 ? 20.615 3.569 -2.953 1.00 77.75 307 ASP A CA 1
ATOM 2424 C C . ASP A 1 307 ? 20.673 4.696 -4.022 1.00 77.75 307 ASP A C 1
ATOM 2426 O O . ASP A 1 307 ? 21.368 5.703 -3.913 1.00 77.75 307 ASP A O 1
ATOM 2430 N N . GLU A 1 308 ? 19.897 4.531 -5.100 1.00 86.44 308 GLU A N 1
ATOM 2431 C CA . GLU A 1 308 ? 19.770 5.451 -6.239 1.00 86.44 308 GLU A CA 1
ATOM 2432 C C . GLU A 1 308 ? 18.582 6.424 -6.087 1.00 86.44 308 GLU A C 1
ATOM 2434 O O . GLU A 1 308 ? 18.364 7.298 -6.926 1.00 86.44 308 GLU A O 1
ATOM 2439 N N . ASN A 1 309 ? 17.769 6.314 -5.033 1.00 82.38 309 ASN A N 1
ATOM 2440 C CA . ASN A 1 309 ? 16.580 7.161 -4.855 1.00 82.38 309 ASN A CA 1
ATOM 2441 C C . ASN A 1 309 ? 16.917 8.653 -4.659 1.00 82.38 309 ASN A C 1
ATOM 2443 O O . ASN A 1 309 ? 16.106 9.502 -5.025 1.00 82.38 309 ASN A O 1
ATOM 2447 N N . GLU A 1 310 ? 18.104 8.983 -4.138 1.00 86.00 310 GLU A N 1
ATOM 2448 C CA . GLU A 1 310 ? 18.606 10.366 -4.058 1.00 86.00 310 GLU A CA 1
ATOM 2449 C C . GLU A 1 310 ? 19.307 10.844 -5.349 1.00 86.00 310 GLU A C 1
ATOM 2451 O O . GLU A 1 310 ? 19.806 11.976 -5.413 1.00 86.00 310 GLU A O 1
ATOM 2456 N N . SER A 1 311 ? 19.383 9.992 -6.380 1.00 88.00 311 SER A N 1
ATOM 2457 C CA . SER A 1 311 ? 20.018 10.289 -7.670 1.00 88.00 311 SER A CA 1
ATOM 2458 C C . SER A 1 311 ? 19.080 10.240 -8.873 1.00 88.00 311 SER A C 1
ATOM 2460 O O . SER A 1 311 ? 19.272 11.006 -9.818 1.00 88.00 311 SER A O 1
ATOM 2462 N N . CYS A 1 312 ? 18.041 9.410 -8.821 1.00 91.25 312 CYS A N 1
ATOM 2463 C CA . CYS A 1 312 ? 17.062 9.257 -9.884 1.00 91.25 312 CYS A CA 1
ATOM 2464 C C . CYS A 1 312 ? 16.110 10.467 -9.975 1.00 91.25 312 CYS A C 1
ATOM 2466 O O . CYS A 1 312 ? 15.468 10.848 -8.993 1.00 91.25 312 CYS A O 1
ATOM 2468 N N . GLU A 1 313 ? 15.957 11.039 -11.179 1.00 92.31 313 GLU A N 1
ATOM 2469 C CA . GLU A 1 313 ? 15.074 12.191 -11.417 1.00 92.31 313 GLU A CA 1
ATOM 2470 C C . GLU A 1 313 ? 13.624 11.903 -11.011 1.00 92.31 313 GLU A C 1
ATOM 2472 O O . GLU A 1 313 ? 12.997 12.738 -10.361 1.00 92.31 313 GLU A O 1
ATOM 2477 N N . TYR A 1 314 ? 13.096 10.725 -11.357 1.00 92.38 314 TYR A N 1
ATOM 2478 C CA . TYR A 1 314 ? 11.721 10.357 -11.023 1.00 92.38 314 TYR A CA 1
ATOM 2479 C C . TYR A 1 314 ? 11.522 10.273 -9.504 1.00 92.38 314 TYR A C 1
ATOM 2481 O O . TYR A 1 314 ? 10.602 10.897 -8.976 1.00 92.38 314 TYR A O 1
ATOM 2489 N N . CYS A 1 315 ? 12.413 9.578 -8.785 1.00 92.25 315 CYS A N 1
ATOM 2490 C CA . CYS A 1 315 ? 12.368 9.472 -7.324 1.00 92.25 315 CYS A CA 1
ATOM 2491 C C . CYS A 1 315 ? 12.393 10.846 -6.644 1.00 92.25 315 CYS A C 1
ATOM 2493 O O . CYS A 1 315 ? 11.510 11.139 -5.838 1.00 92.25 315 CYS A O 1
ATOM 2495 N N . LEU A 1 316 ? 13.345 11.709 -7.017 1.00 93.62 316 LEU A N 1
ATOM 2496 C CA . LEU A 1 316 ? 13.475 13.055 -6.453 1.00 93.62 316 LEU A CA 1
ATOM 2497 C C . LEU A 1 316 ? 12.223 13.912 -6.695 1.00 93.62 316 LEU A C 1
ATOM 2499 O O . LEU A 1 316 ? 11.778 14.618 -5.793 1.00 93.62 316 LEU A O 1
ATOM 2503 N N . ARG A 1 317 ? 11.612 13.824 -7.884 1.00 93.19 317 ARG A N 1
ATOM 2504 C CA . ARG A 1 317 ? 10.377 14.555 -8.210 1.00 93.19 317 ARG A CA 1
ATOM 2505 C C . ARG A 1 317 ? 9.157 14.026 -7.451 1.00 93.19 317 ARG A C 1
ATOM 2507 O O . ARG A 1 317 ? 8.336 14.822 -6.995 1.00 93.19 317 ARG A O 1
ATOM 2514 N N . MET A 1 318 ? 9.012 12.703 -7.328 1.00 93.12 318 MET A N 1
ATOM 2515 C CA . MET A 1 318 ? 7.929 12.090 -6.545 1.00 93.12 318 MET A CA 1
ATOM 2516 C C . MET A 1 318 ? 8.043 12.477 -5.069 1.00 93.12 318 MET A C 1
ATOM 2518 O O . MET A 1 318 ? 7.043 12.825 -4.442 1.00 93.12 318 MET A O 1
ATOM 2522 N N . GLU A 1 319 ? 9.265 12.478 -4.538 1.00 92.44 319 GLU A N 1
ATOM 2523 C CA . GLU A 1 319 ? 9.549 12.864 -3.161 1.00 92.44 319 GLU A CA 1
ATOM 2524 C C . GLU A 1 319 ? 9.324 14.366 -2.926 1.00 92.44 319 GLU A C 1
ATOM 2526 O O . GLU A 1 319 ? 8.657 14.730 -1.957 1.00 92.44 319 GLU A O 1
ATOM 2531 N N . GLU A 1 320 ? 9.753 15.247 -3.843 1.00 93.50 320 GLU A N 1
ATOM 2532 C CA . GLU A 1 320 ? 9.420 16.679 -3.780 1.00 93.50 320 GLU A CA 1
ATOM 2533 C C . GLU A 1 320 ? 7.896 16.877 -3.726 1.00 93.50 320 GLU A C 1
ATOM 2535 O O . GLU A 1 320 ? 7.388 17.575 -2.845 1.00 93.50 320 GLU A O 1
ATOM 2540 N N . ARG A 1 321 ? 7.146 16.217 -4.621 1.00 91.81 321 ARG A N 1
ATOM 2541 C CA . ARG A 1 321 ? 5.679 16.305 -4.667 1.00 91.81 321 ARG A CA 1
ATOM 2542 C C . ARG A 1 321 ? 5.036 15.833 -3.362 1.00 91.81 321 ARG A C 1
ATOM 2544 O O . ARG A 1 321 ? 4.147 16.511 -2.846 1.00 91.81 321 ARG A O 1
ATOM 2551 N N . ARG A 1 322 ? 5.498 14.700 -2.820 1.00 91.69 322 ARG A N 1
ATOM 2552 C CA . ARG A 1 322 ? 5.017 14.111 -1.560 1.00 91.69 322 ARG A CA 1
ATOM 2553 C C . ARG A 1 322 ? 5.254 15.051 -0.380 1.00 91.69 322 ARG A C 1
ATOM 2555 O O . ARG A 1 322 ? 4.370 15.217 0.459 1.00 91.69 322 ARG A O 1
ATOM 2562 N N . LEU A 1 323 ? 6.424 15.683 -0.324 1.00 89.44 323 LEU A N 1
ATOM 2563 C CA . LEU A 1 323 ? 6.790 16.611 0.743 1.00 89.44 323 LEU A CA 1
ATOM 2564 C C . LEU A 1 323 ? 6.028 17.937 0.649 1.00 89.44 323 LEU A C 1
ATOM 2566 O O . LEU A 1 323 ? 5.555 18.415 1.677 1.00 89.44 323 LEU A O 1
ATOM 2570 N N . ILE A 1 324 ? 5.820 18.490 -0.554 1.00 90.44 324 ILE A N 1
ATOM 2571 C CA . ILE A 1 324 ? 4.954 19.670 -0.735 1.00 90.44 324 ILE A CA 1
ATOM 2572 C C . ILE A 1 324 ? 3.527 19.350 -0.266 1.00 90.44 324 ILE A C 1
ATOM 2574 O O . ILE A 1 324 ? 2.969 20.113 0.514 1.00 90.44 324 ILE A O 1
ATOM 2578 N N . ARG A 1 325 ? 2.959 18.197 -0.656 1.00 86.00 325 ARG A N 1
ATOM 2579 C CA . ARG A 1 325 ? 1.626 17.769 -0.190 1.00 86.00 325 ARG A CA 1
ATOM 2580 C C . ARG A 1 325 ? 1.538 17.622 1.328 1.00 86.00 325 ARG A C 1
ATOM 2582 O O . ARG A 1 325 ? 0.546 18.048 1.910 1.00 86.00 325 ARG A O 1
ATOM 2589 N N . ALA A 1 326 ? 2.560 17.052 1.967 1.00 86.06 326 ALA A N 1
ATOM 2590 C CA . ALA A 1 326 ? 2.604 16.918 3.422 1.00 86.06 326 ALA A CA 1
ATOM 2591 C C . ALA A 1 326 ? 2.666 18.281 4.133 1.00 86.06 326 ALA A C 1
ATOM 2593 O O . ALA A 1 326 ? 1.977 18.471 5.132 1.00 86.06 326 ALA A O 1
ATOM 2594 N N . VAL A 1 327 ? 3.442 19.233 3.602 1.00 89.38 327 VAL A N 1
ATOM 2595 C CA . VAL A 1 327 ? 3.518 20.607 4.122 1.00 89.38 327 VAL A CA 1
ATOM 2596 C C . VAL A 1 327 ? 2.188 21.345 3.921 1.00 89.38 327 VAL A C 1
ATOM 2598 O O . VAL A 1 327 ? 1.633 21.823 4.905 1.00 89.38 327 VAL A O 1
ATOM 2601 N N . ASP A 1 328 ? 1.630 21.355 2.703 1.00 86.38 328 ASP A N 1
ATOM 2602 C CA . ASP A 1 328 ? 0.323 21.967 2.388 1.00 86.38 328 ASP A CA 1
ATOM 2603 C C . ASP A 1 328 ? -0.799 21.431 3.305 1.00 86.38 328 ASP A C 1
ATOM 2605 O O . ASP A 1 328 ? -1.694 22.175 3.709 1.00 86.38 328 ASP A O 1
ATOM 2609 N N . PHE A 1 329 ? -0.762 20.133 3.628 1.00 84.38 329 PHE A N 1
ATOM 2610 C CA . PHE A 1 329 ? -1.725 19.473 4.509 1.00 84.38 329 PHE A CA 1
ATOM 2611 C C . PHE A 1 329 ? -1.560 19.908 5.974 1.00 84.38 329 PHE A C 1
ATOM 2613 O O . PHE A 1 329 ? -2.520 20.381 6.577 1.00 84.38 329 PHE A O 1
ATOM 2620 N N . MET A 1 330 ? -0.343 19.831 6.525 1.00 84.75 330 MET A N 1
ATOM 2621 C CA . MET A 1 330 ? -0.061 20.217 7.916 1.00 84.75 330 MET A CA 1
ATOM 2622 C C . MET A 1 330 ? -0.300 21.716 8.170 1.00 84.75 330 MET A C 1
ATOM 2624 O O . MET A 1 330 ? -0.844 22.088 9.209 1.00 84.75 330 MET A O 1
ATOM 2628 N N . GLU A 1 331 ? 0.028 22.584 7.206 1.00 88.56 331 GLU A N 1
ATOM 2629 C CA . GLU A 1 331 ? -0.287 24.021 7.266 1.00 88.56 331 GLU A CA 1
ATOM 2630 C C . GLU A 1 331 ? -1.803 24.295 7.262 1.00 88.56 331 GLU A C 1
ATOM 2632 O O . GLU A 1 331 ? -2.254 25.287 7.832 1.00 88.56 331 GLU A O 1
ATOM 2637 N N . ALA A 1 332 ? -2.606 23.419 6.647 1.00 84.69 332 ALA A N 1
ATOM 2638 C CA . ALA A 1 332 ? -4.064 23.530 6.634 1.00 84.69 332 ALA A CA 1
ATOM 2639 C C . ALA A 1 332 ? -4.745 22.965 7.897 1.00 84.69 332 ALA A C 1
ATOM 2641 O O . ALA A 1 332 ? -5.886 23.354 8.170 1.00 84.69 332 ALA A O 1
ATOM 2642 N N . GLU A 1 333 ? -4.072 22.077 8.639 1.00 85.00 333 GLU A N 1
ATOM 2643 C CA . GLU A 1 333 ? -4.523 21.517 9.925 1.00 85.00 333 GLU A CA 1
ATOM 2644 C C . GLU A 1 333 ? -4.142 22.391 11.130 1.00 85.00 333 GLU A C 1
ATOM 2646 O O . GLU A 1 333 ? -4.882 22.411 12.114 1.00 85.00 333 GLU A O 1
ATOM 2651 N N . GLN A 1 334 ? -3.042 23.154 11.065 1.00 89.00 334 GLN A N 1
ATOM 2652 C CA . GLN A 1 334 ? -2.571 23.980 12.189 1.00 89.00 334 GLN A CA 1
ATOM 2653 C C . GLN A 1 334 ? -3.667 24.893 12.795 1.00 89.00 334 GLN A C 1
ATOM 2655 O O . GLN A 1 334 ? -3.831 24.857 14.018 1.00 89.00 334 GLN A O 1
ATOM 2660 N N . PRO A 1 335 ? -4.478 25.640 12.013 1.00 88.94 335 PRO A N 1
ATOM 2661 C CA . PRO A 1 335 ? -5.543 26.474 12.579 1.00 88.94 335 PRO A CA 1
ATOM 2662 C C . PRO A 1 335 ? -6.669 25.665 13.241 1.00 88.94 335 PRO A C 1
ATOM 2664 O O . PRO A 1 335 ? -7.345 26.167 14.134 1.00 88.94 335 PRO A O 1
ATOM 2667 N N . GLU A 1 336 ? -6.892 24.417 12.814 1.00 87.50 336 GLU A N 1
ATOM 2668 C CA . GLU A 1 336 ? -7.911 23.532 13.393 1.00 87.50 336 GLU A CA 1
ATOM 2669 C C . GLU A 1 336 ? -7.432 22.955 14.737 1.00 87.50 336 GLU A C 1
ATOM 2671 O O . GLU A 1 336 ? -8.213 22.887 15.688 1.00 87.50 336 GLU A O 1
ATOM 2676 N N . ALA A 1 337 ? -6.137 22.639 14.858 1.00 85.69 337 ALA A N 1
ATOM 2677 C CA . ALA A 1 337 ? -5.511 22.262 16.126 1.00 85.69 337 ALA A CA 1
ATOM 2678 C C . ALA A 1 337 ? -5.502 23.428 17.136 1.00 85.69 337 ALA A C 1
ATOM 2680 O O . ALA A 1 337 ? -5.876 23.250 18.295 1.00 85.69 337 ALA A O 1
ATOM 2681 N N . GLU A 1 338 ? -5.148 24.638 16.691 1.00 91.25 338 GLU A N 1
ATOM 2682 C CA . GLU A 1 338 ? -5.193 25.856 17.513 1.00 91.25 338 GLU A CA 1
ATOM 2683 C C . GLU A 1 338 ? -6.618 26.189 17.982 1.00 91.25 338 GLU A C 1
ATOM 2685 O O . GLU A 1 338 ? -6.830 26.465 19.164 1.00 91.25 338 GLU A O 1
ATOM 2690 N N . ALA A 1 339 ? -7.611 26.085 17.092 1.00 91.88 339 ALA A N 1
ATOM 2691 C CA . ALA A 1 339 ? -9.013 26.275 17.448 1.00 91.88 339 ALA A CA 1
ATOM 2692 C C . ALA A 1 339 ? -9.527 25.217 18.441 1.00 91.88 339 ALA A C 1
ATOM 2694 O O . ALA A 1 339 ? -10.355 25.547 19.291 1.00 91.88 339 ALA A O 1
ATOM 2695 N N . LYS A 1 340 ? -9.036 23.966 18.381 1.00 91.94 340 LYS A N 1
ATOM 2696 C CA . LYS A 1 340 ? -9.397 22.925 19.360 1.00 91.94 340 LYS A CA 1
ATOM 2697 C C . LYS A 1 340 ? -8.881 23.267 20.761 1.00 91.94 340 LYS A C 1
ATOM 2699 O O . LYS A 1 340 ? -9.664 23.201 21.704 1.00 91.94 340 LYS A O 1
ATOM 2704 N N . VAL A 1 341 ? -7.615 23.672 20.890 1.00 93.69 341 VAL A N 1
ATOM 2705 C CA . VAL A 1 341 ? -7.037 24.120 22.173 1.00 93.69 341 VAL A CA 1
ATOM 2706 C C . VAL A 1 341 ? -7.852 25.288 22.741 1.00 93.69 341 VAL A C 1
ATOM 2708 O O . VAL A 1 341 ? -8.317 25.223 23.877 1.00 93.69 341 VAL A O 1
ATOM 2711 N N . GLN A 1 342 ? -8.137 26.312 21.928 1.00 94.94 342 GLN A N 1
ATOM 2712 C CA . GLN A 1 342 ? -8.929 27.462 22.381 1.00 94.94 342 GLN A CA 1
ATOM 2713 C C . GLN A 1 342 ? -10.368 27.086 22.772 1.00 94.94 342 GLN A C 1
ATOM 2715 O O . GLN A 1 342 ? -10.921 27.671 23.702 1.00 94.94 342 GLN A O 1
ATOM 2720 N N . LYS A 1 343 ? -10.985 26.111 22.090 1.00 94.44 343 LYS A N 1
ATOM 2721 C CA . LYS A 1 343 ? -12.315 25.599 22.445 1.00 94.44 343 LYS A CA 1
ATOM 2722 C C . LYS A 1 343 ? -12.315 24.980 23.846 1.00 94.44 343 LYS A C 1
ATOM 2724 O O . LYS A 1 343 ? -13.185 25.334 24.634 1.00 94.44 343 LYS A O 1
ATOM 2729 N N . ILE A 1 344 ? -11.328 24.141 24.165 1.00 91.75 344 ILE A N 1
ATOM 2730 C CA . ILE A 1 344 ? -11.222 23.495 25.483 1.00 91.75 344 ILE A CA 1
ATOM 2731 C C . ILE A 1 344 ? -10.955 24.540 26.575 1.00 91.75 344 ILE A C 1
ATOM 2733 O O . ILE A 1 344 ? -11.634 24.532 27.594 1.00 91.75 344 ILE A O 1
ATOM 2737 N N . ILE A 1 345 ? -10.076 25.523 26.337 1.00 92.75 345 ILE A N 1
ATOM 2738 C CA . ILE A 1 345 ? -9.859 26.654 27.266 1.00 92.75 345 ILE A CA 1
ATOM 2739 C C . ILE A 1 345 ? -11.168 27.415 27.549 1.00 92.75 345 ILE A C 1
ATOM 2741 O O . ILE A 1 345 ? -11.435 27.809 28.689 1.00 92.75 345 ILE A O 1
ATOM 2745 N N . ASN A 1 346 ? -12.012 27.610 26.532 1.00 92.06 346 ASN A N 1
ATOM 2746 C CA . ASN A 1 346 ? -13.311 28.265 26.695 1.00 92.06 346 ASN A CA 1
ATOM 2747 C C . ASN A 1 346 ? -14.312 27.387 27.472 1.00 92.06 346 ASN A C 1
ATOM 2749 O O . ASN A 1 346 ? -15.091 27.922 28.258 1.00 92.06 346 ASN A O 1
ATOM 2753 N N . GLU A 1 347 ? -14.291 26.066 27.275 1.00 90.06 347 GLU A N 1
ATOM 2754 C CA . GLU A 1 347 ? -15.132 25.094 27.994 1.00 90.06 347 GLU A CA 1
ATOM 2755 C C . GLU A 1 347 ? -14.722 24.981 29.468 1.00 90.06 347 GLU A C 1
ATOM 2757 O O . GLU A 1 347 ? -15.582 25.102 30.341 1.00 90.06 347 GLU A O 1
ATOM 2762 N N . ILE A 1 348 ? -13.414 24.915 29.749 1.00 87.69 348 ILE A N 1
ATOM 2763 C CA . ILE A 1 348 ? -12.847 25.082 31.094 1.00 87.69 348 ILE A CA 1
ATOM 2764 C C . ILE A 1 348 ? -13.379 26.382 31.692 1.00 87.69 348 ILE A C 1
ATOM 2766 O O . ILE A 1 348 ? -14.053 26.342 32.708 1.00 87.69 348 ILE A O 1
ATOM 2770 N N . THR A 1 349 ? -13.178 27.530 31.039 1.00 87.56 349 THR A N 1
ATOM 2771 C CA . THR A 1 349 ? -13.629 28.839 31.554 1.00 87.56 349 THR A CA 1
ATOM 2772 C C . THR A 1 349 ? -15.140 28.880 31.838 1.00 87.56 349 THR A C 1
ATOM 2774 O O . THR A 1 349 ? -15.568 29.476 32.829 1.00 87.56 349 THR A O 1
ATOM 2777 N N . ALA A 1 350 ? -15.962 28.229 31.010 1.00 85.44 350 ALA A N 1
ATOM 2778 C CA . ALA A 1 350 ? -17.410 28.174 31.192 1.00 85.44 350 ALA A CA 1
ATOM 2779 C C . ALA A 1 350 ? -17.836 27.316 32.401 1.00 85.44 350 ALA A C 1
ATOM 2781 O O . ALA A 1 350 ? -18.793 27.690 33.095 1.00 85.44 350 ALA A O 1
ATOM 2782 N N . SER A 1 351 ? -17.120 26.226 32.709 1.00 82.94 351 SER A N 1
ATOM 2783 C CA . SER A 1 351 ? -17.442 25.330 33.835 1.00 82.94 351 SER A CA 1
ATOM 2784 C C . SER A 1 351 ? -17.355 26.047 35.194 1.00 82.94 351 SER A C 1
ATOM 2786 O O . SER A 1 351 ? -18.196 25.824 36.071 1.00 82.94 351 SER A O 1
ATOM 2788 N N . PHE A 1 352 ? -16.445 27.027 35.333 1.00 78.06 352 PHE A N 1
ATOM 2789 C CA . PHE A 1 352 ? -16.329 27.899 36.518 1.00 78.06 352 PHE A CA 1
ATOM 2790 C C . PHE A 1 352 ? -17.596 28.722 36.801 1.00 78.06 352 PHE A C 1
ATOM 2792 O O . PHE A 1 352 ? -17.772 29.182 37.930 1.00 78.06 352 PHE A O 1
ATOM 2799 N N . THR A 1 353 ? -18.472 28.905 35.807 1.00 77.06 353 THR A N 1
ATOM 2800 C CA . THR A 1 353 ? -19.687 29.734 35.910 1.00 77.06 353 THR A CA 1
ATOM 2801 C C . THR A 1 353 ? -20.999 28.941 35.929 1.00 77.06 353 THR A C 1
ATOM 2803 O O . THR A 1 353 ? -22.038 29.523 36.239 1.00 77.06 353 THR A O 1
ATOM 2806 N N . SER A 1 354 ? -20.969 27.635 35.626 1.00 64.06 354 SER A N 1
ATOM 2807 C CA . SER A 1 354 ? -22.169 26.894 35.189 1.00 64.06 354 SER A CA 1
ATOM 2808 C C . SER A 1 354 ? -22.600 25.712 36.068 1.00 64.06 354 SER A C 1
ATOM 2810 O O . SER A 1 354 ? -23.767 25.321 36.007 1.00 64.06 354 SER A O 1
ATOM 2812 N N . HIS A 1 355 ? -21.698 25.104 36.849 1.00 64.75 355 HIS A N 1
ATOM 2813 C CA . HIS A 1 355 ? -21.915 23.751 37.394 1.00 64.75 355 HIS A CA 1
ATOM 2814 C C . HIS A 1 355 ? -21.909 23.665 38.925 1.00 64.75 355 HIS A C 1
ATOM 2816 O O . HIS A 1 355 ? -21.362 24.522 39.626 1.00 64.75 355 HIS A O 1
ATOM 2822 N N . ARG A 1 356 ? -22.555 22.614 39.453 1.00 70.06 356 ARG A N 1
ATOM 2823 C CA . ARG A 1 356 ? -22.550 22.294 40.888 1.00 70.06 356 ARG A CA 1
ATOM 2824 C C . ARG A 1 356 ? -21.145 21.850 41.324 1.00 70.06 356 ARG A C 1
ATOM 2826 O O . ARG A 1 356 ? -20.446 21.251 40.510 1.00 70.06 356 ARG A O 1
ATOM 2833 N N . PRO A 1 357 ? -20.732 22.102 42.584 1.00 68.25 357 PRO A N 1
ATOM 2834 C CA . PRO A 1 357 ? -19.361 21.835 43.033 1.00 68.25 357 PRO A CA 1
ATOM 2835 C C . PRO A 1 357 ? -18.879 20.404 42.762 1.00 68.25 357 PRO A C 1
ATOM 2837 O O . PRO A 1 357 ? -17.783 20.227 42.242 1.00 68.25 357 PRO A O 1
ATOM 2840 N N . ASP A 1 358 ? -19.728 19.413 43.037 1.00 66.62 358 ASP A N 1
ATOM 2841 C CA . ASP A 1 358 ? -19.355 17.992 43.008 1.00 66.62 358 ASP A CA 1
ATOM 2842 C C . ASP A 1 358 ? -19.255 17.417 41.578 1.00 66.62 358 ASP A C 1
ATOM 2844 O O . ASP A 1 358 ? -18.492 16.490 41.327 1.00 66.62 358 ASP A O 1
ATOM 2848 N N . GLU A 1 359 ? -20.010 17.970 40.622 1.00 70.12 359 GLU A N 1
ATOM 2849 C CA . GLU A 1 359 ? -19.946 17.581 39.199 1.00 70.12 359 GLU A CA 1
ATOM 2850 C C . GLU A 1 359 ? -18.760 18.267 38.496 1.00 70.12 359 GLU A C 1
ATOM 2852 O O . GLU A 1 359 ? -18.124 17.697 37.609 1.00 70.12 359 GLU A O 1
ATOM 2857 N N . ARG A 1 360 ? -18.421 19.478 38.954 1.00 75.50 360 ARG A N 1
ATOM 2858 C CA . ARG A 1 360 ? -17.383 20.340 38.386 1.00 75.50 360 ARG A CA 1
ATOM 2859 C C . ARG A 1 360 ? -15.964 19.805 38.570 1.00 75.50 360 ARG A C 1
ATOM 2861 O O . ARG A 1 360 ? -15.150 20.008 37.679 1.00 75.50 360 ARG A O 1
ATOM 2868 N N . GLU A 1 361 ? -15.643 19.150 39.687 1.00 79.31 361 GLU A N 1
ATOM 2869 C CA . GLU A 1 361 ? -14.291 18.607 39.914 1.00 79.31 361 GLU A CA 1
ATOM 2870 C C . GLU A 1 361 ? -13.959 17.495 38.904 1.00 79.31 361 GLU A C 1
ATOM 2872 O O . GLU A 1 361 ? -12.907 17.521 38.269 1.00 79.31 361 GLU A O 1
ATOM 2877 N N . GLN A 1 362 ? -14.899 16.572 38.671 1.00 80.94 362 GLN A N 1
ATOM 2878 C CA . GLN A 1 362 ? -14.716 15.464 37.731 1.00 80.94 362 GLN A CA 1
ATOM 2879 C C . GLN A 1 362 ? -14.660 15.928 36.265 1.00 80.94 362 GLN A C 1
ATOM 2881 O O . GLN A 1 362 ? -13.906 15.362 35.474 1.00 80.94 362 GLN A O 1
ATOM 2886 N N . GLU A 1 363 ? -15.453 16.939 35.899 1.00 83.94 363 GLU A N 1
ATOM 2887 C CA . GLU A 1 363 ? -15.448 17.541 34.559 1.00 83.94 363 GLU A CA 1
ATOM 2888 C C . GLU A 1 363 ? -14.182 18.373 34.306 1.00 83.94 363 GLU A C 1
ATOM 2890 O O . GLU A 1 363 ? -13.607 18.306 33.223 1.00 83.94 363 GLU A O 1
ATOM 2895 N N . MET A 1 364 ? -13.700 19.107 35.314 1.00 85.38 364 ME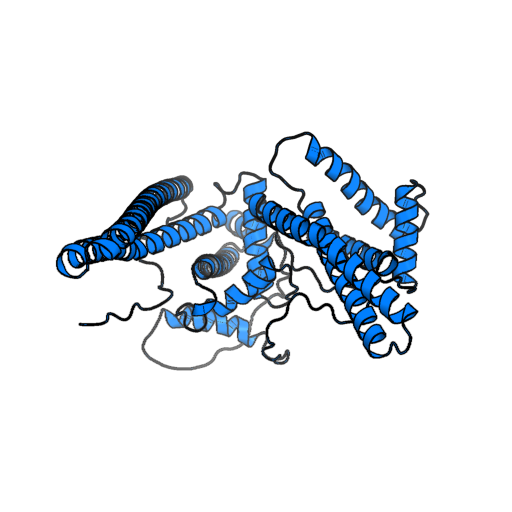T A N 1
ATOM 2896 C CA . MET A 1 364 ? -12.462 19.885 35.232 1.00 85.38 364 MET A CA 1
ATOM 2897 C C . MET A 1 364 ? -11.251 18.986 34.958 1.00 85.38 364 MET A C 1
ATOM 2899 O O . MET A 1 364 ? -10.510 19.276 34.027 1.00 85.38 364 MET A O 1
ATOM 2903 N N . ILE A 1 365 ? -11.119 17.855 35.666 1.00 87.06 365 ILE A N 1
ATOM 2904 C CA . ILE A 1 36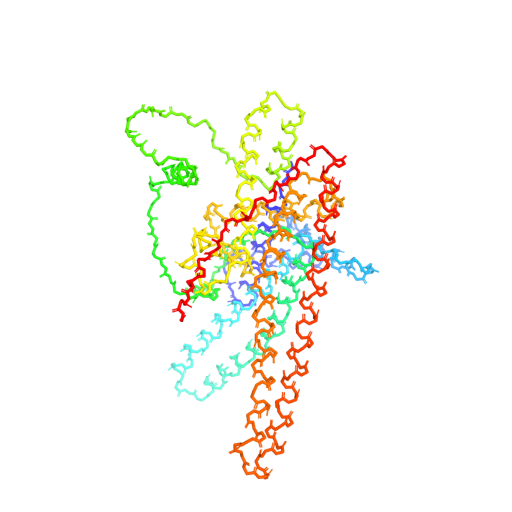5 ? -10.052 16.866 35.416 1.00 87.06 365 ILE A CA 1
ATOM 2905 C C . ILE A 1 365 ? -10.101 16.353 33.965 1.00 87.06 365 ILE A C 1
ATOM 2907 O O . ILE A 1 365 ? -9.073 16.274 33.301 1.00 87.06 365 ILE A O 1
ATOM 2911 N N . GLN A 1 366 ? -11.295 16.049 33.439 1.00 89.50 366 GLN A N 1
ATOM 2912 C CA . GLN A 1 366 ? -11.445 15.586 32.051 1.00 89.50 366 GLN A CA 1
ATOM 2913 C C . GLN A 1 366 ? -11.063 16.663 31.027 1.00 89.50 366 GLN A C 1
ATOM 2915 O O . GLN A 1 366 ? -10.432 16.356 30.018 1.00 89.50 366 GLN A O 1
ATOM 2920 N N . LEU A 1 367 ? -11.429 17.923 31.275 1.00 90.94 367 LEU A N 1
ATOM 2921 C CA . LEU A 1 367 ? -11.083 19.035 30.390 1.00 90.94 367 LEU A CA 1
ATOM 2922 C C . LEU A 1 367 ? -9.591 19.401 30.461 1.00 90.94 367 LEU A C 1
ATOM 2924 O O . LEU A 1 367 ? -9.034 19.815 29.446 1.00 90.94 367 LEU A O 1
ATOM 2928 N N . GLU A 1 368 ? -8.942 19.227 31.614 1.00 91.25 368 GLU A N 1
ATOM 2929 C CA . GLU A 1 368 ? -7.487 19.355 31.777 1.00 91.25 368 GLU A CA 1
ATOM 2930 C C . GLU A 1 368 ? -6.748 18.245 31.004 1.00 91.25 368 GLU A C 1
ATOM 2932 O O . GLU A 1 368 ? -5.896 18.559 30.172 1.00 91.25 368 GLU A O 1
ATOM 2937 N N . ASP A 1 369 ? -7.156 16.975 31.149 1.00 93.00 369 ASP A N 1
ATOM 2938 C CA . ASP A 1 369 ? -6.632 15.848 30.354 1.00 93.00 369 ASP A CA 1
ATOM 2939 C C . ASP A 1 369 ? -6.820 16.075 28.832 1.00 93.00 369 ASP A C 1
ATOM 2941 O O . ASP A 1 369 ? -5.923 15.808 28.021 1.00 93.00 369 ASP A O 1
ATOM 2945 N N . GLU A 1 370 ? -7.988 16.581 28.410 1.00 93.00 370 GLU A N 1
ATOM 2946 C CA . GLU A 1 370 ? -8.252 16.913 27.004 1.00 93.00 370 GLU A CA 1
ATOM 2947 C C . GLU A 1 370 ? -7.413 18.096 26.499 1.00 93.00 370 GLU A C 1
ATOM 2949 O O . GLU A 1 370 ? -7.018 18.094 25.323 1.00 93.00 370 GLU A O 1
ATOM 2954 N N . LEU A 1 371 ? -7.135 19.088 27.353 1.00 94.62 371 LEU A N 1
ATOM 2955 C CA . LEU A 1 371 ? -6.294 20.240 27.032 1.00 94.62 371 LEU A CA 1
ATOM 2956 C C . LEU A 1 371 ? -4.843 19.805 26.823 1.00 94.62 371 LEU A C 1
ATOM 2958 O O . LEU A 1 371 ? -4.303 20.064 25.747 1.00 94.62 371 LEU A O 1
ATOM 2962 N N . ASP A 1 372 ? -4.259 19.076 27.775 1.00 94.25 372 ASP A N 1
ATOM 2963 C CA . ASP A 1 372 ? -2.897 18.534 27.686 1.00 94.25 372 ASP A CA 1
ATOM 2964 C C . ASP A 1 372 ? -2.726 17.702 26.405 1.00 94.25 372 ASP A C 1
ATOM 2966 O O . ASP A 1 372 ? -1.776 17.879 25.632 1.00 94.25 372 ASP A O 1
ATOM 2970 N N . GLN A 1 373 ? -3.704 16.842 26.101 1.00 93.06 373 GLN A N 1
ATOM 2971 C CA . GLN A 1 373 ? -3.697 16.051 24.876 1.00 93.06 373 GLN A CA 1
ATOM 2972 C C . GLN A 1 373 ? -3.838 16.919 23.611 1.00 93.06 373 GLN A C 1
ATOM 2974 O O . GLN A 1 373 ? -3.251 16.588 22.574 1.00 93.06 373 GLN A O 1
ATOM 2979 N N . ALA A 1 374 ? -4.607 18.011 23.641 1.00 90.62 374 ALA A N 1
ATOM 2980 C CA . ALA A 1 374 ? -4.752 18.930 22.511 1.00 90.62 374 ALA A CA 1
ATOM 2981 C C . ALA A 1 374 ? -3.490 19.780 22.275 1.00 90.62 374 ALA A C 1
ATOM 2983 O O . ALA A 1 374 ? -3.086 19.951 21.120 1.00 90.62 374 ALA A O 1
ATOM 2984 N N . GLU A 1 375 ? -2.838 20.254 23.336 1.00 93.50 375 GLU A N 1
ATOM 2985 C CA . GLU A 1 375 ? -1.577 20.994 23.261 1.00 93.50 375 GLU A CA 1
ATOM 2986 C C . GLU A 1 375 ? -0.425 20.103 22.785 1.00 93.50 375 GLU A C 1
ATOM 2988 O O . GLU A 1 375 ? 0.296 20.487 21.861 1.00 93.50 375 GLU A O 1
ATOM 2993 N N . ALA A 1 376 ? -0.319 18.873 23.300 1.00 92.12 376 ALA A N 1
ATOM 2994 C CA . ALA A 1 376 ? 0.653 17.888 22.827 1.00 92.12 376 ALA A CA 1
ATOM 2995 C C . ALA A 1 376 ? 0.485 17.587 21.325 1.00 92.12 376 ALA A C 1
ATOM 2997 O O . ALA A 1 376 ? 1.461 17.598 20.574 1.00 92.12 376 ALA A O 1
ATOM 2998 N N . ASN A 1 377 ? -0.756 17.397 20.854 1.00 87.75 377 ASN A N 1
ATOM 2999 C CA . ASN A 1 377 ? -1.050 17.183 19.430 1.00 87.75 377 ASN A CA 1
ATOM 3000 C C . ASN A 1 377 ? -0.672 18.401 18.563 1.00 87.75 377 ASN A C 1
ATOM 3002 O O . ASN A 1 377 ? -0.130 18.242 17.467 1.00 87.75 377 ASN A O 1
ATOM 3006 N N . LYS A 1 378 ? -0.935 19.624 19.044 1.00 91.94 378 LYS A N 1
ATOM 3007 C CA . LYS A 1 378 ? -0.543 20.870 18.365 1.00 91.94 378 LYS A CA 1
ATOM 3008 C C . LYS A 1 378 ? 0.981 20.994 18.265 1.00 91.94 378 LYS A C 1
ATOM 3010 O O . LYS A 1 378 ? 1.492 21.341 17.200 1.00 91.94 378 LYS A O 1
ATOM 3015 N N . GLN A 1 379 ? 1.704 20.698 19.343 1.00 93.44 379 GLN A N 1
ATOM 3016 C CA . GLN A 1 379 ? 3.166 20.745 19.368 1.00 93.44 379 GLN A CA 1
ATOM 3017 C C . GLN A 1 379 ? 3.778 19.695 18.426 1.00 93.44 379 GLN A C 1
ATOM 3019 O O . GLN A 1 379 ? 4.637 20.025 17.608 1.00 93.44 379 GLN A O 1
ATOM 3024 N N . GLU A 1 380 ? 3.268 18.460 18.449 1.00 91.50 380 GLU A N 1
ATOM 3025 C CA . GLU A 1 380 ? 3.711 17.385 17.553 1.00 91.50 380 GLU A CA 1
ATOM 3026 C C . GLU A 1 380 ? 3.492 17.746 16.067 1.00 91.50 380 GLU A C 1
ATOM 3028 O O . GLU A 1 380 ? 4.341 17.461 15.215 1.00 91.50 380 GLU A O 1
ATOM 3033 N N . LEU A 1 381 ? 2.383 18.423 15.737 1.00 86.88 381 LEU A N 1
ATOM 3034 C CA . LEU A 1 381 ? 2.107 18.922 14.386 1.00 86.88 381 LEU A CA 1
ATOM 3035 C C . LEU A 1 381 ? 3.135 19.975 13.937 1.00 86.88 381 LEU A C 1
ATOM 3037 O O . LEU A 1 381 ? 3.621 19.906 12.804 1.00 86.88 381 LEU A O 1
ATOM 3041 N N . LEU A 1 382 ? 3.504 20.918 14.811 1.00 92.31 382 LEU A N 1
ATOM 3042 C CA . LEU A 1 382 ? 4.517 21.942 14.521 1.00 92.31 382 LEU A CA 1
ATOM 3043 C C . LEU A 1 382 ? 5.908 21.330 14.298 1.00 92.31 382 LEU A C 1
ATOM 3045 O O . LEU A 1 382 ? 6.607 21.712 13.355 1.00 92.31 382 LEU A O 1
ATOM 3049 N N . GLU A 1 383 ? 6.295 20.349 15.113 1.00 92.50 383 GLU A N 1
ATOM 3050 C CA . GLU A 1 383 ? 7.567 19.632 14.974 1.00 92.50 383 GLU A CA 1
ATOM 3051 C C . GLU A 1 383 ? 7.623 18.819 13.674 1.00 92.50 383 GLU A C 1
ATOM 3053 O O . GLU A 1 383 ? 8.591 18.925 12.911 1.00 92.50 383 GLU A O 1
ATOM 3058 N N . LYS A 1 384 ? 6.549 18.082 13.351 1.00 89.81 384 LYS A N 1
ATOM 3059 C CA . LYS A 1 384 ? 6.406 17.362 12.075 1.00 89.81 384 LYS A CA 1
ATOM 3060 C C . LYS A 1 384 ? 6.473 18.312 10.879 1.00 89.81 384 LYS A C 1
ATOM 3062 O O . LYS A 1 384 ? 7.195 18.023 9.923 1.00 89.81 384 LYS A O 1
ATOM 3067 N N . LEU A 1 385 ? 5.786 19.454 10.928 1.00 90.50 385 LEU A N 1
ATOM 3068 C CA . LEU A 1 385 ? 5.827 20.478 9.879 1.00 90.50 385 LEU A CA 1
ATOM 3069 C C . LEU A 1 385 ? 7.245 21.049 9.703 1.00 90.50 385 LEU A C 1
ATOM 3071 O O . LEU A 1 385 ? 7.720 21.195 8.573 1.00 90.50 385 LEU A O 1
ATOM 3075 N N . GLY A 1 386 ? 7.954 21.316 10.804 1.00 91.44 386 GLY A N 1
ATOM 3076 C CA . GLY A 1 386 ? 9.362 21.717 10.793 1.00 91.44 386 GLY A CA 1
ATOM 3077 C C . GLY A 1 386 ? 10.261 20.676 10.118 1.00 91.44 386 GLY A C 1
ATOM 3078 O O . GLY A 1 386 ? 11.032 21.015 9.216 1.00 91.44 386 GLY A O 1
ATOM 3079 N N . ALA A 1 387 ? 10.110 19.399 10.480 1.00 91.94 387 ALA A N 1
ATOM 3080 C CA . ALA A 1 387 ? 10.843 18.292 9.870 1.00 91.94 387 ALA A CA 1
ATOM 3081 C C . ALA A 1 387 ? 10.560 18.166 8.360 1.00 91.94 387 ALA A C 1
ATOM 3083 O O . ALA A 1 387 ? 11.501 18.157 7.566 1.00 91.94 387 ALA A O 1
ATOM 3084 N N . ARG A 1 388 ? 9.288 18.179 7.928 1.00 90.31 388 ARG A N 1
ATOM 3085 C CA . ARG A 1 388 ? 8.925 18.097 6.496 1.00 90.31 388 ARG A CA 1
ATOM 3086 C C . ARG A 1 388 ? 9.438 19.285 5.681 1.00 90.31 388 ARG A C 1
ATOM 3088 O O . ARG A 1 388 ? 9.903 19.098 4.558 1.00 90.31 388 ARG A O 1
ATOM 3095 N N . ARG A 1 389 ? 9.442 20.500 6.244 1.00 92.88 389 ARG A N 1
ATOM 3096 C CA . ARG A 1 389 ? 10.070 21.677 5.612 1.00 92.88 389 ARG A CA 1
ATOM 3097 C C . ARG A 1 389 ? 11.595 21.530 5.492 1.00 92.88 389 ARG A C 1
ATOM 3099 O O . ARG A 1 389 ? 12.177 22.035 4.532 1.00 92.88 389 ARG A O 1
ATOM 3106 N N . ASN A 1 390 ? 12.258 20.844 6.424 1.00 93.62 390 ASN A N 1
ATOM 3107 C CA . ASN A 1 390 ? 13.697 20.561 6.346 1.00 93.62 390 ASN A CA 1
ATOM 3108 C C . ASN A 1 390 ? 14.012 19.514 5.268 1.00 93.62 390 ASN A C 1
ATOM 3110 O O . ASN A 1 390 ? 14.877 19.762 4.426 1.00 93.62 390 ASN A O 1
ATOM 3114 N N . GLU A 1 391 ? 13.263 18.410 5.239 1.00 93.06 391 GLU A N 1
ATOM 3115 C CA . GLU A 1 391 ? 13.345 17.374 4.201 1.00 93.06 391 GLU A CA 1
ATOM 3116 C C . GLU A 1 391 ? 13.123 17.971 2.800 1.00 93.06 391 GLU A C 1
ATOM 3118 O O . GLU A 1 391 ? 13.943 17.773 1.905 1.00 93.06 391 GLU A O 1
ATOM 3123 N N . LEU A 1 392 ? 12.089 18.805 2.613 1.00 93.00 392 LEU A N 1
ATOM 3124 C CA . LEU A 1 392 ? 11.809 19.457 1.326 1.00 93.00 392 LEU A CA 1
ATOM 3125 C C . LEU A 1 392 ? 12.965 20.365 0.868 1.00 93.00 392 LEU A C 1
ATOM 3127 O O . LEU A 1 392 ? 13.304 20.398 -0.316 1.00 93.00 392 LEU A O 1
ATOM 3131 N N . ARG A 1 393 ? 13.615 21.078 1.800 1.00 93.44 393 ARG A N 1
ATOM 3132 C CA . ARG A 1 393 ? 14.825 21.872 1.514 1.00 93.44 393 ARG A CA 1
ATOM 3133 C C . ARG A 1 393 ? 16.049 21.006 1.206 1.00 93.44 393 ARG A C 1
ATOM 3135 O O . ARG A 1 393 ? 16.953 21.472 0.516 1.00 93.44 393 ARG A O 1
ATOM 3142 N N . GLN A 1 394 ? 16.132 19.781 1.717 1.00 92.94 394 GLN A N 1
ATOM 3143 C CA . GLN A 1 394 ? 17.188 18.834 1.352 1.00 92.94 394 GLN A CA 1
ATOM 3144 C C . GLN A 1 394 ? 16.957 18.278 -0.056 1.00 92.94 394 GLN A C 1
ATOM 3146 O O . GLN A 1 394 ? 17.836 18.423 -0.899 1.00 92.94 394 GLN A O 1
ATOM 3151 N N . VAL A 1 395 ? 15.758 17.765 -0.346 1.00 93.50 395 VAL A N 1
ATOM 3152 C CA . VAL A 1 395 ? 15.404 17.205 -1.662 1.00 93.50 395 VAL A CA 1
ATOM 3153 C C . VAL A 1 395 ? 15.582 18.235 -2.778 1.00 93.50 395 VAL A C 1
ATOM 3155 O O . VAL A 1 395 ? 16.202 17.930 -3.793 1.00 93.50 395 VAL A O 1
ATOM 3158 N N . ARG A 1 396 ? 15.149 19.487 -2.572 1.00 93.50 396 ARG A N 1
ATOM 3159 C CA . ARG A 1 396 ? 15.352 20.565 -3.557 1.00 93.50 396 ARG A CA 1
ATOM 3160 C C . ARG A 1 396 ? 16.824 20.883 -3.825 1.00 93.50 396 ARG A C 1
ATOM 3162 O O . ARG A 1 396 ? 17.176 21.082 -4.982 1.00 93.50 396 ARG A O 1
ATOM 3169 N N . ARG A 1 397 ? 17.690 20.858 -2.803 1.00 92.00 397 ARG A N 1
ATOM 3170 C CA . ARG A 1 397 ? 19.148 20.994 -2.992 1.00 92.00 397 ARG A CA 1
ATOM 3171 C C . ARG A 1 397 ? 19.727 19.803 -3.762 1.00 92.00 397 ARG A C 1
ATOM 3173 O O . ARG A 1 397 ? 20.544 20.003 -4.652 1.00 92.00 397 ARG A O 1
ATOM 3180 N N . SER A 1 398 ? 19.276 18.579 -3.483 1.00 91.69 398 SER A N 1
ATOM 3181 C CA . SER A 1 398 ? 19.688 17.387 -4.244 1.00 91.69 398 SER A CA 1
ATOM 3182 C C . SER A 1 398 ? 19.237 17.434 -5.709 1.00 91.69 398 SER A C 1
ATOM 3184 O O . SER A 1 398 ? 19.975 16.985 -6.582 1.00 91.69 398 SER A O 1
ATOM 3186 N N . MET A 1 399 ? 18.064 18.008 -5.998 1.00 93.38 399 MET A N 1
ATOM 3187 C CA . MET A 1 399 ? 17.591 18.262 -7.365 1.00 93.38 399 MET A CA 1
ATOM 3188 C C . MET A 1 399 ? 18.442 19.326 -8.074 1.00 93.38 399 MET A C 1
ATOM 3190 O O . MET A 1 399 ? 18.922 19.083 -9.181 1.00 93.38 399 MET A O 1
ATOM 3194 N N . GLU A 1 400 ? 18.686 20.466 -7.422 1.00 91.06 400 GLU A N 1
ATOM 3195 C CA . GLU A 1 400 ? 19.498 21.575 -7.944 1.00 91.06 400 GLU A CA 1
ATOM 3196 C C . GLU A 1 400 ? 20.934 21.135 -8.269 1.00 91.06 400 GLU A C 1
ATOM 3198 O O . GLU A 1 400 ? 21.398 21.334 -9.392 1.00 91.06 400 GLU A O 1
ATOM 3203 N N . ASN A 1 401 ? 21.587 20.412 -7.350 1.00 90.38 401 ASN A N 1
ATOM 3204 C CA . ASN A 1 401 ? 22.921 19.823 -7.540 1.00 90.38 401 ASN A CA 1
ATOM 3205 C C . ASN A 1 401 ? 23.014 18.860 -8.741 1.00 90.38 401 ASN A C 1
ATOM 3207 O O . ASN A 1 401 ? 24.113 18.539 -9.190 1.00 90.38 401 ASN A O 1
ATOM 3211 N N . ARG A 1 402 ? 21.876 18.370 -9.247 1.00 87.50 402 ARG A N 1
ATOM 3212 C CA . ARG A 1 402 ? 21.767 17.447 -10.389 1.00 87.50 402 ARG A CA 1
ATOM 3213 C C . ARG A 1 402 ? 21.181 18.111 -11.642 1.00 87.50 402 ARG A C 1
ATOM 3215 O O . ARG A 1 402 ? 20.885 17.418 -12.610 1.00 87.50 402 ARG A O 1
ATOM 3222 N N . GLY A 1 403 ? 20.988 19.433 -11.634 1.00 86.19 403 GLY A N 1
ATOM 3223 C CA . GLY A 1 403 ? 20.388 20.179 -12.747 1.00 86.19 403 GLY A CA 1
ATOM 3224 C C . GLY A 1 403 ? 18.890 19.917 -12.954 1.00 86.19 403 GLY A C 1
ATOM 3225 O O . GLY A 1 403 ? 18.339 20.274 -13.995 1.00 86.19 403 GLY A O 1
ATOM 3226 N N 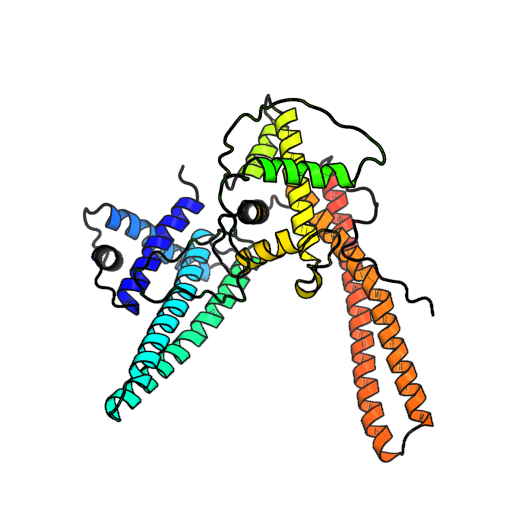. ILE A 1 404 ? 18.212 19.298 -11.984 1.00 88.00 404 ILE A N 1
ATOM 3227 C CA . ILE A 1 404 ? 16.776 19.016 -12.042 1.00 88.00 404 ILE A CA 1
ATOM 3228 C C . ILE A 1 404 ? 16.030 20.234 -11.494 1.00 88.00 404 ILE A C 1
ATOM 3230 O O . ILE A 1 404 ? 16.141 20.567 -10.316 1.00 88.00 404 ILE A O 1
ATOM 3234 N N . SER A 1 405 ? 15.224 20.892 -12.327 1.00 85.50 405 SER A N 1
ATOM 3235 C CA . SER A 1 405 ? 14.416 22.033 -11.882 1.00 85.50 405 SER A CA 1
ATOM 3236 C C . SER A 1 405 ? 13.384 21.601 -10.837 1.00 85.50 405 SER A C 1
ATOM 3238 O O . SER A 1 405 ? 12.486 20.815 -11.150 1.00 85.50 405 SER A O 1
ATOM 3240 N N . ALA A 1 406 ? 13.492 22.141 -9.622 1.00 81.75 406 ALA A N 1
ATOM 3241 C CA . ALA A 1 406 ? 12.477 22.020 -8.580 1.00 81.75 406 ALA A CA 1
ATOM 3242 C C . ALA A 1 406 ? 11.117 22.570 -9.046 1.00 81.75 406 ALA A C 1
ATOM 3244 O O . ALA A 1 406 ? 11.035 23.443 -9.916 1.00 81.75 406 ALA A O 1
ATOM 3245 N N . SER A 1 407 ? 10.035 22.076 -8.452 1.00 77.44 407 SER A N 1
ATOM 3246 C CA . SER A 1 407 ? 8.691 22.580 -8.718 1.00 77.44 407 SER A CA 1
ATOM 3247 C C . SER A 1 407 ? 8.547 23.995 -8.155 1.00 77.44 407 SER A C 1
ATOM 3249 O O . SER A 1 407 ? 8.679 24.207 -6.946 1.00 77.44 407 SER A O 1
ATOM 3251 N N . ASN A 1 408 ? 8.240 24.965 -9.027 1.00 63.88 408 ASN A N 1
ATOM 3252 C CA . ASN A 1 408 ? 7.909 26.337 -8.628 1.00 63.88 408 ASN A CA 1
ATOM 3253 C C . ASN A 1 408 ? 6.850 26.335 -7.512 1.00 63.88 408 ASN A C 1
ATOM 3255 O O . ASN A 1 408 ? 5.926 25.524 -7.547 1.00 63.88 408 ASN A O 1
ATOM 3259 N N . SER A 1 409 ? 6.934 27.280 -6.570 1.00 55.41 409 SER A N 1
ATOM 3260 C CA . SER A 1 409 ? 6.117 27.368 -5.340 1.00 55.41 409 SER A CA 1
ATOM 3261 C C . SER A 1 409 ? 4.614 27.649 -5.535 1.00 55.41 409 SER A C 1
ATOM 3263 O O . SER A 1 409 ? 3.938 28.127 -4.623 1.00 55.41 409 SER A O 1
ATOM 3265 N N . ARG A 1 410 ? 4.056 27.352 -6.713 1.00 60.31 410 ARG A N 1
ATOM 3266 C CA . ARG A 1 410 ? 2.610 27.357 -6.939 1.00 60.31 410 ARG A CA 1
ATOM 3267 C C . ARG A 1 410 ? 1.969 26.295 -6.045 1.00 60.31 410 ARG A C 1
ATOM 3269 O O . ARG A 1 410 ? 2.343 25.127 -6.121 1.00 60.31 410 ARG A O 1
ATOM 3276 N N . ARG A 1 411 ? 0.979 26.712 -5.245 1.00 69.06 411 ARG A N 1
ATOM 3277 C CA . ARG A 1 411 ? 0.102 25.807 -4.484 1.00 69.06 411 ARG A CA 1
ATOM 3278 C C . ARG A 1 411 ? -0.381 24.669 -5.373 1.00 69.06 411 ARG A C 1
ATOM 3280 O O . ARG A 1 411 ? -0.802 24.903 -6.509 1.00 69.06 411 ARG A O 1
ATOM 3287 N N . LEU A 1 412 ? -0.340 23.455 -4.840 1.00 81.44 412 LEU A N 1
ATOM 3288 C CA . LEU A 1 412 ? -0.795 22.286 -5.574 1.00 81.44 412 LEU A CA 1
ATOM 3289 C C . LEU A 1 412 ? -2.329 22.305 -5.733 1.00 81.44 412 LEU A C 1
ATOM 3291 O O . LEU A 1 412 ? -3.027 22.896 -4.904 1.00 81.44 412 LEU A O 1
ATOM 3295 N N . PRO A 1 413 ? -2.886 21.652 -6.773 1.00 81.75 413 PRO A N 1
ATOM 3296 C CA . PRO A 1 413 ? -4.334 21.557 -6.961 1.00 81.75 413 PRO A CA 1
ATOM 3297 C C . PRO A 1 413 ? -5.031 21.021 -5.702 1.00 81.75 413 PRO A C 1
ATOM 3299 O O . PRO A 1 413 ? -4.587 20.027 -5.127 1.00 81.75 413 PRO A O 1
ATOM 3302 N N . VAL A 1 414 ? -6.100 21.665 -5.237 1.00 82.31 414 VAL A N 1
ATOM 3303 C CA . VAL A 1 414 ? -6.764 21.273 -3.981 1.00 82.31 414 VAL A CA 1
ATOM 3304 C C . VAL A 1 414 ? -7.693 20.074 -4.180 1.00 82.31 414 VAL A C 1
ATOM 3306 O O . VAL A 1 414 ? -8.422 19.998 -5.164 1.00 82.31 414 VAL A O 1
ATOM 3309 N N . HIS A 1 415 ? -7.715 19.148 -3.217 1.00 78.56 415 HIS A N 1
ATOM 3310 C CA . HIS A 1 415 ? -8.633 18.002 -3.252 1.00 78.56 415 HIS A CA 1
ATOM 3311 C C . HIS A 1 415 ? -10.099 18.410 -3.070 1.00 78.56 415 HIS A C 1
ATOM 3313 O O . HIS A 1 415 ? -10.985 17.771 -3.635 1.00 78.56 415 HIS A O 1
ATOM 3319 N N . PHE A 1 416 ? -10.346 19.455 -2.278 1.00 80.50 416 PHE A N 1
ATOM 3320 C CA . PHE A 1 416 ? -11.671 19.956 -1.925 1.00 80.50 416 PHE A CA 1
ATOM 3321 C C . PHE A 1 416 ? -11.608 21.474 -1.753 1.00 80.50 416 PHE A C 1
ATOM 3323 O O . PHE A 1 416 ? -10.635 21.999 -1.210 1.00 80.50 416 PHE A O 1
ATOM 3330 N N . THR A 1 417 ? -12.664 22.180 -2.145 1.00 75.31 417 THR A N 1
ATOM 3331 C CA . THR A 1 417 ? -12.895 23.559 -1.710 1.00 75.31 417 THR A CA 1
ATOM 3332 C C . THR A 1 417 ? -13.399 23.547 -0.266 1.00 75.31 417 THR A C 1
ATOM 3334 O O . THR A 1 417 ? -14.448 22.971 0.023 1.00 75.31 417 THR A O 1
ATOM 3337 N N . LYS A 1 418 ? -12.679 24.193 0.665 1.00 61.00 418 LYS A N 1
ATOM 3338 C CA . LYS A 1 418 ? -13.264 24.544 1.969 1.00 61.00 418 LYS A CA 1
ATOM 3339 C C . LYS A 1 418 ? -14.349 25.590 1.701 1.00 61.00 418 LYS A C 1
ATOM 3341 O O . LYS A 1 418 ? -14.029 26.720 1.343 1.00 61.00 418 LYS A O 1
ATOM 3346 N N . THR A 1 419 ? -15.622 25.226 1.852 1.00 47.00 419 THR A N 1
ATOM 3347 C CA . THR A 1 419 ? -16.712 26.206 1.859 1.00 47.00 419 THR A CA 1
ATOM 3348 C C . THR A 1 419 ? -16.514 27.093 3.083 1.00 47.00 419 THR A C 1
ATOM 3350 O O . THR A 1 419 ? -16.714 26.635 4.209 1.00 47.00 419 THR A O 1
ATOM 3353 N N . GLN A 1 420 ? -16.102 28.348 2.887 1.00 35.66 420 GLN A N 1
ATOM 3354 C CA . GLN A 1 420 ? -16.172 29.333 3.960 1.00 35.66 420 GLN A CA 1
ATOM 3355 C C . GLN A 1 420 ? -17.639 29.453 4.372 1.00 35.66 420 GLN A C 1
ATOM 3357 O O . GLN A 1 420 ? -18.473 29.927 3.603 1.00 35.66 420 GLN A O 1
ATOM 3362 N N . ARG A 1 421 ? -17.955 29.007 5.590 1.00 34.84 421 ARG A N 1
ATOM 3363 C CA . ARG A 1 421 ? -19.154 29.475 6.276 1.00 34.84 421 ARG A CA 1
ATOM 3364 C C . ARG A 1 421 ? -18.874 30.918 6.667 1.00 34.84 421 ARG A C 1
ATOM 3366 O O . ARG A 1 421 ? -18.213 31.162 7.670 1.00 34.84 421 ARG A O 1
ATOM 3373 N N . THR A 1 422 ? -19.324 31.847 5.832 1.00 30.17 422 THR A N 1
ATOM 3374 C CA . THR A 1 422 ? -19.569 33.224 6.256 1.00 30.17 422 THR A CA 1
ATOM 3375 C C . THR A 1 422 ? -20.602 33.167 7.375 1.00 30.17 422 THR A C 1
ATOM 3377 O O . THR A 1 422 ? -21.756 32.815 7.120 1.00 30.17 422 THR A O 1
ATOM 3380 N N . PHE A 1 423 ? -20.142 33.428 8.594 1.00 32.66 423 PHE A N 1
ATOM 3381 C CA . PHE A 1 423 ? -20.968 33.751 9.750 1.00 32.66 423 PHE A CA 1
ATOM 3382 C C . PHE A 1 423 ? -21.033 35.274 9.877 1.00 32.66 423 PHE A C 1
ATOM 3384 O O . PHE A 1 423 ? -19.990 35.907 9.590 1.00 32.66 423 PHE A O 1
#

Foldseek 3Di:
DDDLQVLLVVLLLLLLLCCQCPLVVDPPPSSVVSNVLLVCLVVVNQDPDVSNVSSNVLVVCLVVLVVVVPPDPDLAHDLSNLLSLLSNLVSLLLSLVLLLVVLVVQCVVDPDPVSVVVSVVSNVVSVVVNVVSVVVNVVSLVSCVVLLRQQDQNAARPHDRPDDRCLPDDDDDDDDDDPCPVVVVVVVVVVVVVVVDDDDDDDDDDDDDDDDPDPQDLCLLVVLVCCCPPNPCNVVSVVVNVVLLVLLLLLLLLVLDDQVCLCVFPSNSVVLVVLVVCRSSSHHDPDVSVSSVSSSSSVLSVCVVVVNLLPDLSSLSSLLSNLLSLLLVLVVCLVVLVVQLVVLVVVLVVLVPDDDPVVSVVVNVVSVVSNVVSVVVNVVSVVVSVVSVVVSVVSCVSCVVNVHDRDDPPRDDGRDDDPPPPD

Organism: Phytophthora infestans (strain T30-4) (NCBI:txid403677)

Mean predicted aligned error: 17.2 Å

pLDDT: mean 74.33, std 19.91, range [23.47, 94.94]

Secondary structure (DSSP, 8-state):
---HHHHHHHHHHHHHHHHHHHTS----HHHHHHHHHHHHHHTT---SSHHHHHHHHHHHHHHHHHHHTTTS------HHHHHHHHHHHHHHHHHHHHHHHHHHHHHHT--SHHHHHHHHHHHHHHHHHHHHHHHHHHHHHHHHHHTT----------S--SS----SPPPPPPPPPTTSHHHHHHHHHHHHHHTTS-S------------------TTHHHHHHHHHHH-TTHHHHHHHHHHHHHHHHHHHHHTTS-TTTGGG-TT-THHHHHHHHHHHTT----SHHHHHHHHHHHHHHHHHHTT-TTT-HHHHHHHHHHHHHHHHHHHHHHHHHHHHHHHHHHHHHHHHHHS-HHHHHHHHHHHHHHHHHHHHHHHHHHHHHHHHHHHHHHHHHHHHTTTPPPPPSPPPPPSS-------